Protein AF-A0AAW1BCQ9-F1 (afdb_monomer)

Radius of gyration: 49.19 Å; Cα contacts (8 Å, |Δi|>4): 1132; chains: 1; bounding box: 166×79×121 Å

InterPro domains:
  IPR000001 Kringle [PF00051] (1-77)
  IPR000001 Kringle [PF00051] (94-172)
  IPR000001 Kringle [PF00051] (367-402)
  IPR000001 Kringle [PS50070] (1-77)
  IPR000001 Kringle [PS50070] (93-172)
  IPR000001 Kringle [PS50070] (179-402)
  IPR000001 Kringle [SM00130] (1-79)
  IPR000001 Kringle [SM00130] (92-174)
  IPR000001 Kringle [SM00130] (342-404)
  IPR000001 Kringle [cd00108] (1-78)
  IPR000001 Kringle [cd00108] (91-172)
  IPR001254 Serine proteases, trypsin domain [PF00089] (429-650)
  IPR001254 Serine proteases, trypsin domain [PS50240] (428-655)
  IPR001254 Serine proteases, trypsin domain [SM00020] (427-650)
  IPR001254 Serine proteases, trypsin domain [cd00190] (428-653)
  IPR001314 Peptidase S1A, chymotrypsin family [PR00722] (453-468)
  IPR001314 Peptidase S1A, chymotrypsin family [PR00722] (508-522)
  IPR001314 Peptidase S1A, chymotrypsin family [PR00722] (600-612)
  IPR009003 Peptidase S1, PA clan [SSF50494] (419-654)
  IPR013806 Kringle-like fold [SSF57440] (2-82)

Solvent-accessible surface area (backbone atoms only — not comparable to full-atom values): 38025 Å² total; per-residue (Å²): 60,61,80,35,17,60,87,38,83,58,84,53,41,45,27,65,90,63,50,50,34,29,39,31,82,54,59,60,78,48,74,71,89,71,28,36,97,80,41,63,92,62,64,56,57,63,26,35,37,34,21,87,75,53,50,59,48,23,24,33,39,26,64,50,86,88,42,64,58,47,51,39,76,66,66,72,59,71,93,85,70,77,88,61,96,77,69,70,68,74,27,57,83,27,27,47,92,39,11,54,32,31,67,31,78,59,36,47,27,72,86,70,50,45,33,28,37,38,86,47,59,62,74,54,72,74,82,74,31,52,83,50,41,70,72,34,72,61,52,65,30,36,40,28,21,71,66,73,49,84,51,23,26,34,42,24,62,48,81,91,41,64,63,42,55,28,79,70,59,49,51,50,85,59,59,91,63,64,66,49,26,65,94,33,11,65,81,39,77,66,79,55,42,44,26,63,86,67,46,51,34,30,48,50,67,62,52,56,52,52,51,52,54,51,49,53,49,53,50,52,51,47,54,52,51,50,54,52,53,52,54,53,54,52,53,52,51,54,51,52,52,48,57,48,50,55,50,56,48,59,46,54,52,54,50,55,51,53,50,54,48,52,50,55,48,54,48,52,50,51,54,52,50,54,54,50,52,56,52,51,51,55,53,51,55,53,50,53,58,53,50,57,56,48,53,60,54,46,62,66,49,55,75,65,53,73,82,63,69,78,79,65,97,70,94,76,94,86,80,92,83,88,89,85,91,88,94,83,91,90,80,93,90,83,91,88,88,87,85,88,83,88,85,85,87,86,89,81,83,90,84,76,94,78,88,78,73,61,71,87,76,66,48,47,68,88,75,63,55,70,29,33,38,33,16,44,72,68,41,79,89,34,29,23,33,40,32,76,45,88,91,44,55,53,48,52,32,78,55,41,69,59,92,70,88,72,88,81,78,74,77,89,75,88,78,78,87,44,59,39,63,85,77,80,88,75,76,62,89,91,66,80,93,77,74,39,86,71,13,24,46,25,44,30,20,53,80,82,42,79,58,23,22,19,29,27,62,40,59,40,30,32,41,28,27,31,80,81,65,72,68,96,70,63,57,87,49,33,34,42,36,31,18,61,62,30,77,73,59,43,85,75,37,87,63,49,42,83,37,49,44,68,44,81,46,72,47,60,92,96,54,64,34,26,38,35,33,39,68,55,68,58,75,75,49,84,40,23,40,67,38,40,73,31,38,64,74,30,61,80,62,69,69,44,71,26,39,36,44,33,67,36,61,84,86,59,95,77,79,81,37,53,63,46,74,45,56,26,31,31,41,52,54,68,63,45,11,54,56,52,73,71,78,44,78,68,53,91,54,34,43,35,29,31,47,74,49,84,65,43,63,66,33,63,33,16,34,7,7,40,30,34,38,71,47,98,92,40,60,26,42,45,24,34,33,51,92,57,99,62,57,28,46,75,83,44,57,46,58,25,42,24,35,17,63,46,28,58,60,52,54,54,47,68,70,66,72,60,131

Foldseek 3Di:
DEFQALVPQDQAQAAPVGFGADQQCDCPPHHDPRHCVVCVPSNSPTRGWHDNFLWLHTKGQGNDNVGRIHGHPDDYDDPPDDPDPDPPQADAQAAEQQRLSDDHDAQAAPVRFGADQLPDCPPPHDPSHCNSQVSSNRGGRGFTDSGSPSHTKGQTNDSVGGIHGNVVRHHDPPPVQFQAAAQQFQVRQDFDQAAPVRFGFAFPVVVLVVVVVVVVVVVVVVVVVVVVVVVVVVVVVVVVVVVVVVVVVVVVVVVVVVVVVVVVVVVVVVVVVVVVVVVVVVVVVVVVVVVVVVVVVVVVVVVVPVPPPPPDDPPDDDDDDDDDDDDDDDDDDDDDDDDDDDDDDDDDDDDDDDPPDDLSVQFPPVSGDTRGWHDRSSQSQHTKHQGPDPQDRIHHHPHHHGDDDDDDPPDDDDDDQDFQDDCPDDDDPPDDDDDQDVQQWKFKDFQLHGFAIWGAADQFKTKFWQVSPPDPDDLQRIWIWTLDFFSVVLVVRPQIDIWGFPDWADAHPVGGMIMTGTPDTHDDDNRHDHAHATAAPHDDDFQAKWKWWFQADLVDPDSRRGIDIFIWTWDDQVVLCVLVVVPDGDDPQKTKTATPDQQDFDHGSHGTTFTWGADPNGIYRQWGADDDPDGRHGSHIGMTGGRSNCVVVVVVCVVSPDD

pLDDT: mean 74.72, std 19.43, range [25.75, 98.25]

Secondary structure (DSSP, 8-state):
--TTSTT--S---B-TT-PBBPPTT--SSS--S--TTT-GGG---TT--B-TT--SS-EEEBS-TT-SEEE---PPPPTTS---SS----BSSSB-TTSTTB-----B-TTSPBBPPTT--SSS--S--TTTTTTS---TT--B-SS--SS-EEEBSSTT-SEEE-TTSPBTT-----SEESTTSTT------B-TT-PBBPPHHHHHHHHHHHHHHHHHHHHHHHHHHHHHHHHHHHHHHHHHHHHHHHHHHHHHHHHHHHHHHHHHHHHHHHHHHHHHHHHHHHHHHHHHHHHHHHHHHHHHHGGGS-S---S-----------------------------PPP-------SS--GGGT--GGG--TT--B-TT--TT--EEEBS-TT-SEEE---EEP-------PPP-------SS-------TT----PPTTTTEEEEEETTEEEEEEEEEETTEEEEEGGGG-S---GGGEEEEES-SBSSSTTT-TT-EEEEEEEEEEPSTT--EEEEEESS----BTTB-PPBPPPTT--PPTT-EEEEEE----SSS----B-EEEEEEEE-HHHHHHHTTTS-PPPTTEEEEEESSTT----TT-TTPEEEEEETTEEEEEEEE---SSSS-TTPPEEEEEHHHHHHHHHHHHHHS--

Nearest PDB structures (foldseek):
  7moa-assembly1_D  TM=7.084E-01  e=1.272E-58  Homo sapiens
  7mo8-assembly1_A  TM=6.089E-01  e=5.500E-58  Homo sapiens
  4o3t-assembly1_A  TM=9.730E-01  e=8.426E-34  Homo sapiens
  7mo9-assembly1_D  TM=9.168E-01  e=4.769E-35  Homo sapiens
  8f7v-assembly1_A  TM=9.273E-01  e=3.870E-23  Homo sapiens

Sequence (659 aa):
MTCNGEGYRGPMDHTETGKECQRWDLQRPHRHPFRPEKYPDKGFDDNYCRNPDGKPRPWCYTLDPNTPWEFCSIKTCAQNVVRSSLAVMETTECIQGQGEGYRGTVNTIWSGIECQRWDSQVPHQHNFTRENFKCKDLRENYCRNPDGAEVPWCFTTNPNIRIGDCSQIPKCNTSTEKDCFRGNGTNYMGNLAQTRFGLTCSTWDKNIQDLRRKGRRRRKKKEEEEEEEEEEEEEEEEEEEEKGKEKKEKEKEKEKEKEKEKEKEKEKKKKKKKKKKKKKKKKKKRKRKKKKKKKKKKKKKKKKKKKKKKKKKKKKKKKKKKKQKYIRRMTSNFFFQGYKKHIQVPEWLPIADKLHLPIYKDLDIGKVKKNYCRNPDDDAHGPWCYTSNPQIPWDYCRISRCDSDPVSMMSSLDIPIIPCASTKHLRVVNGIPTQPDKGWMVSLKDRGRHFCGGSLVKEDWVLTAKQCFLSRHNLKDYQAWLGIHNVERAHEEKHKQVLNISQLVYGPEGSDIVLLKLSRPAVSNNAVAIIRLPISGCTIPDGTTCSVYGWGHTGTRNFDGQLQEANMIIMGNERCNQDFGGNVVPKESEMCARAESIGSGTCERDYGGPLVCEQNRIKIVVGVIIPGRGCAVPKRPGIFVKVAYYSKWIHKILMTYRS

Mean predicted aligned error: 21.63 Å

Organism: Crotalus adamanteus (NCBI:txid8729)

Structure (mmCIF, N/CA/C/O backbone):
data_AF-A0AAW1BCQ9-F1
#
_entry.id   AF-A0AAW1BCQ9-F1
#
loop_
_atom_site.group_PDB
_atom_site.id
_atom_site.type_symbol
_atom_site.label_atom_id
_atom_site.label_alt_id
_atom_site.label_comp_id
_atom_site.label_asym_id
_atom_site.label_entity_id
_atom_site.label_seq_id
_atom_site.pdbx_PDB_ins_code
_atom_site.Cartn_x
_atom_site.Cartn_y
_atom_site.Cartn_z
_atom_site.occupancy
_atom_site.B_iso_or_equiv
_atom_site.auth_seq_id
_atom_site.auth_comp_id
_atom_site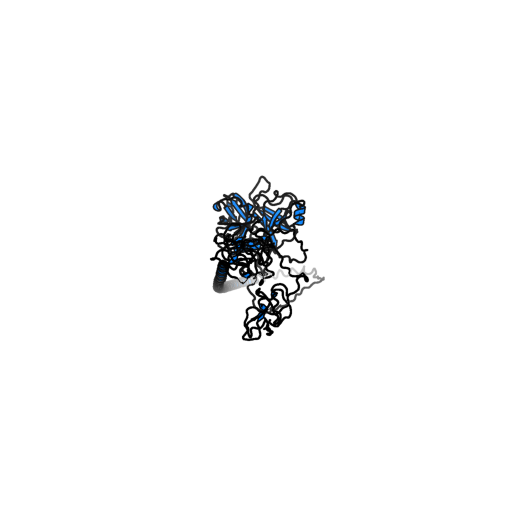.auth_asym_id
_atom_site.auth_atom_id
_atom_site.pdbx_PDB_model_num
ATOM 1 N N . MET A 1 1 ? -21.443 6.951 54.135 1.00 71.75 1 MET A N 1
ATOM 2 C CA . MET A 1 1 ? -21.607 6.652 52.694 1.00 71.75 1 MET A CA 1
ATOM 3 C C . MET A 1 1 ? -22.539 7.660 52.045 1.00 71.75 1 MET A C 1
ATOM 5 O O . MET A 1 1 ? -23.400 8.206 52.727 1.00 71.75 1 MET A O 1
ATOM 9 N N . THR A 1 2 ? -22.390 7.883 50.745 1.00 70.19 2 THR A N 1
ATOM 10 C CA . THR A 1 2 ? -23.398 8.522 49.887 1.00 70.19 2 THR A CA 1
ATOM 11 C C . THR A 1 2 ? -24.142 7.443 49.099 1.00 70.19 2 THR A C 1
ATOM 13 O O . THR A 1 2 ? -23.568 6.391 48.806 1.00 70.19 2 THR A O 1
ATOM 16 N N . CYS A 1 3 ? -25.408 7.695 48.752 1.00 75.88 3 CYS A N 1
ATOM 17 C CA . CYS A 1 3 ? -26.228 6.776 47.953 1.00 75.88 3 CYS A CA 1
ATOM 18 C C . CYS A 1 3 ? -26.258 5.349 48.548 1.00 75.88 3 CYS A C 1
ATOM 20 O O . CYS A 1 3 ? -26.332 5.198 49.766 1.00 75.88 3 CYS A O 1
ATOM 22 N N . ASN A 1 4 ? -26.175 4.316 47.706 1.00 74.75 4 ASN A N 1
ATOM 23 C CA . ASN A 1 4 ? -26.043 2.909 48.100 1.00 74.75 4 ASN A CA 1
ATOM 24 C C . ASN A 1 4 ? -24.598 2.490 48.459 1.00 74.75 4 ASN A C 1
ATOM 26 O O . ASN A 1 4 ? -24.336 1.319 48.731 1.00 74.75 4 ASN A O 1
ATOM 30 N N . GLY A 1 5 ? -23.635 3.418 48.443 1.00 80.62 5 GLY A N 1
ATOM 31 C CA . GLY A 1 5 ? -22.261 3.167 48.873 1.00 80.62 5 GLY A CA 1
ATOM 32 C C . GLY A 1 5 ? -21.367 2.368 47.913 1.00 80.62 5 GLY A C 1
ATOM 33 O O . GLY A 1 5 ? -20.352 1.851 48.365 1.00 80.62 5 GLY A O 1
ATOM 34 N N . GLU A 1 6 ? -21.649 2.301 46.607 1.00 83.00 6 GLU A N 1
ATOM 35 C CA . GLU A 1 6 ? -20.699 1.758 45.603 1.00 83.00 6 GLU A CA 1
ATOM 36 C C . GLU A 1 6 ? -19.315 2.442 45.660 1.00 83.00 6 GLU A C 1
ATOM 38 O O . GLU A 1 6 ? -18.269 1.789 45.596 1.00 83.00 6 GLU A O 1
ATOM 43 N N . GLY A 1 7 ? -19.303 3.762 45.875 1.00 78.31 7 GLY A N 1
ATOM 44 C CA . GLY A 1 7 ? -18.096 4.564 46.107 1.00 78.31 7 GLY A CA 1
ATOM 45 C C . GLY A 1 7 ? -17.558 4.530 47.546 1.00 78.31 7 GLY A C 1
ATOM 46 O O . GLY A 1 7 ? -16.674 5.315 47.878 1.00 78.31 7 GLY A O 1
ATOM 47 N N . TYR A 1 8 ? -18.085 3.681 48.435 1.00 84.94 8 TYR A N 1
ATOM 48 C CA . TYR A 1 8 ? -17.571 3.570 49.802 1.00 84.94 8 TYR A CA 1
ATOM 49 C C . TYR A 1 8 ? -16.203 2.872 49.812 1.00 84.94 8 TYR A C 1
ATOM 51 O O . TYR A 1 8 ? -16.041 1.790 49.247 1.00 84.94 8 TYR A O 1
ATOM 59 N N . ARG A 1 9 ? -15.221 3.504 50.461 1.00 88.06 9 ARG A N 1
ATOM 60 C CA . ARG A 1 9 ? -13.853 2.994 50.675 1.00 88.06 9 ARG A CA 1
ATOM 61 C C . ARG A 1 9 ? -13.398 3.172 52.133 1.00 88.06 9 ARG A C 1
ATOM 63 O O . ARG A 1 9 ? -12.217 3.330 52.408 1.00 88.06 9 ARG A O 1
ATOM 70 N N . GLY A 1 10 ? -14.347 3.222 53.072 1.00 83.31 10 GLY A N 1
ATOM 71 C CA . GLY A 1 10 ? -14.034 3.309 54.501 1.00 83.31 10 GLY A CA 1
ATOM 72 C C . GLY A 1 10 ? -13.732 1.936 55.124 1.00 83.31 10 GLY A C 1
ATOM 73 O O . GLY A 1 10 ? -13.987 0.912 54.482 1.00 83.31 10 GLY A O 1
ATOM 74 N N . PRO A 1 11 ? -13.222 1.908 56.368 1.00 90.44 11 PRO A N 1
ATOM 75 C CA . PRO A 1 11 ? -12.730 0.698 57.023 1.00 90.44 11 PRO A CA 1
ATOM 76 C C . PRO A 1 11 ? -13.798 -0.047 57.851 1.00 90.44 11 PRO A C 1
ATOM 78 O O . PRO A 1 11 ? -13.460 -0.692 58.832 1.00 90.44 11 PRO A O 1
ATOM 81 N N . MET A 1 12 ? -15.094 0.070 57.525 1.00 91.94 12 MET A N 1
ATOM 82 C CA . MET A 1 12 ? -16.127 -0.719 58.218 1.00 91.94 12 MET A CA 1
ATOM 83 C C . MET A 1 12 ? -15.950 -2.200 57.870 1.00 91.94 12 MET A C 1
ATOM 85 O O . MET A 1 12 ? -16.045 -2.554 56.702 1.00 91.94 12 MET A O 1
ATOM 89 N N . ASP A 1 13 ? -15.733 -3.032 58.877 1.00 92.81 13 ASP A N 1
ATOM 90 C CA . ASP A 1 13 ? -15.350 -4.452 58.837 1.00 92.81 13 ASP A CA 1
ATOM 91 C C . ASP A 1 13 ? -16.367 -5.374 59.548 1.00 92.81 13 ASP A C 1
ATOM 93 O O . ASP A 1 13 ? -16.144 -6.577 59.683 1.00 92.81 13 ASP A O 1
ATOM 97 N N . HIS A 1 14 ? -17.498 -4.809 59.986 1.00 93.19 14 HIS A N 1
ATOM 98 C CA . HIS A 1 14 ? -18.574 -5.507 60.690 1.00 93.19 14 HIS A CA 1
ATOM 99 C C . HIS A 1 14 ? -19.955 -5.223 60.070 1.00 93.19 14 HIS A C 1
ATOM 101 O O . HIS A 1 14 ? -20.235 -4.138 59.546 1.00 93.19 14 HIS A O 1
ATOM 107 N N . THR A 1 15 ? -20.834 -6.217 60.165 1.00 95.38 15 THR A N 1
ATOM 108 C CA . THR A 1 15 ? -22.213 -6.211 59.640 1.00 95.38 15 THR A CA 1
ATOM 109 C C . THR A 1 15 ? -23.206 -5.472 60.553 1.00 95.38 15 THR A C 1
ATOM 111 O O . THR A 1 15 ? -22.860 -5.007 61.638 1.00 95.38 15 THR A O 1
ATOM 114 N N . GLU A 1 16 ? -24.466 -5.349 60.128 1.00 92.44 16 GLU A N 1
ATOM 115 C CA . GLU A 1 16 ? -25.553 -4.738 60.910 1.00 92.44 16 GLU A CA 1
ATOM 116 C C . GLU A 1 16 ? -25.895 -5.497 62.198 1.00 92.44 16 GLU A C 1
ATOM 118 O O . GLU A 1 16 ? -26.248 -4.855 63.186 1.00 92.44 16 GLU A O 1
ATOM 123 N N . THR A 1 17 ? -25.723 -6.822 62.232 1.00 92.88 17 THR A N 1
ATOM 124 C CA . THR A 1 17 ? -25.818 -7.629 63.463 1.00 92.88 17 THR A CA 1
ATOM 125 C C . THR A 1 17 ? -24.491 -7.756 64.223 1.00 92.88 17 THR A C 1
ATOM 127 O O . THR A 1 17 ? -24.433 -8.446 65.238 1.00 92.88 17 THR A O 1
ATOM 130 N N . GLY A 1 18 ? -23.425 -7.083 63.773 1.00 92.00 18 GLY A N 1
ATOM 131 C CA . GLY A 1 18 ? -22.121 -7.072 64.443 1.00 92.00 18 GLY A CA 1
ATOM 132 C C . GLY A 1 18 ? -21.228 -8.285 64.161 1.00 92.00 18 GLY A C 1
ATOM 133 O O . GLY A 1 18 ? -20.227 -8.463 64.846 1.00 92.00 18 GLY A O 1
ATOM 134 N N . LYS A 1 19 ? -21.547 -9.115 63.159 1.00 94.19 19 LYS A N 1
ATOM 135 C CA . LYS A 1 19 ? -20.655 -10.194 62.685 1.00 94.19 19 LYS A CA 1
ATOM 136 C C . LYS A 1 19 ? -19.446 -9.602 61.964 1.00 94.19 19 LYS A C 1
ATOM 138 O O . LYS A 1 19 ? -19.622 -8.683 61.162 1.00 94.19 19 LYS A O 1
ATOM 143 N N . GLU A 1 20 ? -18.268 -10.167 62.207 1.00 94.50 20 GLU A N 1
ATOM 144 C CA . GLU A 1 20 ? -17.019 -9.834 61.515 1.00 94.50 20 GLU A CA 1
ATOM 145 C C . GLU A 1 20 ? -17.067 -10.267 60.037 1.00 94.50 20 GLU A C 1
ATOM 147 O O . GLU A 1 20 ? -17.567 -11.349 59.694 1.00 94.50 20 GLU A O 1
ATOM 152 N N . CYS A 1 21 ? -16.553 -9.414 59.152 1.00 96.62 21 CYS A N 1
ATOM 153 C CA . CYS A 1 21 ? -16.492 -9.678 57.722 1.00 96.62 21 CYS A CA 1
ATOM 154 C C . CYS A 1 21 ? -15.356 -10.649 57.344 1.00 96.62 21 CYS A C 1
ATOM 156 O O . CYS A 1 21 ? -14.220 -10.540 57.805 1.00 96.62 21 CYS A O 1
ATOM 158 N N . GLN A 1 22 ? -15.643 -11.555 56.411 1.00 95.25 22 GLN A N 1
ATOM 159 C CA . GLN A 1 22 ? -14.650 -12.339 55.682 1.00 95.25 22 GLN A CA 1
ATOM 160 C C . GLN A 1 22 ? -13.890 -11.437 54.696 1.00 95.25 22 GLN A C 1
ATOM 162 O O . GLN A 1 22 ? -14.496 -10.658 53.957 1.00 95.25 22 GLN A O 1
ATOM 167 N N . ARG A 1 23 ? -12.563 -11.595 54.629 1.00 94.69 23 ARG A N 1
ATOM 168 C CA . ARG A 1 23 ? -11.710 -10.908 53.647 1.00 94.69 23 ARG A CA 1
ATOM 169 C C . ARG A 1 23 ? -12.041 -11.278 52.204 1.00 94.69 23 ARG A C 1
ATOM 171 O O . ARG A 1 23 ? -12.265 -12.449 51.897 1.00 94.69 23 ARG A O 1
ATOM 178 N N . TRP A 1 24 ? -11.976 -10.299 51.302 1.00 92.62 24 TRP A N 1
ATOM 179 C CA . TRP A 1 24 ? -12.330 -10.485 49.889 1.00 92.62 24 TRP A CA 1
ATOM 180 C C . TRP A 1 24 ? -11.329 -11.349 49.096 1.00 92.62 24 TRP A C 1
ATOM 182 O O . TRP A 1 24 ? -11.674 -11.872 48.036 1.00 92.62 24 TRP A O 1
ATOM 192 N N . ASP A 1 25 ? -10.093 -11.511 49.578 1.00 90.06 25 ASP A N 1
ATOM 193 C CA . ASP A 1 25 ? -9.098 -12.430 49.003 1.00 90.06 25 ASP A CA 1
ATOM 194 C C . ASP A 1 25 ? -9.281 -13.889 49.465 1.00 90.06 25 ASP A C 1
ATOM 196 O O . ASP A 1 25 ? -8.845 -14.824 48.785 1.00 90.06 25 ASP A O 1
ATOM 200 N N . LEU A 1 26 ? -9.974 -14.104 50.587 1.00 91.75 26 LEU A N 1
ATOM 201 C CA . LEU A 1 26 ? -10.269 -15.427 51.124 1.00 91.75 26 LEU A CA 1
ATOM 202 C C . LEU A 1 26 ? -11.484 -16.071 50.442 1.00 91.75 26 LEU A C 1
ATOM 204 O O . LEU A 1 26 ? -12.282 -15.443 49.753 1.00 91.75 26 LEU A O 1
ATOM 208 N N . GLN A 1 27 ? -11.594 -17.389 50.607 1.00 92.81 27 GLN A N 1
ATOM 209 C CA . GLN A 1 27 ? -12.663 -18.234 50.051 1.00 92.81 27 GLN A CA 1
ATOM 210 C C . GLN A 1 27 ? -13.168 -19.237 51.107 1.00 92.81 27 GLN A C 1
ATOM 212 O O . GLN A 1 27 ? -13.482 -20.391 50.795 1.00 92.81 27 GLN A O 1
ATOM 217 N N . ARG A 1 28 ? -13.130 -18.811 52.376 1.00 86.75 28 ARG A N 1
ATOM 218 C CA . ARG A 1 28 ? -13.545 -19.540 53.581 1.00 86.75 28 ARG A CA 1
ATOM 219 C C . ARG A 1 28 ? -13.975 -18.521 54.657 1.00 86.75 28 ARG A C 1
ATOM 221 O O . ARG A 1 28 ? -13.244 -17.543 54.808 1.00 86.75 28 ARG A O 1
ATOM 228 N N . PRO A 1 29 ? -15.052 -18.768 55.428 1.00 91.38 29 PRO A N 1
ATOM 229 C CA . PRO A 1 29 ? -15.962 -19.914 55.318 1.00 91.38 29 PRO A CA 1
ATOM 230 C C . PRO A 1 29 ? -16.719 -19.973 53.981 1.00 91.38 29 PRO A C 1
ATOM 232 O O . PRO A 1 29 ? -16.913 -21.068 53.453 1.00 91.38 29 PRO A O 1
ATOM 235 N N . HIS A 1 30 ? -17.023 -18.829 53.364 1.00 93.38 30 HIS A N 1
ATOM 236 C CA . HIS A 1 30 ? -17.834 -18.751 52.148 1.00 93.38 30 HIS A CA 1
ATOM 237 C C . HIS A 1 30 ? -16.980 -18.586 50.886 1.00 93.38 30 HIS A C 1
ATOM 239 O O . HIS A 1 30 ? -16.016 -17.821 50.849 1.00 93.38 30 HIS A O 1
ATOM 245 N N . ARG A 1 31 ? -17.340 -19.294 49.809 1.00 91.25 31 ARG A N 1
ATOM 246 C CA . ARG A 1 31 ? -16.731 -19.113 48.478 1.00 91.25 31 ARG A CA 1
ATOM 247 C C . ARG A 1 31 ? -17.516 -18.072 47.690 1.00 91.25 31 ARG A C 1
ATOM 249 O O . ARG A 1 31 ? -18.743 -18.130 47.670 1.00 91.25 31 ARG A O 1
ATOM 256 N N . HIS A 1 32 ? -16.829 -17.164 47.000 1.00 90.31 32 HIS A N 1
ATOM 257 C CA . HIS A 1 32 ? -17.481 -16.057 46.298 1.00 90.31 32 HIS A CA 1
ATOM 258 C C . HIS A 1 32 ? -16.726 -15.566 45.056 1.00 90.31 32 HIS A C 1
ATOM 260 O O . HIS A 1 32 ? -15.496 -15.589 45.026 1.00 90.31 32 HIS A O 1
ATOM 266 N N . PRO A 1 33 ? -17.440 -15.053 44.032 1.00 89.12 33 PRO A N 1
ATOM 267 C CA . PRO A 1 33 ? -16.819 -14.576 42.795 1.00 89.12 33 PRO A CA 1
ATOM 268 C C . PRO A 1 33 ? -16.073 -13.243 42.957 1.00 89.12 33 PRO A C 1
ATOM 270 O O . PRO A 1 33 ? -15.219 -12.924 42.132 1.00 89.12 33 PRO A O 1
ATOM 273 N N . PHE A 1 34 ? -16.417 -12.457 43.981 1.00 88.88 34 PHE A N 1
ATOM 274 C CA . PHE A 1 34 ? -15.906 -11.109 44.233 1.00 88.88 34 PHE A CA 1
ATOM 275 C C . PHE A 1 34 ? -14.519 -11.152 44.877 1.00 88.88 34 PHE A C 1
ATOM 277 O O . PHE A 1 34 ? -14.419 -11.169 46.097 1.00 88.88 34 PHE A O 1
ATOM 284 N N . ARG A 1 35 ? -13.467 -11.222 44.058 1.00 84.88 35 ARG A N 1
ATOM 285 C CA . ARG A 1 35 ? -12.070 -11.240 44.514 1.00 84.88 35 ARG A CA 1
ATOM 286 C C . ARG A 1 35 ? -11.272 -10.032 44.004 1.00 84.88 35 ARG A C 1
ATOM 288 O O . ARG A 1 35 ? -11.546 -9.596 42.879 1.00 84.88 35 ARG A O 1
ATOM 295 N N . PRO A 1 36 ? -10.256 -9.545 44.748 1.00 85.31 36 PRO A N 1
ATOM 296 C CA . PRO A 1 36 ? -9.380 -8.452 44.322 1.00 85.31 36 PRO A CA 1
ATOM 297 C C . PRO A 1 36 ? -8.765 -8.658 42.936 1.00 85.31 36 PRO A C 1
ATOM 299 O O . PRO A 1 36 ? -8.799 -7.744 42.117 1.00 85.31 36 PRO A O 1
ATOM 302 N N . GLU A 1 37 ? -8.285 -9.867 42.615 1.00 83.38 37 GLU A N 1
ATOM 303 C CA . GLU A 1 37 ? -7.584 -10.119 41.343 1.00 83.38 37 GLU A CA 1
ATOM 304 C C . GLU A 1 37 ? -8.518 -10.111 40.123 1.00 83.38 37 GLU A C 1
ATOM 306 O O . GLU A 1 37 ? -8.053 -10.081 38.986 1.00 83.38 37 GLU A O 1
ATOM 311 N N . LYS A 1 38 ? -9.839 -10.150 40.349 1.00 80.44 38 LYS A N 1
ATOM 312 C CA . LYS A 1 38 ? -10.864 -10.122 39.297 1.00 80.44 38 LYS A CA 1
ATOM 313 C C . LYS A 1 38 ? -11.534 -8.750 39.145 1.00 80.44 38 LYS A C 1
ATOM 315 O O . LYS A 1 38 ? -12.075 -8.466 38.079 1.00 80.44 38 LYS A O 1
ATOM 320 N N . TYR A 1 39 ? -11.516 -7.913 40.183 1.00 81.25 39 TYR A N 1
ATOM 321 C CA . TYR A 1 39 ? -12.213 -6.621 40.208 1.00 81.25 39 TYR A CA 1
ATOM 322 C C . TYR A 1 39 ? -11.390 -5.539 40.943 1.00 81.25 39 TYR A C 1
ATOM 324 O O . TYR A 1 39 ? -11.832 -5.046 41.986 1.00 81.25 39 TYR A O 1
ATOM 332 N N . PRO A 1 40 ? -10.206 -5.150 40.431 1.00 82.69 40 PRO A N 1
ATOM 333 C CA . PRO A 1 40 ? -9.302 -4.226 41.124 1.00 82.69 40 PRO A CA 1
ATOM 334 C C . PRO A 1 40 ? -9.968 -2.884 41.479 1.00 82.69 40 PRO A C 1
ATOM 336 O O . PRO A 1 40 ? -9.856 -2.411 42.609 1.00 82.69 40 PRO A O 1
ATOM 339 N N . ASP A 1 41 ? -10.762 -2.311 40.569 1.00 74.19 41 ASP A N 1
ATOM 340 C CA . ASP A 1 41 ? -11.381 -0.983 40.737 1.00 74.19 41 ASP A CA 1
ATOM 341 C C . ASP A 1 41 ? -12.475 -0.930 41.825 1.00 74.19 41 ASP A C 1
ATOM 343 O O . ASP A 1 41 ? -12.878 0.144 42.292 1.00 74.19 41 ASP A O 1
ATOM 347 N N . LYS A 1 42 ? -12.970 -2.094 42.273 1.00 81.38 42 LYS A N 1
ATOM 348 C CA . LYS A 1 42 ? -13.975 -2.178 43.345 1.00 81.38 42 LYS A CA 1
ATOM 349 C C . LYS A 1 42 ? -13.381 -1.919 44.738 1.00 81.38 42 LYS A C 1
ATOM 351 O O . LYS A 1 42 ? -14.155 -1.718 45.672 1.00 81.38 42 LYS A O 1
ATOM 356 N N . GLY A 1 43 ? -12.050 -1.828 44.863 1.00 83.94 43 GLY A N 1
ATOM 357 C CA . GLY A 1 43 ? -11.358 -1.512 46.118 1.00 83.94 43 GLY A CA 1
ATOM 358 C C . GLY A 1 43 ? -11.608 -2.577 47.177 1.00 83.94 43 GLY A C 1
ATOM 359 O O . GLY A 1 43 ? -12.163 -2.288 48.232 1.00 83.94 43 GLY A O 1
ATOM 360 N N . PHE A 1 44 ? -11.296 -3.832 46.859 1.00 89.06 44 PHE A N 1
ATOM 361 C CA . PHE A 1 44 ? -11.438 -4.959 47.780 1.00 89.06 44 PHE A CA 1
ATOM 362 C C . PHE A 1 44 ? -10.259 -5.025 48.758 1.00 89.06 44 PHE A C 1
ATOM 364 O O . PHE A 1 44 ? -9.463 -5.962 48.750 1.00 89.06 44 PHE A O 1
ATOM 371 N N . ASP A 1 45 ? -10.147 -3.983 49.577 1.00 82.50 45 ASP A N 1
ATOM 372 C CA . ASP A 1 45 ? -9.126 -3.855 50.608 1.00 82.50 45 ASP A CA 1
ATOM 373 C C . ASP A 1 45 ? -9.575 -4.635 51.862 1.00 82.50 45 ASP A C 1
ATOM 375 O O . ASP A 1 45 ? -10.648 -4.379 52.410 1.00 82.50 45 ASP A O 1
ATOM 379 N N . ASP A 1 46 ? -8.754 -5.596 52.291 1.00 90.12 46 ASP A N 1
ATOM 380 C CA . ASP A 1 46 ? -8.957 -6.461 53.466 1.00 90.12 46 ASP A CA 1
ATOM 381 C C . ASP A 1 46 ? -10.347 -7.152 53.523 1.00 90.12 46 ASP A C 1
ATOM 383 O O . ASP A 1 46 ? -10.745 -7.828 52.567 1.00 90.12 46 ASP A O 1
ATOM 387 N N . ASN A 1 47 ? -11.093 -7.012 54.625 1.00 92.75 47 ASN A N 1
ATOM 388 C CA . ASN A 1 47 ? -12.480 -7.465 54.795 1.00 92.75 47 ASN A CA 1
ATOM 389 C C . ASN A 1 47 ? -13.516 -6.333 54.772 1.00 92.75 47 ASN A C 1
ATOM 391 O O . ASN A 1 47 ? -14.698 -6.584 55.008 1.00 92.75 47 ASN A O 1
ATOM 395 N N . TYR A 1 48 ? -13.108 -5.097 54.481 1.00 95.38 48 TYR A N 1
ATOM 396 C CA . TYR A 1 48 ? -13.993 -3.948 54.627 1.00 95.38 48 TYR A CA 1
ATOM 397 C C . TYR A 1 48 ? -15.226 -4.058 53.724 1.00 95.38 48 TYR A C 1
ATOM 399 O O . TYR A 1 48 ? -15.121 -4.381 52.542 1.00 95.38 48 TYR A O 1
ATOM 407 N N . CYS A 1 49 ? -16.399 -3.717 54.248 1.00 95.12 49 CYS A N 1
ATOM 408 C CA . CYS A 1 49 ? -17.661 -3.734 53.524 1.00 95.12 49 CYS A CA 1
ATOM 409 C C . CYS A 1 49 ? -17.582 -2.905 52.234 1.00 95.12 49 CYS A C 1
ATOM 411 O O . CYS A 1 49 ? -17.104 -1.763 52.223 1.00 95.12 49 CYS A O 1
ATOM 413 N N . ARG A 1 50 ? -18.093 -3.465 51.137 1.00 94.06 50 ARG A N 1
ATOM 414 C CA . ARG A 1 50 ? -18.138 -2.841 49.806 1.00 94.06 50 ARG A CA 1
ATOM 415 C C . ARG A 1 50 ? -19.495 -3.103 49.164 1.00 94.06 50 ARG A C 1
ATOM 417 O O . ARG A 1 50 ? -20.300 -3.876 49.668 1.00 94.06 50 ARG A O 1
ATOM 424 N N . ASN A 1 51 ? -19.767 -2.435 48.053 1.00 90.62 51 ASN A N 1
ATOM 425 C CA . ASN A 1 51 ? -20.955 -2.696 47.249 1.00 90.62 51 ASN A CA 1
ATOM 426 C C . ASN A 1 51 ? -20.533 -2.946 45.793 1.00 90.62 51 ASN A C 1
ATOM 428 O O . ASN A 1 51 ? -20.573 -2.028 44.971 1.00 90.62 51 ASN A O 1
ATOM 432 N N . PRO A 1 52 ? -20.004 -4.143 45.476 1.00 85.00 52 PRO A N 1
ATOM 433 C CA . PRO A 1 52 ? -19.432 -4.407 44.161 1.00 85.00 52 PRO A CA 1
ATOM 434 C C . PRO A 1 52 ? -20.480 -4.612 43.063 1.00 85.00 52 PRO A C 1
ATOM 436 O O . PRO A 1 52 ? -20.163 -4.415 41.890 1.00 85.00 52 PRO A O 1
ATOM 439 N N . ASP A 1 53 ? -21.699 -4.983 43.446 1.00 79.88 53 ASP A N 1
ATOM 440 C CA . ASP A 1 53 ? -22.793 -5.481 42.610 1.00 79.88 53 ASP A CA 1
ATOM 441 C C . ASP A 1 53 ? -24.082 -4.643 42.725 1.00 79.88 53 ASP A C 1
ATOM 443 O O . ASP A 1 53 ? -25.170 -5.137 42.445 1.00 79.88 53 ASP A O 1
ATOM 447 N N . GLY A 1 54 ? -23.971 -3.380 43.150 1.00 75.31 54 GLY A N 1
ATOM 448 C CA . GLY A 1 54 ? -25.063 -2.404 43.067 1.00 75.31 54 GLY A CA 1
ATOM 449 C C . GLY A 1 54 ? -26.253 -2.654 44.003 1.00 75.31 54 GLY A C 1
ATOM 450 O O . GLY A 1 54 ? -27.329 -2.106 43.768 1.00 75.31 54 GLY A O 1
ATOM 451 N N . LYS A 1 55 ? -26.093 -3.442 45.079 1.00 82.44 55 LYS A N 1
ATOM 452 C CA . LYS A 1 55 ? -27.140 -3.646 46.103 1.00 82.44 55 LYS A CA 1
ATOM 453 C C . LYS A 1 55 ? -27.595 -2.308 46.730 1.00 82.44 55 LYS A C 1
ATOM 455 O O . LYS A 1 55 ? -26.900 -1.304 46.593 1.00 82.44 55 LYS A O 1
ATOM 460 N N . PRO A 1 56 ? -28.703 -2.258 47.498 1.00 79.69 56 PRO A N 1
ATOM 461 C CA . PRO A 1 56 ? -29.152 -1.018 48.148 1.00 79.69 56 PRO A CA 1
ATOM 462 C C . PRO A 1 56 ? -28.170 -0.405 49.168 1.00 79.69 56 PRO A C 1
ATOM 464 O O . PRO A 1 56 ? -28.238 0.794 49.434 1.00 79.69 56 PRO A O 1
ATOM 467 N N . ARG A 1 57 ? -27.262 -1.200 49.755 1.00 85.75 57 ARG A N 1
ATOM 468 C CA . ARG A 1 57 ? -26.247 -0.773 50.742 1.00 85.75 57 ARG A CA 1
ATOM 469 C C . ARG A 1 57 ? -24.973 -1.631 50.618 1.00 85.75 57 ARG A C 1
ATOM 471 O O . ARG A 1 57 ? -25.063 -2.732 50.069 1.00 85.75 57 ARG A O 1
ATOM 478 N N . PRO A 1 58 ? -23.810 -1.193 51.142 1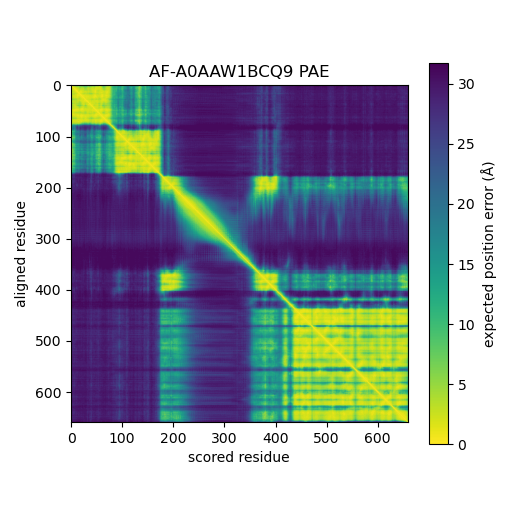.00 92.56 58 PRO A N 1
ATOM 479 C CA . PRO A 1 58 ? -22.616 -2.026 51.221 1.00 92.56 58 PRO A CA 1
ATOM 480 C C . PRO A 1 58 ? -22.792 -3.188 52.193 1.00 92.56 58 PRO A C 1
ATOM 482 O O . PRO A 1 58 ? -23.562 -3.123 53.153 1.00 92.56 58 PRO A O 1
ATOM 485 N N . TRP A 1 59 ? -22.058 -4.252 51.911 1.00 94.50 59 TRP A N 1
ATOM 486 C CA . TRP A 1 59 ? -22.187 -5.556 52.534 1.00 94.50 59 TRP A CA 1
ATOM 487 C C . TRP A 1 59 ? -20.830 -6.270 52.536 1.00 94.50 59 TRP A C 1
ATOM 489 O O . TRP A 1 59 ? -19.861 -5.797 51.932 1.00 94.50 59 TRP A O 1
ATOM 499 N N . CYS A 1 60 ? -20.759 -7.410 53.212 1.00 96.56 60 CYS A N 1
ATOM 500 C CA . CYS A 1 60 ? -19.615 -8.317 53.156 1.00 96.56 60 CYS A CA 1
ATOM 501 C C . CYS A 1 60 ? -20.074 -9.775 53.273 1.00 96.56 60 CYS A C 1
ATOM 503 O O . CYS A 1 60 ? -21.190 -10.049 53.724 1.00 96.56 60 CYS A O 1
ATOM 505 N N . TYR A 1 61 ? -19.216 -10.715 52.873 1.00 96.56 61 TYR A N 1
ATOM 506 C CA . TYR A 1 61 ? -19.323 -12.096 53.357 1.00 96.56 61 TYR A CA 1
ATOM 507 C C . TYR A 1 61 ? -18.960 -12.112 54.846 1.00 96.56 61 TYR A C 1
ATOM 509 O O . TYR A 1 61 ? -18.143 -11.294 55.259 1.00 96.56 61 TYR A O 1
ATOM 517 N N . THR A 1 62 ? -19.542 -12.992 55.664 1.00 95.75 62 THR A N 1
ATOM 518 C CA . THR A 1 62 ? -19.282 -13.002 57.123 1.00 95.75 62 THR A CA 1
ATOM 519 C C . THR A 1 62 ? -18.431 -14.200 57.546 1.00 95.75 62 THR A C 1
ATOM 521 O O . THR A 1 62 ? -18.338 -15.185 56.816 1.00 95.75 62 THR A O 1
ATOM 524 N N . LEU A 1 63 ? -17.819 -14.145 58.731 1.00 92.31 63 LEU A N 1
ATOM 525 C CA . LEU A 1 63 ? -17.134 -15.306 59.315 1.00 92.31 63 LEU A CA 1
ATOM 526 C C . LEU A 1 63 ? -18.086 -16.335 59.967 1.00 92.31 63 LEU A C 1
ATOM 528 O O . LEU A 1 63 ? -17.635 -17.419 60.335 1.00 92.31 63 LEU A O 1
ATOM 532 N N . ASP A 1 64 ? -19.391 -16.054 60.070 1.00 92.50 64 ASP A N 1
ATOM 533 C CA . ASP A 1 64 ? -20.400 -17.017 60.536 1.00 92.50 64 ASP A CA 1
ATOM 534 C C . ASP A 1 64 ? -20.765 -18.016 59.412 1.00 92.50 64 ASP A C 1
ATOM 536 O O . ASP A 1 64 ? -21.268 -17.598 58.362 1.00 92.50 64 ASP A O 1
ATOM 540 N N . PRO A 1 65 ? -20.587 -19.341 59.608 1.00 91.12 65 PRO A N 1
ATOM 541 C CA . PRO A 1 65 ? -20.984 -20.360 58.633 1.00 91.12 65 PRO A CA 1
ATOM 542 C C . PRO A 1 65 ? -22.476 -20.353 58.261 1.00 91.12 65 PRO A C 1
ATOM 544 O O . PRO A 1 65 ? -22.828 -20.846 57.192 1.00 91.12 65 PRO A O 1
ATOM 547 N N . ASN A 1 66 ? -23.347 -19.805 59.114 1.00 92.31 66 ASN A N 1
ATOM 548 C CA . ASN A 1 66 ? -24.797 -19.759 58.902 1.00 92.31 66 ASN A CA 1
ATOM 549 C C . ASN A 1 66 ? -25.260 -18.486 58.173 1.00 92.31 66 ASN A C 1
ATOM 551 O O . ASN A 1 66 ? -26.366 -18.462 57.634 1.00 92.31 66 ASN A O 1
ATOM 555 N N . THR A 1 67 ? -24.418 -17.447 58.116 1.00 92.12 67 THR A N 1
ATOM 556 C CA . THR A 1 67 ? -24.710 -16.169 57.450 1.00 92.12 67 THR A CA 1
ATOM 557 C C . THR A 1 67 ? -23.718 -15.944 56.303 1.00 92.12 67 THR A C 1
ATOM 559 O O . THR A 1 67 ? -22.660 -15.348 56.519 1.00 92.12 67 THR A O 1
ATOM 562 N N . PRO A 1 68 ? -24.032 -16.380 55.064 1.00 92.62 68 PRO A N 1
ATOM 563 C CA . PRO A 1 68 ? -23.137 -16.214 53.921 1.00 92.62 68 PRO A CA 1
ATOM 564 C C . PRO A 1 68 ? -22.684 -14.770 53.697 1.00 92.62 68 PRO A C 1
ATOM 566 O O . PRO A 1 68 ? -21.498 -14.521 53.507 1.00 92.62 68 PRO A O 1
ATOM 569 N N . TRP A 1 69 ? -23.615 -13.818 53.752 1.00 95.25 69 TRP A N 1
ATOM 570 C CA . TRP A 1 69 ? -23.346 -12.389 53.607 1.00 95.25 69 TRP A CA 1
ATOM 571 C C . TRP A 1 69 ? -24.411 -11.558 54.327 1.00 95.25 69 TRP A C 1
ATOM 573 O O . TRP A 1 69 ? -25.533 -12.025 54.523 1.00 95.25 69 TRP A O 1
ATOM 583 N N . GLU A 1 70 ? -24.073 -10.324 54.698 1.00 95.12 70 GLU A N 1
ATOM 584 C CA . GLU A 1 70 ? -24.987 -9.393 55.373 1.00 95.12 70 GLU A CA 1
ATOM 585 C C . GLU A 1 70 ? -24.620 -7.929 55.054 1.00 95.12 70 GLU A C 1
ATOM 587 O O . GLU A 1 70 ? -23.484 -7.630 54.677 1.00 95.12 70 GLU A O 1
ATOM 592 N N . PHE A 1 71 ? -25.582 -7.008 55.174 1.00 94.56 71 PHE A N 1
ATOM 593 C CA . PHE A 1 71 ? -25.347 -5.565 55.026 1.00 94.56 71 PHE A CA 1
ATOM 594 C C . PHE A 1 71 ? -24.589 -4.974 56.227 1.00 94.56 71 PHE A C 1
ATOM 596 O O . PHE A 1 71 ? -24.616 -5.538 57.320 1.00 94.56 71 PHE A O 1
ATOM 603 N N . CYS A 1 72 ? -23.927 -3.829 56.030 1.00 93.75 72 CYS A N 1
ATOM 604 C CA . CYS A 1 72 ? -23.130 -3.156 57.060 1.00 93.75 72 CYS A CA 1
ATOM 605 C C . CYS A 1 72 ? -23.681 -1.771 57.432 1.00 93.75 72 CYS A C 1
ATOM 607 O O . CYS A 1 72 ? -24.032 -0.971 56.559 1.00 93.75 72 CYS A O 1
ATOM 609 N N . SER A 1 73 ? -23.662 -1.446 58.733 1.00 89.38 73 SER A N 1
ATOM 610 C CA . SER A 1 73 ? -24.318 -0.262 59.321 1.00 89.38 73 SER A CA 1
ATOM 611 C C . SER A 1 73 ? -23.543 1.049 59.096 1.00 89.38 73 SER A C 1
ATOM 613 O O . SER A 1 73 ? -23.070 1.721 60.015 1.00 89.38 73 SER A O 1
ATOM 615 N N . ILE A 1 74 ? -23.366 1.421 57.829 1.00 87.94 74 ILE A N 1
ATOM 616 C CA . ILE A 1 74 ? -22.540 2.559 57.419 1.00 87.94 74 ILE A CA 1
ATOM 617 C C . ILE A 1 74 ? -23.387 3.835 57.386 1.00 87.94 74 ILE A C 1
ATOM 619 O O . ILE A 1 74 ? -24.190 4.051 56.478 1.00 87.94 74 ILE A O 1
ATOM 623 N N . LYS A 1 75 ? -23.146 4.733 58.349 1.00 82.69 75 LYS A N 1
ATOM 624 C CA . LYS A 1 75 ? -23.832 6.034 58.470 1.00 82.69 75 LYS A CA 1
ATOM 625 C C . LYS A 1 75 ? -23.859 6.802 57.139 1.00 82.69 75 LYS A C 1
ATOM 627 O O . LYS A 1 75 ? -22.828 6.967 56.474 1.00 82.69 75 LYS A O 1
ATOM 632 N N . THR A 1 76 ? -25.029 7.301 56.749 1.00 72.94 76 THR A N 1
ATOM 633 C CA . THR A 1 76 ? -25.202 8.151 55.561 1.00 72.94 76 THR A CA 1
ATOM 634 C C . THR A 1 76 ? -24.639 9.551 55.800 1.00 72.94 76 THR A C 1
ATOM 636 O O . THR A 1 76 ? -24.866 10.143 56.852 1.00 72.94 76 THR A O 1
ATOM 639 N N . CYS A 1 77 ? -23.917 10.094 54.823 1.00 72.69 77 CYS A N 1
ATOM 640 C CA . CYS A 1 77 ? -23.369 11.448 54.886 1.00 72.69 77 CYS A CA 1
ATOM 641 C C . CYS A 1 77 ? -24.478 12.487 54.634 1.00 72.69 77 CYS A C 1
ATOM 643 O O . CYS A 1 77 ? -25.304 12.297 53.740 1.00 72.69 77 CYS A O 1
ATOM 645 N N . ALA A 1 78 ? -24.490 13.590 55.390 1.00 57.50 78 ALA A N 1
ATOM 646 C CA . ALA A 1 78 ? -25.402 14.707 55.138 1.00 57.50 78 ALA A CA 1
ATOM 647 C C . ALA A 1 78 ? -25.087 15.363 53.778 1.00 57.50 78 ALA A C 1
ATOM 649 O O . ALA A 1 78 ? -23.923 15.541 53.427 1.00 57.50 78 ALA A O 1
ATOM 650 N N . GLN A 1 79 ? -26.119 15.720 53.009 1.00 54.72 79 GLN A N 1
ATOM 651 C CA . GLN A 1 79 ? -26.025 15.916 51.549 1.00 54.72 79 GLN A CA 1
ATOM 652 C C . GLN A 1 79 ? -25.296 17.194 51.065 1.00 54.72 79 GLN A C 1
ATOM 654 O O . GLN A 1 79 ? -25.301 17.457 49.868 1.00 54.72 79 GLN A O 1
ATOM 659 N N . ASN A 1 80 ? -24.659 17.973 51.949 1.00 49.28 80 ASN A N 1
ATOM 660 C CA . ASN A 1 80 ? -24.141 19.318 51.641 1.00 49.28 80 ASN A CA 1
ATOM 661 C C . ASN A 1 80 ? -22.604 19.468 51.635 1.00 49.28 80 ASN A C 1
ATOM 663 O O . ASN A 1 80 ? -22.116 20.589 51.510 1.00 49.28 80 ASN A O 1
ATOM 667 N N . VAL A 1 81 ? -21.817 18.389 51.758 1.00 47.62 81 VAL A N 1
ATOM 668 C CA . VAL A 1 81 ? -20.339 18.473 51.717 1.00 47.62 81 VAL A CA 1
ATOM 669 C C . VAL A 1 81 ? -19.739 17.372 50.834 1.00 47.62 81 VAL A C 1
ATOM 671 O O . VAL A 1 81 ? -20.251 16.258 50.783 1.00 47.62 81 VAL A O 1
ATOM 674 N N . VAL A 1 82 ? -18.612 17.702 50.190 1.00 40.66 82 VAL A N 1
ATOM 675 C CA . VAL A 1 82 ? -17.825 16.898 49.231 1.00 40.66 82 VAL A CA 1
ATOM 676 C C . VAL A 1 82 ? -18.438 16.796 47.825 1.00 40.66 82 VAL A C 1
ATOM 678 O O . VAL A 1 82 ? -19.172 15.868 47.493 1.00 40.66 82 VAL A O 1
ATOM 681 N N . ARG A 1 83 ? -17.990 17.696 46.934 1.00 49.69 83 ARG A N 1
ATOM 682 C CA . ARG A 1 83 ? -17.885 17.391 45.497 1.00 49.69 83 ARG A CA 1
ATOM 683 C C . ARG A 1 83 ? -16.917 16.212 45.346 1.00 49.69 83 ARG A C 1
ATOM 685 O O . ARG A 1 83 ? -15.712 16.396 45.498 1.00 49.69 83 ARG A O 1
ATOM 692 N N . SER A 1 84 ? -17.436 15.011 45.100 1.00 41.75 84 SER A N 1
ATOM 693 C CA . SER A 1 84 ? -16.600 13.827 44.866 1.00 41.75 84 SER A CA 1
ATOM 694 C C . SER A 1 84 ? -15.794 13.987 43.573 1.00 41.75 84 SER A C 1
ATOM 696 O O . SER A 1 84 ? -16.336 14.413 42.554 1.00 41.75 84 SER A O 1
ATOM 698 N N . SER A 1 85 ? -14.516 13.606 43.599 1.00 42.12 85 SER A N 1
ATOM 699 C CA . SER A 1 85 ? -13.594 13.675 42.454 1.00 42.12 85 SER A CA 1
ATOM 700 C C . SER A 1 85 ? -13.873 12.642 41.349 1.00 42.12 85 SER A C 1
ATOM 702 O O . SER A 1 85 ? -13.180 12.631 40.336 1.00 42.12 85 SER A O 1
ATOM 704 N N . LEU A 1 86 ? -14.911 11.813 41.509 1.00 48.53 86 LEU A N 1
ATOM 705 C CA . LEU A 1 86 ? -15.470 10.932 40.479 1.00 48.53 86 LEU A CA 1
ATOM 706 C C . LEU A 1 86 ? -16.978 11.187 40.332 1.00 48.53 86 LEU A C 1
ATOM 708 O O . LEU A 1 86 ? -17.810 10.321 40.600 1.00 48.53 86 LEU A O 1
ATOM 712 N N . ALA A 1 87 ? -17.341 12.407 39.936 1.00 48.78 87 ALA A N 1
ATOM 713 C CA . ALA A 1 87 ? -18.702 12.706 39.513 1.00 48.78 87 ALA A CA 1
ATOM 714 C C . ALA A 1 87 ? -18.993 11.988 38.184 1.00 48.78 87 ALA A C 1
ATOM 716 O O . ALA A 1 87 ? -18.425 12.336 37.148 1.00 48.78 87 ALA A O 1
ATOM 717 N N . VAL A 1 88 ? -19.885 10.992 38.209 1.00 55.69 88 VAL A N 1
ATOM 718 C CA . VAL A 1 88 ? -20.474 10.437 36.982 1.00 55.69 88 VAL A CA 1
ATOM 719 C C . VAL A 1 88 ? -21.205 11.581 36.283 1.00 55.69 88 VAL A C 1
ATOM 721 O O . VAL A 1 88 ? -22.085 12.198 36.879 1.00 55.69 88 VAL A O 1
ATOM 724 N N . MET A 1 89 ? -20.810 11.896 35.049 1.00 64.38 89 MET A N 1
ATOM 725 C CA . MET A 1 89 ? -21.372 13.025 34.310 1.00 64.38 89 MET A CA 1
ATOM 726 C C . MET A 1 89 ? -22.861 12.777 34.044 1.00 64.38 89 MET A C 1
ATOM 728 O O . MET A 1 89 ? -23.230 11.829 33.345 1.00 64.38 89 MET A O 1
ATOM 732 N N . GLU A 1 90 ? -23.720 13.606 34.638 1.00 80.62 90 GLU A N 1
ATOM 733 C CA . GLU A 1 90 ? -25.162 13.493 34.446 1.00 80.62 90 GLU A CA 1
ATOM 734 C C . GLU A 1 90 ? -25.564 14.034 33.075 1.00 80.62 90 GLU A C 1
ATOM 736 O O . GLU A 1 90 ? -25.096 15.085 32.640 1.00 80.62 90 GLU A O 1
ATOM 741 N N . THR A 1 91 ? -26.390 13.270 32.364 1.00 80.25 91 THR A N 1
ATOM 742 C CA . THR A 1 91 ? -26.589 13.423 30.919 1.00 80.25 91 THR A CA 1
ATOM 743 C C . THR A 1 91 ? -28.059 13.226 30.551 1.00 80.25 91 THR A C 1
ATOM 745 O O . THR A 1 91 ? -28.690 12.246 30.939 1.00 80.25 91 THR A O 1
ATOM 748 N N . THR A 1 92 ? -28.651 14.189 29.843 1.00 83.44 92 THR A N 1
ATOM 749 C CA . THR A 1 92 ? -30.100 14.233 29.549 1.00 83.44 92 THR A CA 1
ATOM 750 C C . THR A 1 92 ? -30.447 13.785 28.133 1.00 83.44 92 THR A C 1
ATOM 752 O O . THR A 1 92 ? -31.481 13.158 27.925 1.00 83.44 92 THR A O 1
ATOM 755 N N . GLU A 1 93 ? -29.589 14.070 27.159 1.00 80.00 93 GLU A N 1
ATOM 756 C CA . GLU A 1 93 ? -29.858 13.811 25.735 1.00 80.00 93 GLU A CA 1
ATOM 757 C C . GLU A 1 93 ? -29.261 12.481 25.249 1.00 80.00 93 GLU A C 1
ATOM 759 O O . GLU A 1 93 ? -29.687 11.931 24.237 1.00 80.00 93 GLU A O 1
ATOM 764 N N . CYS A 1 94 ? -28.283 11.946 25.979 1.00 83.31 94 CYS A N 1
ATOM 765 C CA . CYS A 1 94 ? -27.440 10.833 25.557 1.00 83.31 94 CYS A CA 1
ATOM 766 C C . CYS A 1 94 ? -26.915 10.033 26.768 1.00 83.31 94 CYS A C 1
ATOM 768 O O . CYS A 1 94 ? -27.033 10.488 27.901 1.00 83.31 94 CYS A O 1
ATOM 770 N N . ILE A 1 95 ? -26.312 8.858 26.554 1.00 81.69 95 ILE A N 1
ATOM 771 C CA . ILE A 1 95 ? -25.765 7.984 27.609 1.00 81.69 95 ILE A CA 1
ATOM 772 C C . ILE A 1 95 ? -24.229 7.991 27.593 1.00 81.69 95 ILE A C 1
ATOM 774 O O . ILE A 1 95 ? -23.615 7.758 26.553 1.00 81.69 95 ILE A O 1
ATOM 778 N N . GLN A 1 96 ? -23.578 8.221 28.735 1.00 80.12 96 GLN A N 1
ATOM 779 C CA . GLN A 1 96 ? -22.118 8.098 28.859 1.00 80.12 96 GLN A CA 1
ATOM 780 C C . GLN A 1 96 ? -21.730 6.798 29.577 1.00 80.12 96 GLN A C 1
ATOM 782 O O . GLN A 1 96 ? -22.354 6.409 30.565 1.00 80.12 96 GLN A O 1
ATOM 787 N N . GLY A 1 97 ? -20.705 6.102 29.071 1.00 78.12 97 GLY A N 1
ATOM 788 C CA . GLY A 1 97 ? -20.322 4.775 29.565 1.00 78.12 97 GLY A CA 1
ATOM 789 C C . GLY A 1 97 ? -21.460 3.762 29.392 1.00 78.12 97 GLY A C 1
ATOM 790 O O . GLY A 1 97 ? -21.917 3.526 28.272 1.00 78.12 97 GLY A O 1
ATOM 791 N N . GLN A 1 98 ? -21.922 3.197 30.510 1.00 77.56 98 GLN A N 1
ATOM 792 C CA . GLN A 1 98 ? -23.088 2.305 30.597 1.00 77.56 98 GLN A CA 1
ATOM 793 C C . GLN A 1 98 ? -24.425 3.057 30.786 1.00 77.56 98 GLN A C 1
ATOM 795 O O . GLN A 1 98 ? -25.493 2.451 30.762 1.00 77.56 98 GLN A O 1
ATOM 800 N N . GLY A 1 99 ? -24.399 4.383 30.958 1.00 84.19 99 GLY A N 1
ATOM 801 C CA . GLY A 1 99 ? -25.606 5.205 31.095 1.00 84.19 99 GLY A CA 1
ATOM 802 C C . GLY A 1 99 ? -26.174 5.329 32.512 1.00 84.19 99 GLY A C 1
ATOM 803 O O . GLY A 1 99 ? -27.286 5.819 32.665 1.00 84.19 99 GLY A O 1
ATOM 804 N N . GLU A 1 100 ? -25.432 4.962 33.560 1.00 84.06 100 GLU A N 1
ATOM 805 C CA . GLU A 1 100 ? -25.844 5.196 34.961 1.00 84.06 100 GLU A CA 1
ATOM 806 C C . GLU A 1 100 ? -26.042 6.686 35.299 1.00 84.06 100 GLU A C 1
ATOM 808 O O . GLU A 1 100 ? -26.861 7.041 36.149 1.00 84.06 100 GLU A O 1
ATOM 813 N N . GLY A 1 101 ? -25.325 7.572 34.600 1.00 82.31 101 GLY A N 1
ATOM 814 C CA . GLY A 1 101 ? -25.510 9.025 34.652 1.00 82.31 101 GLY A CA 1
ATOM 815 C C . GLY A 1 101 ? -26.693 9.550 33.830 1.00 82.31 101 GLY A C 1
ATOM 816 O O . GLY A 1 101 ? -26.905 10.758 33.801 1.00 82.31 101 GLY A O 1
ATOM 817 N N . TYR A 1 102 ? -27.462 8.695 33.146 1.00 89.12 102 TYR A N 1
ATOM 818 C CA . TYR A 1 102 ? -28.567 9.156 32.306 1.00 89.12 102 TYR A CA 1
ATOM 819 C C . TYR A 1 102 ? -29.747 9.664 33.149 1.00 89.12 102 TYR A C 1
ATOM 821 O O . TYR A 1 102 ? -30.213 8.994 34.075 1.00 89.12 102 TYR A O 1
ATOM 829 N N . ARG A 1 103 ? -30.229 10.864 32.817 1.00 90.81 103 ARG A N 1
ATOM 830 C CA . ARG A 1 103 ? -31.323 11.598 33.484 1.00 90.81 103 ARG A CA 1
ATOM 831 C C . ARG A 1 103 ? -32.413 12.062 32.517 1.00 90.81 103 ARG A C 1
ATOM 833 O O . ARG A 1 103 ? -33.326 12.777 32.928 1.00 90.81 103 ARG A O 1
ATOM 840 N N . GLY A 1 104 ? -32.321 11.674 31.245 1.00 89.88 104 GLY A N 1
ATOM 841 C CA . GLY A 1 104 ? -33.254 12.083 30.197 1.00 89.88 104 GLY A CA 1
ATOM 842 C C . GLY A 1 104 ? -34.652 11.484 30.312 1.00 89.88 104 GLY A C 1
ATOM 843 O O . GLY A 1 104 ? -34.964 10.751 31.254 1.00 89.88 104 GLY A O 1
ATOM 844 N N . THR A 1 105 ? -35.491 11.812 29.334 1.00 94.44 105 THR A N 1
ATOM 845 C CA . THR A 1 105 ? -36.942 11.567 29.346 1.00 94.44 105 THR A CA 1
ATOM 846 C C . THR A 1 105 ? -37.416 10.477 28.380 1.00 94.44 105 THR A C 1
ATOM 848 O O . THR A 1 105 ? -38.620 10.277 28.242 1.00 94.44 105 THR A O 1
ATOM 851 N N . VAL A 1 106 ? -36.509 9.741 27.722 1.00 92.31 106 VAL A N 1
ATOM 852 C CA . VAL A 1 106 ? -36.897 8.589 26.888 1.00 92.31 106 VAL A CA 1
ATOM 853 C C . VAL A 1 106 ? -37.584 7.538 27.765 1.00 92.31 106 VAL A C 1
ATOM 855 O O . VAL A 1 106 ? -37.023 7.108 28.771 1.00 92.31 106 VAL A O 1
ATOM 858 N N . ASN A 1 107 ? -38.800 7.152 27.381 1.00 94.00 107 ASN A N 1
ATOM 859 C CA . ASN A 1 107 ? -39.701 6.252 28.109 1.00 94.00 107 ASN A CA 1
ATOM 860 C C . ASN A 1 107 ? -40.290 5.142 27.215 1.00 94.00 107 ASN A C 1
ATOM 862 O O . ASN A 1 107 ? -41.348 4.584 27.506 1.00 94.00 107 ASN A O 1
ATOM 866 N N . THR A 1 108 ? -39.605 4.834 26.117 1.00 88.88 108 THR A N 1
ATOM 867 C CA . THR A 1 108 ? -39.898 3.711 25.221 1.00 88.88 108 THR A CA 1
ATOM 868 C C . THR A 1 108 ? -38.623 2.920 24.951 1.00 88.88 108 THR A C 1
ATOM 870 O O . THR A 1 108 ? -37.506 3.437 25.080 1.00 88.88 108 THR A O 1
ATOM 873 N N . ILE A 1 109 ? -38.789 1.663 24.548 1.00 86.38 109 ILE A N 1
ATOM 874 C CA . ILE A 1 109 ? -37.703 0.802 24.057 1.00 86.38 109 ILE A CA 1
ATOM 875 C C . ILE A 1 109 ? -37.613 0.874 22.524 1.00 86.38 109 ILE A C 1
ATOM 877 O O . ILE A 1 109 ? -38.511 1.407 21.875 1.00 86.38 109 ILE A O 1
ATOM 881 N N . TRP A 1 110 ? -36.561 0.306 21.922 1.00 69.94 110 TRP A N 1
ATOM 882 C CA . TRP A 1 110 ? -36.289 0.413 20.471 1.00 69.94 110 TRP A CA 1
ATOM 883 C C . TRP A 1 110 ? -37.439 -0.032 19.543 1.00 69.94 110 TRP A C 1
ATOM 885 O O . TRP A 1 110 ? -37.498 0.394 18.393 1.00 69.94 110 TRP A O 1
ATOM 895 N N . SER A 1 111 ? -38.345 -0.891 20.021 1.00 71.19 111 SER A N 1
ATOM 896 C CA . SER A 1 111 ? -39.519 -1.374 19.284 1.00 71.19 111 SER A CA 1
ATOM 897 C C . SER A 1 111 ? -40.787 -0.531 19.510 1.00 71.19 111 SER A C 1
ATOM 899 O O . SER A 1 111 ? -41.878 -0.974 19.161 1.00 71.19 111 SER A O 1
ATOM 901 N N . GLY A 1 112 ? -40.671 0.642 20.142 1.00 81.56 112 GLY A N 1
ATOM 902 C CA . GLY A 1 112 ? -41.772 1.580 20.396 1.00 81.56 112 GLY A CA 1
ATOM 903 C C . GLY A 1 112 ? -42.685 1.239 21.579 1.00 81.56 112 GLY A C 1
ATOM 904 O O . GLY A 1 112 ? -43.637 1.970 21.830 1.00 81.56 112 GLY A O 1
ATOM 905 N N . ILE A 1 113 ? -42.420 0.156 22.320 1.00 87.19 113 ILE A N 1
ATOM 906 C CA . ILE A 1 113 ? -43.217 -0.215 23.503 1.00 87.19 113 ILE A CA 1
ATOM 907 C C . ILE A 1 113 ? -42.877 0.733 24.659 1.00 87.19 113 ILE A C 1
ATOM 909 O O . ILE A 1 113 ? -41.701 0.988 24.930 1.00 87.19 113 ILE A O 1
ATOM 913 N N . GLU A 1 114 ? -43.904 1.242 25.340 1.00 93.44 114 GLU A N 1
ATOM 914 C CA . GLU A 1 114 ? -43.754 2.127 26.496 1.00 93.44 114 GLU A CA 1
ATOM 915 C C . GLU A 1 114 ? -43.193 1.411 27.729 1.00 93.44 114 GLU A C 1
ATOM 917 O O . GLU A 1 114 ? -43.455 0.235 28.000 1.00 93.44 114 GLU A O 1
ATOM 922 N N . CYS A 1 115 ? -42.447 2.168 28.521 1.00 97.00 115 CYS A N 1
ATOM 923 C CA . CYS A 1 115 ? -41.966 1.756 29.824 1.00 97.00 115 CYS A CA 1
ATOM 924 C C . CYS A 1 115 ? -43.082 1.810 30.885 1.00 97.00 115 CYS A C 1
ATOM 926 O O . CYS A 1 115 ? -43.884 2.745 30.939 1.00 97.00 115 CYS A O 1
ATOM 928 N N . GLN A 1 116 ? -43.086 0.837 31.790 1.00 96.69 116 GLN A N 1
ATOM 929 C CA . GLN A 1 116 ? -43.798 0.876 33.066 1.00 96.69 116 GLN A CA 1
ATOM 930 C C . GLN A 1 116 ? -43.136 1.909 34.001 1.00 96.69 116 GLN A C 1
ATOM 932 O O . GLN A 1 116 ? -41.919 2.094 33.978 1.00 96.69 116 GLN A O 1
ATOM 937 N N . ARG A 1 117 ? -43.930 2.581 34.847 1.00 96.06 117 ARG A N 1
ATOM 938 C CA . ARG A 1 117 ? -43.408 3.498 35.877 1.00 96.06 117 ARG A CA 1
ATOM 939 C C . ARG A 1 117 ? -42.624 2.749 36.958 1.00 96.06 117 ARG A C 1
ATOM 941 O O . ARG A 1 117 ? -43.092 1.714 37.423 1.00 96.06 117 ARG A O 1
ATOM 948 N N . TRP A 1 118 ? -41.527 3.326 37.451 1.00 94.44 118 TRP A N 1
ATOM 949 C CA . TRP A 1 118 ? -40.708 2.748 38.536 1.00 94.44 118 TRP A CA 1
ATOM 950 C C . TRP A 1 118 ? -41.400 2.709 39.913 1.00 94.44 118 TRP A C 1
ATOM 952 O O . TRP A 1 118 ? -40.888 2.100 40.849 1.00 94.44 118 TRP A O 1
ATOM 962 N N . ASP A 1 119 ? -42.552 3.366 40.058 1.00 92.12 119 ASP A N 1
ATOM 963 C CA . ASP A 1 119 ? -43.437 3.267 41.226 1.00 92.12 119 ASP A CA 1
ATOM 964 C C . ASP A 1 119 ? -44.668 2.366 40.985 1.00 92.12 119 ASP A C 1
ATOM 966 O O . ASP A 1 119 ? -45.418 2.097 41.922 1.00 92.12 119 ASP A O 1
ATOM 970 N N . SER A 1 120 ? -44.848 1.831 39.771 1.00 94.69 120 SER A N 1
ATOM 971 C CA . SER A 1 120 ? -45.842 0.791 39.491 1.00 94.69 120 SER A CA 1
ATOM 972 C C . SER A 1 120 ? -45.272 -0.597 39.781 1.00 94.69 120 SER A C 1
ATOM 974 O O . SER A 1 120 ? -44.106 -0.875 39.519 1.00 94.69 120 SER A O 1
ATOM 976 N N . GLN A 1 121 ? -46.127 -1.501 40.254 1.00 94.38 121 GLN A N 1
ATOM 977 C CA . GLN A 1 121 ? -45.841 -2.936 40.391 1.00 94.38 121 GLN A CA 1
ATOM 978 C C . GLN A 1 121 ? -46.626 -3.783 39.368 1.00 94.38 121 GLN A C 1
ATOM 980 O O . GLN A 1 121 ? -46.739 -5.000 39.512 1.00 94.38 121 GLN A O 1
ATOM 985 N N . VAL A 1 122 ? -47.195 -3.133 38.346 1.00 90.31 122 VAL A N 1
ATOM 986 C CA . VAL A 1 122 ? -48.062 -3.718 37.312 1.00 90.31 122 VAL A CA 1
ATOM 987 C C . VAL A 1 122 ? -47.649 -3.174 35.930 1.00 90.31 122 VAL A C 1
ATOM 989 O O . VAL A 1 122 ? -47.474 -1.956 35.806 1.00 90.31 122 VAL A O 1
ATOM 992 N N . PRO A 1 123 ? -47.529 -4.022 34.886 1.00 91.50 123 PRO A N 1
ATOM 993 C CA . PRO A 1 123 ? -47.681 -5.484 34.911 1.00 91.50 123 PRO A CA 1
ATOM 994 C C . PRO A 1 123 ? -46.550 -6.239 35.633 1.00 91.50 123 PRO A C 1
ATOM 996 O O . PRO A 1 123 ? -46.767 -7.370 36.060 1.00 91.50 123 PRO A O 1
ATOM 999 N N . HIS A 1 124 ? -45.369 -5.638 35.814 1.00 94.25 124 HIS A N 1
ATOM 1000 C CA . HIS A 1 124 ? -44.190 -6.324 36.355 1.00 94.25 124 HIS A CA 1
ATOM 1001 C C . HIS A 1 124 ? -43.859 -5.884 37.784 1.00 94.25 124 HIS A C 1
ATOM 1003 O O . HIS A 1 124 ? -43.379 -4.775 37.998 1.00 94.25 124 HIS A O 1
ATOM 1009 N N . GLN A 1 125 ? -44.014 -6.778 38.763 1.00 90.94 125 GLN A N 1
ATOM 1010 C CA . GLN A 1 125 ? -43.527 -6.537 40.131 1.00 90.94 125 GLN A CA 1
ATOM 1011 C C . GLN A 1 125 ? -41.989 -6.488 40.168 1.00 90.94 125 GLN A C 1
ATOM 1013 O O . GLN A 1 125 ? -41.330 -7.303 39.507 1.00 90.94 125 GLN A O 1
ATOM 1018 N N . HIS A 1 126 ? -41.405 -5.557 40.933 1.00 90.06 126 HIS A N 1
ATOM 1019 C CA . HIS A 1 126 ? -39.954 -5.359 41.041 1.00 90.06 126 HIS A CA 1
ATOM 1020 C C . HIS A 1 126 ? -39.507 -4.604 42.306 1.00 90.06 126 HIS A C 1
ATOM 1022 O O . HIS A 1 126 ? -40.204 -3.738 42.823 1.00 90.06 126 HIS A O 1
ATOM 1028 N N . ASN A 1 127 ? -38.270 -4.853 42.747 1.00 86.06 127 ASN A N 1
ATOM 1029 C CA . ASN A 1 127 ? -37.630 -4.197 43.899 1.00 86.06 127 ASN A CA 1
ATOM 1030 C C . ASN A 1 127 ? -36.868 -2.893 43.562 1.00 86.06 127 ASN A C 1
ATOM 1032 O O . ASN A 1 127 ? -36.358 -2.233 44.470 1.00 86.06 127 ASN A O 1
ATOM 1036 N N . PHE A 1 128 ? -36.786 -2.510 42.284 1.00 85.12 128 PHE A N 1
ATOM 1037 C CA . PHE A 1 128 ? -36.167 -1.261 41.820 1.00 85.12 128 PHE A CA 1
ATOM 1038 C C . PHE A 1 128 ? -37.042 -0.035 42.123 1.00 85.12 128 PHE A C 1
ATOM 1040 O O . PHE A 1 128 ? -37.681 0.514 41.231 1.00 85.12 128 PHE A O 1
ATOM 1047 N N . THR A 1 129 ? -37.099 0.368 43.392 1.00 82.38 129 THR A N 1
ATOM 1048 C CA . THR A 1 129 ? -37.878 1.526 43.861 1.00 82.38 129 THR A CA 1
ATOM 1049 C C . THR A 1 129 ? -36.976 2.707 44.237 1.00 82.38 129 THR A C 1
ATOM 1051 O O . THR A 1 129 ? -35.756 2.560 44.397 1.00 82.38 129 THR A O 1
ATOM 1054 N N . ARG A 1 130 ? -37.569 3.897 44.404 1.00 80.44 130 ARG A N 1
ATOM 1055 C CA . ARG A 1 130 ? -36.849 5.140 44.749 1.00 80.44 130 ARG A CA 1
ATOM 1056 C C . ARG A 1 130 ? -36.188 5.091 46.129 1.00 80.44 130 ARG A C 1
ATOM 1058 O O . ARG A 1 130 ? -35.184 5.762 46.352 1.00 80.44 130 ARG A O 1
ATOM 1065 N N . GLU A 1 131 ? -36.708 4.269 47.030 1.00 75.88 131 GLU A N 1
ATOM 1066 C CA . GLU A 1 131 ? -36.213 4.071 48.393 1.00 75.88 131 GLU A CA 1
ATOM 1067 C C . GLU A 1 131 ? -34.932 3.227 48.370 1.00 75.88 131 GLU A C 1
ATOM 1069 O O . GLU A 1 131 ? -33.941 3.582 49.009 1.00 75.88 131 GLU A O 1
ATOM 1074 N N . ASN A 1 132 ? -34.929 2.158 47.564 1.00 74.19 132 ASN A N 1
ATOM 1075 C CA . ASN A 1 132 ? -33.798 1.240 47.411 1.00 74.19 132 ASN A CA 1
ATOM 1076 C C . ASN A 1 132 ? -32.661 1.823 46.551 1.00 74.19 132 ASN A C 1
ATOM 1078 O O . ASN A 1 132 ? -31.492 1.538 46.806 1.00 74.19 132 ASN A O 1
ATOM 1082 N N . PHE A 1 133 ? -32.983 2.649 45.546 1.00 75.38 133 PHE A N 1
ATOM 1083 C CA . PHE A 1 133 ? -32.028 3.173 44.554 1.00 75.38 133 PHE A CA 1
ATOM 1084 C C . PHE A 1 133 ? -32.019 4.712 44.494 1.00 75.38 133 PHE A C 1
ATOM 1086 O O . PHE A 1 133 ? -31.999 5.316 43.420 1.00 75.38 133 PHE A O 1
ATOM 1093 N N . LYS A 1 134 ? -31.985 5.357 45.669 1.00 71.69 134 LYS A N 1
ATOM 1094 C CA . LYS A 1 134 ? -32.169 6.808 45.900 1.00 71.69 134 LYS A CA 1
ATOM 1095 C C . LYS A 1 134 ? -31.346 7.784 45.031 1.00 71.69 134 LYS A C 1
ATOM 1097 O O . LYS A 1 134 ? -31.700 8.956 44.962 1.00 71.69 134 LYS A O 1
ATOM 1102 N N . CYS A 1 135 ? -30.279 7.337 44.363 1.00 72.56 135 CYS A N 1
ATOM 1103 C CA . CYS A 1 135 ? -29.443 8.166 43.477 1.00 72.56 135 CYS A CA 1
ATOM 1104 C C . CYS A 1 135 ? -29.446 7.758 41.989 1.00 72.56 135 CYS A C 1
ATOM 1106 O O . CYS A 1 135 ? -28.704 8.352 41.213 1.00 72.56 135 CYS A O 1
ATOM 1108 N N . LYS A 1 136 ? -30.236 6.761 41.564 1.00 80.69 136 LYS A N 1
ATOM 1109 C CA . LYS A 1 136 ? -30.269 6.288 40.159 1.00 80.69 136 LYS A CA 1
ATOM 1110 C C . LYS A 1 136 ? -31.434 6.905 39.343 1.00 80.69 136 LYS A C 1
ATOM 1112 O O . LYS A 1 136 ? -31.774 6.411 38.276 1.00 80.69 136 LYS A O 1
ATOM 1117 N N . ASP A 1 137 ? -32.040 7.984 39.856 1.00 84.81 137 ASP A N 1
ATOM 1118 C CA . ASP A 1 137 ? -33.113 8.793 39.238 1.00 84.81 137 ASP A CA 1
ATOM 1119 C C . ASP A 1 137 ? -34.335 8.003 38.717 1.00 84.81 137 ASP A C 1
ATOM 1121 O O . ASP A 1 137 ? -34.820 8.237 37.608 1.00 84.81 137 ASP A O 1
ATOM 1125 N N . LEU A 1 138 ? -34.847 7.063 39.521 1.00 90.19 138 LEU A N 1
ATOM 1126 C CA . LEU A 1 138 ? -36.012 6.224 39.194 1.00 90.19 138 LEU A CA 1
ATOM 1127 C C . LEU A 1 138 ? -37.352 6.987 39.321 1.00 90.19 138 LEU A C 1
ATOM 1129 O O . LEU A 1 138 ? -38.195 6.659 40.156 1.00 90.19 138 LEU A O 1
ATOM 1133 N N . ARG A 1 139 ? -37.535 8.046 38.524 1.00 88.56 139 ARG A N 1
ATOM 1134 C CA . ARG A 1 139 ? -38.778 8.839 38.427 1.00 88.56 139 ARG A CA 1
ATOM 1135 C C . ARG A 1 139 ? -39.555 8.529 37.146 1.00 88.56 139 ARG A C 1
ATOM 1137 O O . ARG A 1 139 ? -38.965 8.172 36.127 1.00 88.56 139 ARG A O 1
ATOM 1144 N N . GLU A 1 140 ? -40.872 8.708 37.209 1.00 94.25 140 GLU A N 1
ATOM 1145 C CA . GLU A 1 140 ? -41.828 8.385 36.140 1.00 94.25 140 GLU A CA 1
ATOM 1146 C C . GLU A 1 140 ? -41.574 6.994 35.525 1.00 94.25 140 GLU A C 1
ATOM 1148 O O . GLU A 1 140 ? -41.360 6.028 36.259 1.00 94.25 140 GLU A O 1
ATOM 1153 N N . ASN A 1 141 ? -41.606 6.875 34.195 1.00 95.50 141 ASN A N 1
ATOM 1154 C CA . ASN A 1 141 ? -41.273 5.670 33.436 1.00 95.50 141 ASN A CA 1
ATOM 1155 C C . ASN A 1 141 ? -40.029 5.850 32.543 1.00 95.50 141 ASN A C 1
ATOM 1157 O O . ASN A 1 141 ? -39.887 5.177 31.527 1.00 95.50 141 ASN A O 1
ATOM 1161 N N . TYR A 1 142 ? -39.124 6.771 32.878 1.00 96.50 142 TYR A N 1
ATOM 1162 C CA . TYR A 1 142 ? -37.947 7.029 32.043 1.00 96.50 142 TYR A CA 1
ATOM 1163 C C . TYR A 1 142 ? -36.926 5.887 32.125 1.00 96.50 142 TYR A C 1
ATOM 1165 O O . TYR A 1 142 ? -36.684 5.345 33.200 1.00 96.50 142 TYR A O 1
ATOM 1173 N N . CYS A 1 143 ? -36.265 5.563 31.017 1.00 94.94 143 CYS A N 1
ATOM 1174 C CA . CYS A 1 143 ? -35.204 4.559 30.966 1.00 94.94 143 CYS A CA 1
ATOM 1175 C C . CYS A 1 143 ? -34.045 4.915 31.907 1.00 94.94 143 CYS A C 1
ATOM 1177 O O . CYS A 1 143 ? -33.545 6.043 31.880 1.00 94.94 143 CYS A O 1
ATOM 1179 N N . ARG A 1 144 ? -33.577 3.966 32.721 1.00 94.75 144 ARG A N 1
ATOM 1180 C CA . ARG A 1 144 ? -32.491 4.167 33.700 1.00 94.75 144 ARG A CA 1
ATOM 1181 C C . ARG A 1 144 ? -31.577 2.948 33.746 1.00 94.75 144 ARG A C 1
ATOM 1183 O O . ARG A 1 144 ? -31.892 1.906 33.188 1.00 94.75 144 ARG A O 1
ATOM 1190 N N . ASN A 1 145 ? -30.424 3.091 34.391 1.00 91.38 145 ASN A N 1
ATOM 1191 C CA . ASN A 1 145 ? -29.506 1.985 34.648 1.00 91.38 145 ASN A CA 1
ATOM 1192 C C . ASN A 1 145 ? -29.200 1.931 36.159 1.00 91.38 145 ASN A C 1
ATOM 1194 O O . ASN A 1 145 ? -28.214 2.524 36.602 1.00 91.38 145 ASN A O 1
ATOM 1198 N N . PRO A 1 146 ? -30.092 1.342 36.982 1.00 86.38 146 PRO A N 1
ATOM 1199 C CA . PRO A 1 146 ? -29.906 1.275 38.432 1.00 86.38 146 PRO A CA 1
ATOM 1200 C C . PRO A 1 146 ? -28.831 0.271 38.871 1.00 86.38 146 PRO A C 1
ATOM 1202 O O . PRO A 1 146 ? -28.202 0.473 39.910 1.00 86.38 146 PRO A O 1
ATOM 1205 N N . ASP A 1 147 ? -28.624 -0.785 38.087 1.00 79.94 147 ASP A N 1
ATOM 1206 C CA . ASP A 1 147 ? -27.880 -2.006 38.417 1.00 79.94 147 ASP A CA 1
ATOM 1207 C C . ASP A 1 147 ? -26.517 -2.144 37.716 1.00 79.94 147 ASP A C 1
ATOM 1209 O O . ASP A 1 147 ? -25.737 -3.026 38.072 1.00 79.94 147 ASP A O 1
ATOM 1213 N N . GLY A 1 148 ? -26.199 -1.274 36.754 1.00 74.94 148 GLY A N 1
ATOM 1214 C CA . GLY A 1 148 ? -24.947 -1.339 35.995 1.00 74.94 148 GLY A CA 1
ATOM 1215 C C . GLY A 1 148 ? -25.000 -2.319 34.817 1.00 74.94 148 GLY A C 1
ATOM 1216 O O . GLY A 1 148 ? -23.989 -2.941 34.488 1.00 74.94 148 GLY A O 1
ATOM 1217 N N . ALA A 1 149 ? -26.163 -2.458 34.170 1.00 77.81 149 ALA A N 1
ATOM 1218 C CA . ALA A 1 149 ? -26.347 -3.170 32.901 1.00 77.81 149 ALA A CA 1
ATOM 1219 C C . ALA A 1 149 ? -25.549 -2.525 31.739 1.00 77.81 149 ALA A C 1
ATOM 1221 O O . ALA A 1 149 ? -24.975 -1.446 31.890 1.00 77.81 149 ALA A O 1
ATOM 1222 N N . GLU A 1 150 ? -25.489 -3.148 30.553 1.00 75.50 150 GLU A N 1
ATOM 1223 C CA . GLU A 1 150 ? -24.702 -2.608 29.418 1.00 75.50 150 GLU A CA 1
ATOM 1224 C C . GLU A 1 150 ? -25.256 -1.284 28.839 1.00 75.50 150 GLU A C 1
ATOM 1226 O O . GLU A 1 150 ? -24.496 -0.492 28.271 1.00 75.50 150 GLU A O 1
ATOM 1231 N N . VAL A 1 151 ? -26.561 -1.033 28.994 1.00 83.25 151 VAL A N 1
ATOM 1232 C CA . VAL A 1 151 ? -27.290 0.180 28.572 1.00 83.25 151 VAL A CA 1
ATOM 1233 C C . VAL A 1 151 ? -28.447 0.479 29.542 1.00 83.25 151 VAL A C 1
ATOM 1235 O O . VAL A 1 151 ? -28.857 -0.420 30.278 1.00 83.25 151 VAL A O 1
ATOM 1238 N N . PRO A 1 152 ? -29.023 1.699 29.549 1.00 92.50 152 PRO A N 1
ATOM 1239 C CA . PRO A 1 152 ? -30.276 1.963 30.250 1.00 92.50 152 PRO A CA 1
ATOM 1240 C C . PRO A 1 152 ? -31.447 1.153 29.695 1.00 92.50 152 PRO A C 1
ATOM 1242 O O . PRO A 1 152 ? -31.572 0.949 28.486 1.00 92.50 152 PRO A O 1
ATOM 1245 N N . TRP A 1 153 ? -32.330 0.749 30.597 1.00 94.50 153 TRP A N 1
ATOM 1246 C CA . TRP A 1 153 ? -33.461 -0.135 30.355 1.00 94.50 153 TRP A CA 1
ATOM 1247 C C . TRP A 1 153 ? -34.692 0.343 31.138 1.00 94.50 153 TRP A C 1
ATOM 1249 O O . TRP A 1 153 ? -34.634 1.310 31.907 1.00 94.50 153 TRP A O 1
ATOM 1259 N N . CYS A 1 154 ? -35.823 -0.325 30.932 1.00 96.44 154 CYS A N 1
ATOM 1260 C CA . CYS A 1 154 ? -37.013 -0.178 31.767 1.00 96.44 154 CYS A CA 1
ATOM 1261 C C . CYS A 1 154 ? -37.817 -1.485 31.824 1.00 96.44 154 CYS A C 1
ATOM 1263 O O . CYS A 1 154 ? -37.679 -2.354 30.957 1.00 96.44 154 CYS A O 1
ATOM 1265 N N . PHE A 1 155 ? -38.683 -1.625 32.831 1.00 96.69 155 PHE A N 1
ATOM 1266 C CA . PHE A 1 155 ? -39.803 -2.567 32.747 1.00 96.69 155 PHE A CA 1
ATOM 1267 C C . PHE A 1 155 ? -40.778 -2.076 31.668 1.00 96.69 155 PHE A C 1
ATOM 1269 O O . PHE A 1 155 ? -40.925 -0.866 31.518 1.00 96.69 155 PHE A O 1
ATOM 1276 N N . THR A 1 156 ? -41.442 -2.956 30.911 1.00 95.31 156 THR A N 1
ATOM 1277 C CA . THR A 1 156 ? -42.341 -2.525 29.811 1.00 95.31 156 THR A CA 1
ATOM 1278 C C . THR A 1 156 ? -43.820 -2.662 30.171 1.00 95.31 156 THR A C 1
ATOM 1280 O O . THR A 1 156 ? -44.195 -3.493 30.995 1.00 95.31 156 THR A O 1
ATOM 1283 N N . THR A 1 157 ? -44.688 -1.885 29.523 1.00 94.75 157 THR A N 1
ATOM 1284 C CA . THR A 1 157 ? -46.150 -2.008 29.669 1.00 94.75 157 THR A CA 1
ATOM 1285 C C . THR A 1 157 ? -46.721 -3.298 29.065 1.00 94.75 157 THR A C 1
ATOM 1287 O O . THR A 1 157 ? -47.873 -3.634 29.333 1.00 94.75 157 THR A O 1
ATOM 1290 N N . ASN A 1 158 ? -45.939 -4.060 28.289 1.00 89.81 158 ASN A N 1
ATOM 1291 C CA . ASN A 1 158 ? -46.355 -5.341 27.722 1.00 89.81 158 ASN A CA 1
ATOM 1292 C C . ASN A 1 158 ? -46.124 -6.486 28.737 1.00 89.81 158 ASN A C 1
ATOM 1294 O O . ASN A 1 158 ? -44.972 -6.754 29.096 1.00 89.81 158 ASN A O 1
ATOM 1298 N N . PRO A 1 159 ? -47.165 -7.233 29.161 1.00 91.75 159 PRO A N 1
ATOM 1299 C CA . PRO A 1 159 ? -47.011 -8.357 30.092 1.00 91.75 159 PRO A CA 1
ATOM 1300 C C . PRO A 1 159 ? -46.079 -9.475 29.597 1.00 91.75 159 PRO A C 1
ATOM 1302 O O . PRO A 1 159 ? -45.518 -10.205 30.406 1.00 91.75 159 PRO A O 1
ATOM 1305 N N . ASN A 1 160 ? -45.875 -9.598 28.282 1.00 89.88 160 ASN A N 1
ATOM 1306 C CA . ASN A 1 160 ? -45.019 -10.625 27.681 1.00 89.88 160 ASN A CA 1
ATOM 1307 C C . ASN A 1 160 ? -43.533 -10.222 27.616 1.00 89.88 160 ASN A C 1
ATOM 1309 O O . ASN A 1 160 ? -42.684 -11.062 27.330 1.00 89.88 160 ASN A O 1
ATOM 1313 N N . ILE A 1 161 ? -43.204 -8.944 27.850 1.00 83.81 161 ILE A N 1
ATOM 1314 C CA . ILE A 1 161 ? -41.841 -8.405 27.740 1.00 83.81 161 ILE A CA 1
ATOM 1315 C C . ILE A 1 161 ? -41.506 -7.701 29.055 1.00 83.81 161 ILE A C 1
ATOM 1317 O O . ILE A 1 161 ? -41.844 -6.538 29.267 1.00 83.81 161 ILE A O 1
ATOM 1321 N N . ARG A 1 162 ? -40.865 -8.435 29.971 1.00 87.00 162 ARG A N 1
ATOM 1322 C CA . ARG A 1 162 ? -40.617 -7.960 31.341 1.00 87.00 162 ARG A CA 1
ATOM 1323 C C . ARG A 1 162 ? -39.708 -6.738 31.401 1.00 87.00 162 ARG A C 1
ATOM 1325 O O . ARG A 1 162 ? -40.044 -5.775 32.076 1.00 87.00 162 ARG A O 1
ATOM 1332 N N . ILE A 1 163 ? -38.584 -6.784 30.697 1.00 89.88 163 ILE A N 1
ATOM 1333 C CA . ILE A 1 163 ? -37.604 -5.698 30.578 1.00 89.88 163 ILE A CA 1
ATOM 1334 C C . ILE A 1 163 ? -37.350 -5.473 29.088 1.00 89.88 163 ILE A C 1
ATOM 1336 O O . ILE A 1 163 ? -37.385 -6.431 28.312 1.00 89.88 163 ILE A O 1
ATOM 1340 N N . GLY A 1 164 ? -37.084 -4.230 28.695 1.00 88.38 164 GLY A N 1
ATOM 1341 C CA . GLY A 1 164 ? -36.555 -3.921 27.373 1.00 88.38 164 GLY A CA 1
ATOM 1342 C C . GLY A 1 164 ? -35.479 -2.839 27.419 1.00 88.38 164 GLY A C 1
ATOM 1343 O O . GLY A 1 164 ? -35.532 -1.910 28.229 1.00 88.38 164 GLY A O 1
ATOM 1344 N N . ASP A 1 165 ? -34.500 -2.982 26.530 1.00 89.38 165 ASP A N 1
ATOM 1345 C CA . ASP A 1 165 ? -33.342 -2.099 26.446 1.00 89.38 165 ASP A CA 1
ATOM 1346 C C . ASP A 1 165 ? -33.685 -0.813 25.688 1.00 89.38 165 ASP A C 1
ATOM 1348 O O . ASP A 1 165 ? -34.201 -0.836 24.563 1.00 89.38 165 ASP A O 1
ATOM 1352 N N . CYS A 1 166 ? -33.310 0.330 26.257 1.00 87.19 166 CYS A N 1
ATOM 1353 C CA . CYS A 1 166 ? -33.480 1.634 25.627 1.00 87.19 166 CYS A CA 1
ATOM 1354 C C . CYS A 1 166 ? -32.264 1.990 24.758 1.00 87.19 166 CYS A C 1
ATOM 1356 O O . CYS A 1 166 ? -31.748 3.107 24.790 1.00 87.19 166 CYS A O 1
ATOM 1358 N N . SER A 1 167 ? -31.814 1.036 23.937 1.00 79.56 167 SER A N 1
ATOM 1359 C CA . SER A 1 167 ? -30.648 1.158 23.045 1.00 79.56 167 SER A CA 1
ATOM 1360 C C . SER A 1 167 ? -30.784 2.232 21.956 1.00 79.56 167 SER A C 1
ATOM 1362 O O . SER A 1 167 ? -29.841 2.462 21.203 1.00 79.56 167 SER A O 1
ATOM 1364 N N . GLN A 1 168 ? -31.954 2.867 21.856 1.00 77.50 168 GLN A N 1
ATOM 1365 C CA . GLN A 1 168 ? -32.237 4.009 20.988 1.00 77.50 168 GLN A CA 1
ATOM 1366 C C . GLN A 1 168 ? -31.699 5.349 21.523 1.00 77.50 168 GLN A C 1
ATOM 1368 O O . GLN A 1 168 ? -31.621 6.312 20.764 1.00 77.50 168 GLN A O 1
ATOM 1373 N N . ILE A 1 169 ? -31.318 5.433 22.804 1.00 80.94 169 ILE A N 1
ATOM 1374 C CA . ILE A 1 169 ? -30.719 6.652 23.363 1.00 80.94 169 ILE A CA 1
ATOM 1375 C C . ILE A 1 169 ? -29.274 6.779 22.823 1.00 80.94 169 ILE A C 1
ATOM 1377 O O . ILE A 1 169 ? -28.488 5.840 22.994 1.00 80.94 169 ILE A O 1
ATOM 1381 N N . PRO A 1 170 ? -28.886 7.903 22.185 1.00 77.94 170 PRO A N 1
ATOM 1382 C CA . PRO A 1 170 ? -27.544 8.076 21.622 1.00 77.94 170 PRO A CA 1
ATOM 1383 C C . PRO A 1 170 ? -26.471 8.113 22.720 1.00 77.94 170 PRO A C 1
ATOM 1385 O O . PRO A 1 170 ? -26.777 8.338 23.888 1.00 77.94 170 PRO A O 1
ATOM 1388 N N . LYS A 1 171 ? -25.192 7.915 22.377 1.00 78.31 171 LYS A N 1
ATOM 1389 C CA . LYS A 1 171 ? -24.080 7.924 23.347 1.00 78.31 171 LYS A CA 1
ATOM 1390 C C . LYS A 1 171 ? -23.383 9.291 23.417 1.00 78.31 171 LYS A C 1
ATOM 1392 O O . LYS A 1 171 ? -23.081 9.892 22.393 1.00 78.31 171 LYS A O 1
ATOM 1397 N N . CYS A 1 172 ? -23.129 9.797 24.627 1.00 68.75 172 CYS A N 1
ATOM 1398 C CA . CYS A 1 172 ? -22.524 11.118 24.833 1.00 68.75 172 CYS A CA 1
ATOM 1399 C C . CYS A 1 172 ? -21.042 11.105 24.479 1.00 68.75 172 CYS A C 1
ATOM 1401 O O . CYS A 1 172 ? -20.283 10.312 25.038 1.00 68.75 172 CYS A O 1
ATOM 1403 N N . ASN A 1 173 ? -20.627 11.993 23.575 1.00 58.28 173 ASN A N 1
ATOM 1404 C CA . ASN A 1 173 ? -19.252 12.106 23.079 1.00 58.28 173 ASN A CA 1
ATOM 1405 C C . ASN A 1 173 ? -18.602 10.786 22.608 1.00 58.28 173 ASN A C 1
ATOM 1407 O O . ASN A 1 173 ? -17.406 10.760 22.326 1.00 58.28 173 ASN A O 1
ATOM 1411 N N . THR A 1 174 ? -19.398 9.748 22.319 1.00 46.66 174 THR A N 1
ATOM 1412 C CA . THR A 1 174 ? -19.297 9.207 20.963 1.00 46.66 174 THR A CA 1
ATOM 1413 C C . THR A 1 174 ? -19.911 10.267 20.066 1.00 46.66 174 THR A C 1
ATOM 1415 O O . THR A 1 174 ? -21.131 10.377 19.952 1.00 46.66 174 THR A O 1
ATOM 1418 N N . SER A 1 175 ? -19.056 11.104 19.489 1.00 35.69 175 SER A N 1
ATOM 1419 C CA . SER A 1 175 ? -19.473 11.957 18.386 1.00 35.69 175 SER A CA 1
ATOM 1420 C C . SER A 1 175 ? -20.168 11.092 17.330 1.00 35.69 175 SER A C 1
ATOM 1422 O O . SER A 1 175 ? -19.821 9.918 17.167 1.00 35.69 175 SER A O 1
ATOM 1424 N N . THR A 1 176 ? -21.031 11.681 16.504 1.00 39.09 176 THR A N 1
ATOM 1425 C CA . THR A 1 176 ? -21.193 11.192 15.127 1.00 39.09 176 THR A CA 1
ATOM 1426 C C . THR A 1 176 ? -19.936 11.526 14.309 1.00 39.09 176 THR A C 1
ATOM 1428 O O . THR A 1 176 ? -20.004 12.093 13.219 1.00 39.09 176 THR A O 1
ATOM 1431 N N . GLU A 1 177 ? -18.769 11.151 14.851 1.00 40.56 177 GLU A N 1
ATOM 1432 C CA . GLU A 1 177 ? -17.598 10.772 14.083 1.00 40.56 177 GLU A CA 1
ATOM 1433 C C . GLU A 1 177 ? -18.138 9.760 13.065 1.00 40.56 177 GLU A C 1
ATOM 1435 O O . GLU A 1 177 ? -18.728 8.738 13.431 1.00 40.56 177 GLU A O 1
ATOM 1440 N N . LYS A 1 178 ? -17.978 10.074 11.772 1.00 48.50 178 LYS A N 1
ATOM 1441 C CA . LYS A 1 178 ? -18.062 9.086 10.683 1.00 48.50 178 LYS A CA 1
ATOM 1442 C C . LYS A 1 178 ? -17.339 7.835 11.186 1.00 48.50 178 LYS A C 1
ATOM 1444 O O . LYS A 1 178 ? -16.285 8.022 11.777 1.00 48.50 178 LYS A O 1
ATOM 1449 N N . ASP A 1 179 ? -17.832 6.615 10.966 1.00 64.38 179 ASP A N 1
ATOM 1450 C CA . ASP A 1 179 ? -17.138 5.401 11.441 1.00 64.38 179 ASP A CA 1
ATOM 1451 C C . ASP A 1 179 ? -15.646 5.472 11.053 1.00 64.38 179 ASP A C 1
ATOM 1453 O O . ASP A 1 179 ? -15.312 5.471 9.862 1.00 64.38 179 ASP A O 1
ATOM 1457 N N . CYS A 1 180 ? -14.775 5.700 12.048 1.00 69.06 180 CYS A N 1
ATOM 1458 C CA . CYS A 1 180 ? -13.426 6.221 11.831 1.00 69.06 180 CYS A CA 1
ATOM 1459 C C . CYS A 1 180 ? -12.360 5.555 12.693 1.00 69.06 180 CYS A C 1
ATOM 1461 O O . CYS A 1 180 ? -12.620 4.996 13.759 1.00 69.06 180 CYS A O 1
ATOM 1463 N N . PHE A 1 181 ? -11.115 5.666 12.232 1.00 72.62 181 PHE A N 1
ATOM 1464 C CA . PHE A 1 181 ? -9.933 5.253 12.968 1.00 72.62 181 PHE A CA 1
ATOM 1465 C C . PHE A 1 181 ? -8.959 6.412 13.210 1.00 72.62 181 PHE A C 1
ATOM 1467 O O . PHE A 1 181 ? -8.839 7.345 12.414 1.00 72.62 181 PHE A O 1
ATOM 1474 N N . ARG A 1 182 ? -8.221 6.321 14.322 1.00 73.81 182 ARG A N 1
ATOM 1475 C CA . ARG A 1 182 ? -7.096 7.207 14.661 1.00 73.81 182 ARG A CA 1
ATOM 1476 C C . ARG A 1 182 ? -5.775 6.505 14.330 1.00 73.81 182 ARG A C 1
ATOM 1478 O O . ARG A 1 182 ? -5.686 5.277 14.419 1.00 73.81 182 ARG A O 1
ATOM 1485 N N . GLY A 1 183 ? -4.760 7.268 13.922 1.00 71.62 183 GLY A N 1
ATOM 1486 C CA . GLY A 1 183 ? -3.489 6.719 13.434 1.00 71.62 183 GLY A CA 1
ATOM 1487 C C . GLY A 1 183 ? -3.693 5.798 12.223 1.00 71.62 183 GLY A C 1
ATOM 1488 O O . GLY A 1 183 ? -4.301 6.201 11.233 1.00 71.62 183 GLY A O 1
ATOM 1489 N N . ASN A 1 184 ? -3.231 4.548 12.320 1.00 66.88 184 ASN A N 1
ATOM 1490 C CA . ASN A 1 184 ? -3.480 3.485 11.338 1.00 66.88 184 ASN A CA 1
ATOM 1491 C C . ASN A 1 184 ? -4.632 2.529 11.725 1.00 66.88 184 ASN A C 1
ATOM 1493 O O . ASN A 1 184 ? -4.872 1.543 11.034 1.00 66.88 184 ASN A O 1
ATOM 1497 N N . GLY A 1 185 ? -5.349 2.767 12.827 1.00 74.56 185 GLY A N 1
ATOM 1498 C CA . GLY A 1 185 ? -6.497 1.938 13.209 1.00 74.56 185 GLY A CA 1
ATOM 1499 C C . GLY A 1 185 ? -6.171 0.555 13.782 1.00 74.56 185 GLY A C 1
ATOM 1500 O O . GLY A 1 185 ? -7.062 -0.287 13.859 1.00 74.56 185 GLY A O 1
ATOM 1501 N N . THR A 1 186 ? -4.948 0.321 14.263 1.00 74.81 186 THR A N 1
ATOM 1502 C CA . THR A 1 186 ? -4.579 -0.855 15.092 1.00 74.81 186 THR A CA 1
ATOM 1503 C C . THR A 1 186 ? -5.435 -1.036 16.352 1.00 74.81 186 THR A C 1
ATOM 1505 O O . THR A 1 186 ? -5.516 -2.139 16.895 1.00 74.81 186 THR A O 1
ATOM 1508 N N . ASN A 1 187 ? -6.097 0.031 16.810 1.00 74.44 187 ASN A N 1
ATOM 1509 C CA . ASN A 1 187 ? -7.052 0.027 17.923 1.00 74.44 187 ASN A CA 1
ATOM 1510 C C . ASN A 1 187 ? -8.502 0.316 17.472 1.00 74.44 187 ASN A C 1
ATOM 1512 O O . ASN A 1 187 ? -9.361 0.594 18.305 1.00 74.44 187 ASN A O 1
ATOM 1516 N N . TYR A 1 188 ? -8.798 0.257 16.166 1.00 76.88 188 TYR A N 1
ATOM 1517 C CA . TYR A 1 188 ? -10.169 0.379 15.661 1.00 76.88 188 TYR A CA 1
ATOM 1518 C C . TYR A 1 188 ? -10.992 -0.850 16.066 1.00 76.88 188 TYR A C 1
ATOM 1520 O O . TYR A 1 188 ? -10.670 -1.976 15.682 1.00 76.88 188 TYR A O 1
ATOM 1528 N N . MET A 1 189 ? -12.069 -0.625 16.822 1.00 78.44 189 MET A N 1
ATOM 1529 C CA . MET A 1 189 ? -12.917 -1.687 17.376 1.00 78.44 189 MET A CA 1
ATOM 1530 C C . MET A 1 189 ? -14.386 -1.623 16.924 1.00 78.44 189 MET A C 1
ATOM 1532 O O . MET A 1 189 ? -15.209 -2.372 17.453 1.00 78.44 189 MET A O 1
ATOM 1536 N N . GLY A 1 190 ? -14.707 -0.805 15.914 1.00 77.50 190 GLY A N 1
ATOM 1537 C CA . GLY A 1 190 ? -16.060 -0.663 15.358 1.00 77.50 190 GLY A CA 1
ATOM 1538 C C . GLY A 1 190 ? -16.629 -1.940 14.720 1.00 77.50 190 GLY A C 1
ATOM 1539 O O . GLY A 1 190 ? -16.006 -3.008 14.730 1.00 77.50 190 GLY A O 1
ATOM 1540 N N . ASN A 1 191 ? -17.852 -1.848 14.199 1.00 85.56 191 ASN A N 1
ATOM 1541 C CA . ASN A 1 191 ? -18.667 -2.994 13.775 1.00 85.56 191 ASN A CA 1
ATOM 1542 C C . ASN A 1 191 ? -18.865 -3.110 12.251 1.00 85.56 191 ASN A C 1
ATOM 1544 O O . ASN A 1 191 ? -19.643 -3.963 11.814 1.00 85.56 191 ASN A O 1
ATOM 1548 N N . LEU A 1 192 ? -18.169 -2.308 11.438 1.00 83.25 192 LEU A N 1
ATOM 1549 C CA . LEU A 1 192 ? -18.240 -2.423 9.983 1.00 83.25 192 LEU A CA 1
ATOM 1550 C C . LEU A 1 192 ? -17.770 -3.810 9.520 1.00 83.25 192 LEU A C 1
ATOM 1552 O O . LEU A 1 192 ? -16.733 -4.312 9.954 1.00 83.25 192 LEU A O 1
ATOM 1556 N N . ALA A 1 193 ? -18.546 -4.420 8.624 1.00 87.75 193 ALA A N 1
ATOM 1557 C CA . ALA A 1 193 ? -18.298 -5.740 8.042 1.00 87.75 193 ALA A CA 1
ATOM 1558 C C . ALA A 1 193 ? -18.406 -5.718 6.502 1.00 87.75 193 ALA A C 1
ATOM 1560 O O . ALA A 1 193 ? -18.848 -6.690 5.882 1.00 87.75 193 ALA A O 1
ATOM 1561 N N . GLN A 1 194 ? -18.025 -4.593 5.888 1.00 80.94 194 GLN A N 1
ATOM 1562 C CA . GLN A 1 194 ? -17.972 -4.412 4.438 1.00 80.94 194 GLN A CA 1
ATOM 1563 C C . GLN A 1 194 ? -16.652 -3.759 4.017 1.00 80.94 194 GLN A C 1
ATOM 1565 O O . GLN A 1 194 ? -16.175 -2.826 4.666 1.00 80.94 194 GLN A O 1
ATOM 1570 N N . THR A 1 195 ? -16.087 -4.219 2.901 1.00 72.88 195 THR A N 1
ATOM 1571 C CA . THR A 1 195 ? -14.943 -3.554 2.265 1.00 72.88 195 THR A CA 1
ATOM 1572 C C . THR A 1 195 ? -15.394 -2.286 1.535 1.00 72.88 195 THR A C 1
ATOM 1574 O O . THR A 1 195 ? -16.583 -2.062 1.300 1.00 72.88 195 THR A O 1
ATOM 1577 N N . ARG A 1 196 ? -14.445 -1.451 1.113 1.00 71.19 196 ARG A N 1
ATOM 1578 C CA . ARG A 1 196 ? -14.698 -0.232 0.325 1.00 71.19 196 ARG A CA 1
ATOM 1579 C C . ARG A 1 196 ? -15.355 -0.461 -1.039 1.00 71.19 196 ARG A C 1
ATOM 1581 O O . ARG A 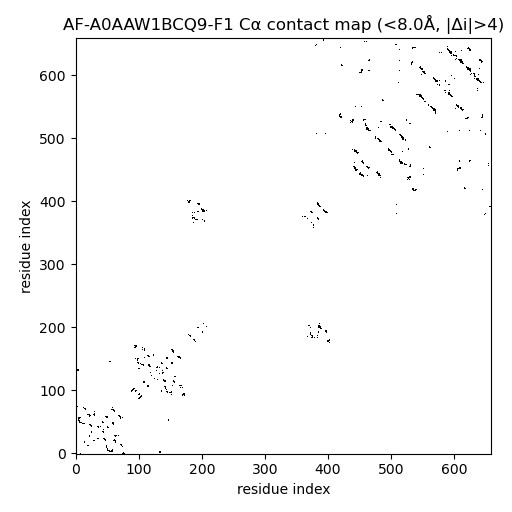1 196 ? -15.938 0.472 -1.582 1.00 71.19 196 ARG A O 1
ATOM 1588 N N . PHE A 1 197 ? -15.309 -1.686 -1.564 1.00 55.28 197 PHE A N 1
ATOM 1589 C CA . PHE A 1 197 ? -16.055 -2.099 -2.757 1.00 55.28 197 PHE A CA 1
ATOM 1590 C C . PHE A 1 197 ? -17.413 -2.755 -2.427 1.00 55.28 197 PHE A C 1
ATOM 1592 O O . PHE A 1 197 ? -18.029 -3.361 -3.299 1.00 55.28 197 PHE A O 1
ATOM 1599 N N . GLY A 1 198 ? -17.888 -2.653 -1.179 1.00 69.38 198 GLY A N 1
ATOM 1600 C CA . GLY A 1 198 ? -19.176 -3.195 -0.725 1.00 69.38 198 GLY A CA 1
ATOM 1601 C C . GLY A 1 198 ? -19.190 -4.710 -0.491 1.00 69.38 198 GLY A C 1
ATOM 1602 O O . GLY A 1 198 ? -20.243 -5.277 -0.208 1.00 69.38 198 GLY A O 1
ATOM 1603 N N . LEU A 1 199 ? -18.041 -5.386 -0.596 1.00 72.75 199 LEU A N 1
ATOM 1604 C CA . LEU A 1 199 ? -17.946 -6.831 -0.381 1.00 72.75 199 LEU A CA 1
ATOM 1605 C C . LEU A 1 199 ? -18.151 -7.162 1.099 1.00 72.75 199 LEU A C 1
ATOM 1607 O O . LEU A 1 199 ? -17.534 -6.545 1.965 1.00 72.75 199 LEU A O 1
ATOM 1611 N N . THR A 1 200 ? -18.974 -8.164 1.402 1.00 86.44 200 THR A N 1
ATOM 1612 C CA . THR A 1 200 ? -19.177 -8.618 2.782 1.00 86.44 200 THR A CA 1
ATOM 1613 C C . THR A 1 200 ? -17.919 -9.293 3.325 1.00 86.44 200 THR A C 1
ATOM 1615 O O . THR A 1 200 ? -17.362 -10.203 2.702 1.00 86.44 200 THR A O 1
ATOM 1618 N N . CYS A 1 201 ? -17.496 -8.883 4.518 1.00 86.44 201 CYS A N 1
ATOM 1619 C CA . CYS A 1 201 ? -16.373 -9.497 5.209 1.00 86.44 201 CYS A CA 1
ATOM 1620 C C . CYS A 1 201 ? -16.694 -10.942 5.632 1.00 86.44 201 CYS A C 1
ATOM 1622 O O . CYS A 1 201 ? -17.770 -11.222 6.172 1.00 86.44 201 CYS A O 1
ATOM 1624 N N . SER A 1 202 ? -15.747 -11.861 5.446 1.00 85.94 202 SER A N 1
ATOM 1625 C CA . SER A 1 202 ? -15.801 -13.226 5.974 1.00 85.94 202 SER A CA 1
ATOM 1626 C C . SER A 1 202 ? -15.189 -13.302 7.381 1.00 85.94 202 SER A C 1
ATOM 1628 O O . SER A 1 202 ? -14.461 -12.414 7.822 1.00 85.94 202 SER A O 1
ATOM 1630 N N . THR A 1 203 ? -15.527 -14.346 8.144 1.00 86.81 203 THR A N 1
ATOM 1631 C CA . THR A 1 203 ? -15.100 -14.468 9.550 1.00 86.81 203 THR A CA 1
ATOM 1632 C C . THR A 1 203 ? -13.599 -14.707 9.677 1.00 86.81 203 THR A C 1
ATOM 1634 O O . THR A 1 203 ? -13.046 -15.556 8.967 1.00 86.81 203 THR A O 1
ATOM 1637 N N . TRP A 1 204 ? -12.954 -14.024 10.624 1.00 80.56 204 TRP A N 1
ATOM 1638 C CA . TRP A 1 204 ? -11.506 -14.110 10.838 1.00 80.56 204 TRP A CA 1
ATOM 1639 C C . TRP A 1 204 ? -11.041 -15.534 11.156 1.00 80.56 204 TRP A C 1
ATOM 1641 O O . TRP A 1 204 ? -10.056 -15.988 10.577 1.00 80.56 204 TRP A O 1
ATOM 1651 N N . ASP A 1 205 ? -11.784 -16.271 11.984 1.00 77.69 205 ASP A N 1
ATOM 1652 C CA . ASP A 1 205 ? -11.415 -17.617 12.447 1.00 77.69 205 ASP A CA 1
ATOM 1653 C C . ASP A 1 205 ? -11.185 -18.599 11.293 1.00 77.69 205 ASP A C 1
ATOM 1655 O O . ASP A 1 205 ? -10.163 -19.287 11.248 1.00 77.69 205 ASP A O 1
ATOM 1659 N N . LYS A 1 206 ? -12.106 -18.616 10.318 1.00 73.25 206 LYS A N 1
ATOM 1660 C CA . LYS A 1 206 ? -12.017 -19.479 9.130 1.00 73.25 206 LYS A CA 1
ATOM 1661 C C . LYS A 1 206 ? -10.752 -19.174 8.332 1.00 73.25 206 LYS A C 1
ATOM 1663 O O . LYS A 1 206 ? -9.979 -20.081 8.042 1.00 73.25 206 LYS A O 1
ATOM 1668 N N . ASN A 1 207 ? -10.511 -17.899 8.032 1.00 69.75 207 ASN A N 1
ATOM 1669 C CA . ASN A 1 207 ? -9.352 -17.472 7.252 1.00 69.75 207 ASN A CA 1
ATOM 1670 C C . ASN A 1 207 ? -8.033 -17.757 7.988 1.00 69.75 207 ASN A C 1
ATOM 1672 O O . ASN A 1 207 ? -7.116 -18.326 7.402 1.00 69.75 207 ASN A O 1
ATOM 1676 N N . ILE A 1 208 ? -7.942 -17.453 9.286 1.00 70.56 208 ILE A N 1
ATOM 1677 C CA . ILE A 1 208 ? -6.740 -17.708 10.097 1.00 70.56 208 ILE A CA 1
ATOM 1678 C C . ILE A 1 208 ? -6.420 -19.212 10.159 1.00 70.56 208 ILE A C 1
ATOM 1680 O O . ILE A 1 208 ? -5.255 -19.598 10.029 1.00 70.56 208 ILE A O 1
ATOM 1684 N N . GLN A 1 209 ? -7.427 -20.080 10.306 1.00 68.19 209 GLN A N 1
ATOM 1685 C CA . GLN A 1 209 ? -7.233 -21.536 10.268 1.00 68.19 209 GLN A CA 1
ATOM 1686 C C . GLN A 1 209 ? -6.766 -22.020 8.888 1.00 68.19 209 GLN A C 1
ATOM 1688 O O . GLN A 1 209 ? -5.809 -22.793 8.791 1.00 68.19 209 GLN A O 1
ATOM 1693 N N . ASP A 1 210 ? -7.389 -21.529 7.819 1.00 64.88 210 ASP A N 1
ATOM 1694 C CA . ASP A 1 210 ? -7.078 -21.927 6.447 1.00 64.88 210 ASP A CA 1
ATOM 1695 C C . ASP A 1 210 ? -5.664 -21.477 6.023 1.00 64.88 210 ASP A C 1
ATOM 1697 O O . ASP A 1 210 ? -4.928 -22.214 5.363 1.00 64.88 210 ASP A O 1
ATOM 1701 N N . LEU A 1 211 ? -5.221 -20.309 6.498 1.00 60.06 211 LEU A N 1
ATOM 1702 C CA . LEU A 1 211 ? -3.870 -19.783 6.290 1.00 60.06 211 LEU A CA 1
ATOM 1703 C C . LEU A 1 211 ? -2.816 -20.537 7.118 1.00 60.06 211 LEU A C 1
ATOM 1705 O O . LEU A 1 211 ? -1.742 -20.839 6.596 1.00 60.06 211 LEU A O 1
ATOM 1709 N N . ARG A 1 212 ? -3.133 -20.957 8.354 1.00 65.50 212 ARG A N 1
ATOM 1710 C CA . ARG A 1 212 ? -2.291 -21.889 9.137 1.00 65.50 212 ARG A CA 1
ATOM 1711 C C . ARG A 1 212 ? -2.149 -23.251 8.439 1.00 65.50 212 ARG A C 1
ATOM 1713 O O . ARG A 1 212 ? -1.046 -23.796 8.375 1.00 65.50 212 ARG A O 1
ATOM 1720 N N . ARG A 1 213 ? -3.234 -23.780 7.859 1.00 61.81 213 ARG A N 1
ATOM 1721 C CA . ARG A 1 213 ? -3.259 -25.033 7.075 1.00 61.81 213 ARG A CA 1
ATOM 1722 C C . ARG A 1 213 ? -2.454 -24.919 5.773 1.00 61.81 213 ARG A C 1
ATOM 1724 O O . ARG A 1 213 ? -1.665 -25.815 5.474 1.00 61.81 213 ARG A O 1
ATOM 1731 N N . LYS A 1 214 ? -2.574 -23.803 5.045 1.00 55.81 214 LYS A N 1
ATOM 1732 C CA . LYS A 1 214 ? -1.731 -23.470 3.878 1.00 55.81 214 LYS A CA 1
ATOM 1733 C C . LYS A 1 214 ? -0.256 -23.301 4.270 1.00 55.81 214 LYS A C 1
ATOM 1735 O O . LYS A 1 214 ? 0.612 -23.777 3.548 1.00 55.81 214 LYS A O 1
ATOM 1740 N N . GLY A 1 215 ? 0.033 -22.706 5.429 1.00 54.66 215 GLY A N 1
ATOM 1741 C CA . GLY A 1 215 ? 1.386 -22.575 5.980 1.00 54.66 215 GLY A CA 1
ATOM 1742 C C . GLY A 1 215 ? 2.062 -23.922 6.250 1.00 54.66 215 GLY A C 1
ATOM 1743 O O . GLY A 1 215 ? 3.175 -24.139 5.782 1.00 54.66 215 GLY A O 1
ATOM 1744 N N . ARG A 1 216 ? 1.371 -24.859 6.920 1.00 59.81 216 ARG A N 1
ATOM 1745 C CA . ARG A 1 216 ? 1.879 -26.232 7.131 1.00 59.81 216 ARG A CA 1
ATOM 1746 C C . ARG A 1 216 ? 2.164 -26.958 5.811 1.00 59.81 216 ARG A C 1
ATOM 1748 O O . ARG A 1 216 ? 3.207 -27.583 5.688 1.00 59.81 216 ARG A O 1
ATOM 1755 N N . ARG A 1 217 ? 1.277 -26.826 4.815 1.00 57.72 217 ARG A N 1
ATOM 1756 C CA . ARG A 1 217 ? 1.481 -27.404 3.472 1.00 57.72 217 ARG A CA 1
ATOM 1757 C C . ARG A 1 217 ? 2.676 -26.802 2.731 1.00 57.72 217 ARG A C 1
ATOM 1759 O O . ARG A 1 217 ? 3.410 -27.550 2.110 1.00 57.72 217 ARG A O 1
ATOM 1766 N N . ARG A 1 218 ? 2.896 -25.482 2.813 1.00 54.56 218 ARG A N 1
ATOM 1767 C CA . ARG A 1 218 ? 4.091 -24.837 2.230 1.00 54.56 218 ARG A CA 1
ATOM 1768 C C . ARG A 1 218 ? 5.384 -25.302 2.893 1.00 54.56 218 ARG A C 1
ATOM 1770 O O . ARG A 1 218 ? 6.386 -25.388 2.205 1.00 54.56 218 ARG A O 1
ATOM 1777 N N . ARG A 1 219 ? 5.362 -25.571 4.205 1.00 57.22 219 ARG A N 1
ATOM 1778 C CA . ARG A 1 219 ? 6.525 -26.124 4.903 1.00 57.22 219 ARG A CA 1
ATOM 1779 C C . ARG A 1 219 ? 6.847 -27.519 4.361 1.00 57.22 219 ARG A C 1
ATOM 1781 O O . ARG A 1 219 ? 7.938 -27.677 3.839 1.00 57.22 219 ARG A O 1
ATOM 1788 N N . LYS A 1 220 ? 5.859 -28.430 4.323 1.00 59.38 220 LYS A N 1
ATOM 1789 C CA . LYS A 1 220 ? 6.068 -29.766 3.743 1.00 59.38 220 LYS A CA 1
ATOM 1790 C C . LYS A 1 220 ? 6.512 -29.706 2.279 1.00 59.38 220 LYS A C 1
ATOM 1792 O O . LYS A 1 220 ? 7.446 -30.405 1.947 1.00 59.38 220 LYS A O 1
ATOM 1797 N N . LYS A 1 221 ? 5.919 -28.849 1.432 1.00 55.81 221 LYS A N 1
ATOM 1798 C CA . LYS A 1 221 ? 6.354 -28.769 0.025 1.00 55.81 221 LYS A CA 1
ATOM 1799 C C . LYS A 1 221 ? 7.764 -28.208 -0.151 1.00 55.81 221 LYS A C 1
ATOM 1801 O O . LYS A 1 221 ? 8.415 -28.567 -1.112 1.00 55.81 221 LYS A O 1
ATOM 1806 N N . LYS A 1 222 ? 8.232 -27.348 0.758 1.00 47.84 222 LYS A N 1
ATOM 1807 C CA . LYS A 1 222 ? 9.624 -26.888 0.741 1.00 47.84 222 LYS A CA 1
ATOM 1808 C C . LYS A 1 222 ? 10.578 -27.967 1.264 1.00 47.84 222 LYS A C 1
ATOM 1810 O O . LYS A 1 222 ? 11.662 -28.093 0.734 1.00 47.84 222 LYS A O 1
ATOM 1815 N N . GLU A 1 223 ? 10.156 -28.737 2.265 1.00 65.25 223 GLU A N 1
ATOM 1816 C CA . GLU A 1 223 ? 10.892 -29.916 2.740 1.00 65.25 223 GLU A CA 1
ATOM 1817 C C . GLU A 1 223 ? 10.970 -30.982 1.615 1.00 65.25 223 GLU A C 1
ATOM 1819 O O . GLU A 1 223 ? 12.046 -31.490 1.360 1.00 65.25 223 GLU A O 1
ATOM 1824 N N . GLU A 1 224 ? 9.889 -31.201 0.851 1.00 67.06 224 GLU A N 1
ATOM 1825 C CA . GLU A 1 224 ? 9.862 -32.040 -0.369 1.00 67.06 224 GLU A CA 1
ATOM 1826 C C . GLU A 1 224 ? 10.729 -31.464 -1.518 1.00 67.06 224 GLU A C 1
ATOM 1828 O O . GLU A 1 224 ? 11.401 -32.220 -2.201 1.00 67.06 224 GLU A O 1
ATOM 1833 N N . GLU A 1 225 ? 10.730 -30.141 -1.742 1.00 60.59 225 GLU A N 1
ATOM 1834 C CA . GLU A 1 225 ? 11.567 -29.475 -2.767 1.00 60.59 225 GLU A CA 1
ATOM 1835 C C . GLU A 1 225 ? 13.066 -29.487 -2.408 1.00 60.59 225 GLU A C 1
ATOM 1837 O O . GLU A 1 225 ? 13.896 -29.530 -3.305 1.00 60.59 225 GLU A O 1
ATOM 1842 N N . GLU A 1 226 ? 13.421 -29.444 -1.119 1.00 62.88 226 GLU A N 1
ATOM 1843 C CA . GLU A 1 226 ? 14.816 -29.551 -0.660 1.00 62.88 226 GLU A CA 1
ATOM 1844 C C . GLU A 1 226 ? 15.310 -31.009 -0.661 1.00 62.88 226 GLU A C 1
ATOM 1846 O O . GLU A 1 226 ? 16.478 -31.234 -0.949 1.00 62.88 226 GLU A O 1
ATOM 1851 N N . GLU A 1 227 ? 14.432 -31.994 -0.422 1.00 67.62 227 GLU A N 1
ATOM 1852 C CA . GLU A 1 227 ? 14.734 -33.419 -0.646 1.00 67.62 227 GLU A CA 1
ATOM 1853 C C . GLU A 1 227 ? 14.973 -33.710 -2.151 1.00 67.62 227 GLU A C 1
ATOM 1855 O O . GLU A 1 227 ? 15.929 -34.403 -2.484 1.00 67.62 227 GLU A O 1
ATOM 1860 N N . GLU A 1 228 ? 14.178 -33.128 -3.066 1.00 67.00 228 GLU A N 1
ATOM 1861 C CA . GLU A 1 228 ? 14.394 -33.237 -4.526 1.00 67.00 228 GLU A CA 1
ATOM 1862 C C . GLU A 1 228 ? 15.701 -32.542 -4.996 1.00 67.00 228 GLU A C 1
ATOM 1864 O O . GLU A 1 228 ? 16.401 -33.088 -5.846 1.00 67.00 228 GLU A O 1
ATOM 1869 N N . GLU A 1 229 ? 16.069 -31.371 -4.445 1.00 60.22 229 GLU A N 1
ATOM 1870 C CA . GLU A 1 229 ? 17.346 -30.695 -4.772 1.00 60.22 229 GLU A CA 1
ATOM 1871 C C . GLU A 1 229 ? 18.581 -31.447 -4.214 1.00 60.22 229 GLU A C 1
ATOM 1873 O O . GLU A 1 229 ? 19.619 -31.465 -4.877 1.00 60.22 229 GLU A O 1
ATOM 1878 N N . GLU A 1 230 ? 18.492 -32.103 -3.045 1.00 66.50 230 GLU A N 1
ATOM 1879 C CA . GLU A 1 230 ? 19.586 -32.939 -2.510 1.00 66.50 230 GLU A CA 1
ATOM 1880 C C . GLU A 1 230 ? 19.783 -34.241 -3.326 1.00 66.50 230 GLU A C 1
ATOM 1882 O O . GLU A 1 230 ? 20.929 -34.631 -3.561 1.00 66.50 230 GLU A O 1
ATOM 1887 N N . GLU A 1 231 ? 18.714 -34.876 -3.834 1.00 68.88 231 GLU A N 1
ATOM 1888 C CA . GLU A 1 231 ? 18.831 -36.042 -4.736 1.00 68.88 231 GLU A CA 1
ATOM 1889 C C . GLU A 1 231 ? 19.458 -35.672 -6.105 1.00 68.88 231 GLU A C 1
ATOM 1891 O O . GLU A 1 231 ? 20.294 -36.427 -6.611 1.00 68.88 231 GLU A O 1
ATOM 1896 N N . GLU A 1 232 ? 19.136 -34.506 -6.693 1.00 66.50 232 GLU A N 1
ATOM 1897 C CA . GLU A 1 232 ? 19.778 -34.047 -7.945 1.00 66.50 232 GLU A CA 1
ATOM 1898 C C . GLU A 1 232 ? 21.278 -33.702 -7.761 1.00 66.50 232 GLU A C 1
ATOM 1900 O O . GLU A 1 232 ? 22.078 -33.988 -8.658 1.00 66.50 232 GLU A O 1
ATOM 1905 N N . GLU A 1 233 ? 21.701 -33.139 -6.615 1.00 65.62 233 GLU A N 1
ATOM 1906 C CA . GLU A 1 233 ? 23.133 -32.894 -6.343 1.00 65.62 233 GLU A CA 1
ATOM 1907 C C . GLU A 1 233 ? 23.931 -34.205 -6.140 1.00 65.62 233 GLU A C 1
ATOM 1909 O O . GLU A 1 233 ? 25.072 -34.291 -6.610 1.00 65.62 233 GLU A O 1
ATOM 1914 N N . GLU A 1 234 ? 23.354 -35.252 -5.526 1.00 69.75 234 GLU A N 1
ATOM 1915 C CA . GLU A 1 234 ? 24.018 -36.568 -5.425 1.00 69.75 234 GLU A CA 1
ATOM 1916 C C . GLU A 1 234 ? 24.172 -37.258 -6.802 1.00 69.75 234 GLU A C 1
ATOM 1918 O O . GLU A 1 234 ? 25.246 -37.807 -7.086 1.00 69.75 234 GLU A O 1
ATOM 1923 N N . GLU A 1 235 ? 23.176 -37.182 -7.701 1.00 70.38 235 GLU A N 1
ATOM 1924 C CA . GLU A 1 235 ? 23.311 -37.715 -9.072 1.00 70.38 235 GLU A CA 1
ATOM 1925 C C . GLU A 1 235 ? 24.384 -36.965 -9.899 1.00 70.38 235 GLU A C 1
ATOM 1927 O O . GLU A 1 235 ? 25.156 -37.606 -10.628 1.00 70.38 235 GLU A O 1
ATOM 1932 N N . GLU A 1 236 ? 24.507 -35.632 -9.776 1.00 67.06 236 GLU A N 1
ATOM 1933 C CA . GLU A 1 236 ? 25.582 -34.887 -10.457 1.00 67.06 236 GLU A CA 1
ATOM 1934 C C . GLU A 1 236 ? 26.986 -35.242 -9.917 1.00 67.06 236 GLU A C 1
ATOM 1936 O O . GLU A 1 236 ? 27.924 -35.364 -10.722 1.00 67.06 236 GLU A O 1
ATOM 1941 N N . GLU A 1 237 ? 27.160 -35.464 -8.603 1.00 69.69 237 GLU A N 1
ATOM 1942 C CA . GLU A 1 237 ? 28.446 -35.919 -8.043 1.00 69.69 237 GLU A CA 1
ATOM 1943 C C . GLU A 1 237 ? 28.820 -37.340 -8.514 1.00 69.69 237 GLU A C 1
ATOM 1945 O O . GLU A 1 237 ? 29.982 -37.567 -8.886 1.00 69.69 237 GLU A O 1
ATOM 1950 N N . GLU A 1 238 ? 27.875 -38.290 -8.580 1.00 72.88 238 GLU A N 1
ATOM 1951 C CA . GLU A 1 238 ? 28.145 -39.634 -9.122 1.00 72.88 238 GLU A CA 1
ATOM 1952 C C . GLU A 1 238 ? 28.558 -39.579 -10.606 1.00 72.88 238 GLU A C 1
ATOM 1954 O O . GLU A 1 238 ? 29.559 -40.203 -11.001 1.00 72.88 238 GLU A O 1
ATOM 1959 N N . GLU A 1 239 ? 27.858 -38.784 -11.428 1.00 69.88 239 GLU A N 1
ATOM 1960 C CA . GLU A 1 239 ? 28.221 -38.571 -12.831 1.00 69.88 239 GLU A CA 1
ATOM 1961 C C . GLU A 1 239 ? 29.615 -37.910 -12.977 1.00 69.88 239 GLU A C 1
ATOM 1963 O O . GLU A 1 239 ? 30.404 -38.319 -13.839 1.00 69.88 239 GLU A O 1
ATOM 1968 N N . GLU A 1 240 ? 29.964 -36.900 -12.167 1.00 70.50 240 GLU A N 1
ATOM 1969 C CA . GLU A 1 240 ? 31.313 -36.295 -12.131 1.00 70.50 240 GLU A CA 1
ATOM 1970 C C . GLU A 1 240 ? 32.392 -37.331 -11.753 1.00 70.50 240 GLU A C 1
ATOM 1972 O O . GLU A 1 240 ? 33.460 -37.381 -12.387 1.00 70.50 240 GLU A O 1
ATOM 1977 N N . GLU A 1 241 ? 32.131 -38.211 -10.778 1.00 72.12 241 GLU A N 1
ATOM 1978 C CA . GLU A 1 241 ? 33.072 -39.263 -10.376 1.00 72.12 241 GLU A CA 1
ATOM 1979 C C . GLU A 1 241 ? 33.242 -40.318 -11.483 1.00 72.12 241 GLU A C 1
ATOM 1981 O O . GLU A 1 241 ? 34.375 -40.748 -11.738 1.00 72.12 241 GLU A O 1
ATOM 1986 N N . GLU A 1 242 ? 32.182 -40.698 -12.214 1.00 73.62 242 GLU A N 1
ATOM 1987 C CA . GLU A 1 242 ? 32.293 -41.609 -13.365 1.00 73.62 242 GLU A CA 1
ATOM 1988 C C . GLU A 1 242 ? 33.031 -40.982 -14.557 1.00 73.62 242 GLU A C 1
ATOM 1990 O O . GLU A 1 242 ? 34.014 -41.560 -15.047 1.00 73.62 242 GLU A O 1
ATOM 1995 N N . LYS A 1 243 ? 32.684 -39.748 -14.947 1.00 72.06 243 LYS A N 1
ATOM 1996 C CA . LYS A 1 243 ? 33.457 -38.953 -15.925 1.00 72.06 243 LYS A CA 1
ATOM 1997 C C . LYS A 1 243 ? 34.931 -38.858 -15.494 1.00 72.06 243 LYS A C 1
ATOM 1999 O O . LYS A 1 243 ? 35.849 -38.950 -16.320 1.00 72.06 243 LYS A O 1
ATOM 2004 N N . GLY A 1 244 ? 35.189 -38.745 -14.189 1.00 72.56 244 GLY A N 1
ATOM 2005 C CA . GLY A 1 244 ? 36.513 -38.786 -13.571 1.00 72.56 244 GLY A CA 1
ATOM 2006 C C . GLY A 1 244 ? 37.233 -40.137 -13.706 1.00 72.56 244 GLY A C 1
A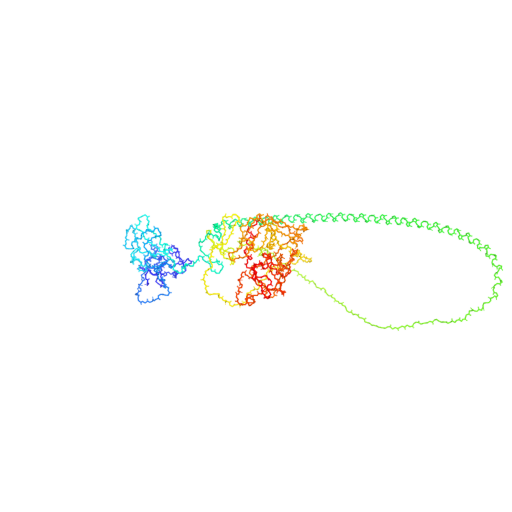TOM 2007 O O . GLY A 1 244 ? 38.429 -40.160 -14.029 1.00 72.56 244 GLY A O 1
ATOM 2008 N N . LYS A 1 245 ? 36.542 -41.263 -13.485 1.00 76.44 245 LYS A N 1
ATOM 2009 C CA . LYS A 1 245 ? 37.053 -42.640 -13.669 1.00 76.44 245 LYS A CA 1
ATOM 2010 C C . LYS A 1 245 ? 37.431 -42.887 -15.135 1.00 76.44 245 LYS A C 1
ATOM 2012 O O . LYS A 1 245 ? 38.569 -43.278 -15.420 1.00 76.44 245 LYS A O 1
ATOM 2017 N N . GLU A 1 246 ? 36.539 -42.558 -16.066 1.00 73.50 246 GLU A N 1
ATOM 2018 C CA . GLU A 1 246 ? 36.722 -42.764 -17.508 1.00 73.50 246 GLU A CA 1
ATOM 2019 C C . GLU A 1 246 ? 37.882 -41.913 -18.074 1.00 73.50 246 GLU A C 1
ATOM 2021 O O . GLU A 1 246 ? 38.736 -42.389 -18.835 1.00 73.50 246 GLU A O 1
ATOM 2026 N N . LYS A 1 247 ? 38.017 -40.665 -17.606 1.00 71.31 247 LYS A N 1
ATOM 2027 C CA . LYS A 1 247 ? 39.145 -39.773 -17.921 1.00 71.31 247 LYS A CA 1
ATOM 2028 C C . LYS A 1 247 ? 40.489 -40.338 -17.441 1.00 71.31 247 LYS A C 1
ATOM 2030 O O . LYS A 1 247 ? 41.455 -40.326 -18.211 1.00 71.31 247 LYS A O 1
ATOM 2035 N N . LYS A 1 248 ? 40.555 -40.897 -16.221 1.00 72.50 248 LYS A N 1
ATOM 2036 C CA . LYS A 1 248 ? 41.754 -41.580 -15.684 1.00 72.50 248 LYS A CA 1
ATOM 2037 C C . LYS A 1 248 ? 42.134 -42.806 -16.533 1.00 72.50 248 LYS A C 1
ATOM 2039 O O . LYS A 1 248 ? 43.323 -43.085 -16.706 1.00 72.50 248 LYS A O 1
ATOM 2044 N N . GLU A 1 249 ? 41.170 -43.535 -17.097 1.00 78.69 249 GLU A N 1
ATOM 2045 C CA . GLU A 1 249 ? 41.441 -44.648 -18.019 1.00 78.69 249 GLU A CA 1
ATOM 2046 C C . GLU A 1 249 ? 41.971 -44.169 -19.380 1.00 78.69 249 GLU A C 1
ATOM 2048 O O . GLU A 1 249 ? 43.030 -44.627 -19.831 1.00 78.69 249 GLU A O 1
ATOM 2053 N N . LYS A 1 250 ? 41.330 -43.160 -19.981 1.00 72.75 250 LYS A N 1
ATOM 2054 C CA . LYS A 1 250 ? 41.787 -42.522 -21.229 1.00 72.75 250 LYS A CA 1
ATOM 2055 C C . LYS A 1 250 ? 43.203 -41.932 -21.119 1.00 72.75 250 LYS A C 1
ATOM 2057 O O . LYS A 1 250 ? 43.898 -41.822 -22.133 1.00 72.75 250 LYS A O 1
ATOM 2062 N N . GLU A 1 251 ? 43.677 -41.572 -19.925 1.00 76.56 251 GLU A N 1
ATOM 2063 C CA . GLU A 1 251 ? 45.083 -41.204 -19.697 1.00 76.56 251 GLU A CA 1
ATOM 2064 C C . GLU A 1 251 ? 46.029 -42.413 -19.598 1.00 76.56 251 GLU A C 1
ATOM 2066 O O . GLU A 1 251 ? 47.081 -42.403 -20.249 1.00 76.56 251 GLU A O 1
ATOM 2071 N N . LYS A 1 252 ? 45.646 -43.487 -18.888 1.00 76.56 252 LYS A N 1
ATOM 2072 C CA . LYS A 1 252 ? 46.406 -44.758 -18.842 1.00 76.56 252 LYS A CA 1
ATOM 2073 C C . LYS A 1 252 ? 46.612 -45.349 -20.246 1.00 76.56 252 LYS A C 1
ATOM 2075 O O . LYS A 1 252 ? 47.689 -45.857 -20.557 1.00 76.56 252 LYS A O 1
ATOM 2080 N N . GLU A 1 253 ? 45.610 -45.255 -21.116 1.00 77.31 253 GLU A N 1
ATOM 2081 C CA . GLU A 1 253 ? 45.690 -45.605 -22.543 1.00 77.31 253 GLU A CA 1
ATOM 2082 C C . GLU A 1 253 ? 46.756 -44.778 -23.288 1.00 77.31 253 GLU A C 1
ATOM 2084 O O . GLU A 1 253 ? 47.670 -45.328 -23.915 1.00 77.31 253 GLU A O 1
ATOM 2089 N N . LYS A 1 254 ? 46.706 -43.445 -23.154 1.00 72.88 254 LYS A N 1
ATOM 2090 C CA . LYS A 1 254 ? 47.666 -42.514 -23.778 1.00 72.88 254 LYS A CA 1
ATOM 2091 C C . LYS A 1 254 ? 49.099 -42.716 -23.267 1.00 72.88 254 LYS A C 1
ATOM 2093 O O . LYS A 1 254 ? 50.050 -42.499 -24.017 1.00 72.88 254 LYS A O 1
ATOM 2098 N N . GLU A 1 255 ? 49.286 -43.146 -22.022 1.00 77.75 255 GLU A N 1
ATOM 2099 C CA . GLU A 1 255 ? 50.586 -43.573 -21.482 1.00 77.75 255 GLU A CA 1
ATOM 2100 C C . GLU A 1 255 ? 51.093 -44.861 -22.159 1.00 77.75 255 GLU A C 1
ATOM 2102 O O . GLU A 1 255 ? 52.211 -44.876 -22.688 1.00 77.75 255 GLU A O 1
ATOM 2107 N N . LYS A 1 256 ? 50.255 -45.910 -22.245 1.00 76.38 256 LYS A N 1
ATOM 2108 C CA . LYS A 1 256 ? 50.571 -47.174 -22.948 1.00 76.38 256 LYS A CA 1
ATOM 2109 C C . LYS A 1 256 ? 50.938 -46.932 -24.425 1.00 76.38 256 LYS A C 1
ATOM 2111 O O . LYS A 1 256 ? 51.842 -47.579 -24.958 1.00 76.38 256 LYS A O 1
ATOM 2116 N N . GLU A 1 257 ? 50.278 -45.991 -25.096 1.00 76.56 257 GLU A N 1
ATOM 2117 C CA . GLU A 1 257 ? 50.616 -45.528 -26.453 1.00 76.56 257 GLU A CA 1
ATOM 2118 C C . GLU A 1 257 ? 51.998 -44.851 -26.521 1.00 76.56 257 GLU A C 1
ATOM 2120 O O . GLU A 1 257 ? 52.853 -45.257 -27.319 1.00 76.56 257 GLU A O 1
ATOM 2125 N N . LYS A 1 258 ? 52.269 -43.872 -25.642 1.00 73.25 258 LYS A N 1
ATOM 2126 C CA . LYS A 1 258 ? 53.575 -43.186 -25.547 1.00 73.25 258 LYS A CA 1
ATOM 2127 C C . LYS A 1 258 ? 54.718 -44.174 -25.274 1.00 73.25 258 LYS A C 1
ATOM 2129 O O . LYS A 1 258 ? 55.816 -44.005 -25.806 1.00 73.25 258 LYS A O 1
ATOM 2134 N N . GLU A 1 259 ? 54.485 -45.219 -24.483 1.00 78.81 259 GLU A N 1
ATOM 2135 C CA . GLU A 1 259 ? 55.420 -46.333 -24.257 1.00 78.81 259 GLU A CA 1
ATOM 2136 C C . GLU A 1 259 ? 55.709 -47.123 -25.550 1.00 78.81 259 GLU A C 1
ATOM 2138 O O . GLU A 1 259 ? 56.874 -47.264 -25.949 1.00 78.81 259 GLU A O 1
ATOM 2143 N N . LYS A 1 260 ? 54.661 -47.560 -26.266 1.00 75.38 260 LYS A N 1
ATOM 2144 C CA . LYS A 1 260 ? 54.765 -48.255 -27.567 1.00 75.38 260 LYS A CA 1
ATOM 2145 C C . LYS A 1 260 ? 55.506 -47.403 -28.616 1.00 75.38 260 LYS A C 1
ATOM 2147 O O . LYS A 1 260 ? 56.296 -47.932 -29.403 1.00 75.38 260 LYS A O 1
ATOM 2152 N N . GLU A 1 261 ? 55.304 -46.087 -28.622 1.00 76.06 261 GLU A N 1
ATOM 2153 C CA . GLU A 1 261 ? 56.048 -45.109 -29.435 1.00 76.06 261 GLU A CA 1
ATOM 2154 C C . GLU A 1 261 ? 57.543 -45.053 -29.066 1.00 76.06 261 GLU A C 1
ATOM 2156 O O . GLU A 1 261 ? 58.408 -45.246 -29.934 1.00 76.06 261 GLU A O 1
ATOM 2161 N N . LYS A 1 262 ? 57.876 -44.873 -27.775 1.00 75.19 262 LYS A N 1
ATOM 2162 C CA . LYS A 1 262 ? 59.266 -44.885 -27.271 1.00 75.19 262 LYS A CA 1
ATOM 2163 C C . LYS A 1 262 ? 59.981 -46.188 -27.661 1.00 75.19 262 LYS A C 1
ATOM 2165 O O . LYS A 1 262 ? 61.140 -46.147 -28.079 1.00 75.19 262 LYS A O 1
ATOM 2170 N N . GLU A 1 263 ? 59.308 -47.337 -27.576 1.00 78.19 263 GLU A N 1
ATOM 2171 C CA . GLU A 1 263 ? 59.791 -48.647 -28.045 1.00 78.19 263 GLU A CA 1
ATOM 2172 C C . GLU A 1 263 ? 60.111 -48.661 -29.549 1.00 78.19 263 GLU A C 1
ATOM 2174 O O . GLU A 1 263 ? 61.261 -48.905 -29.948 1.00 78.19 263 GLU A O 1
ATOM 2179 N N . LYS A 1 264 ? 59.133 -48.309 -30.398 1.00 75.31 264 LYS A N 1
ATOM 2180 C CA . LYS A 1 264 ? 59.304 -48.192 -31.860 1.00 75.31 264 LYS A CA 1
ATOM 2181 C C . LYS A 1 264 ? 60.479 -47.263 -32.211 1.00 75.31 264 LYS A C 1
ATOM 2183 O O . LYS A 1 264 ? 61.238 -47.530 -33.150 1.00 75.31 264 LYS A O 1
ATOM 2188 N N . GLU A 1 265 ? 60.687 -46.184 -31.458 1.00 76.50 265 GLU A N 1
ATOM 2189 C CA . GLU A 1 265 ? 61.748 -45.197 -31.687 1.00 76.50 265 GLU A CA 1
ATOM 2190 C C . GLU A 1 265 ? 63.135 -45.674 -31.190 1.00 76.50 265 GLU A C 1
ATOM 2192 O O . GLU A 1 265 ? 64.122 -45.565 -31.937 1.00 76.50 265 GLU A O 1
ATOM 2197 N N . LYS A 1 266 ? 63.223 -46.355 -30.031 1.00 75.94 266 LYS A N 1
ATOM 2198 C CA . LYS A 1 266 ? 64.416 -47.118 -29.588 1.00 75.94 266 LYS A CA 1
ATOM 2199 C C . LYS A 1 266 ? 64.838 -48.143 -30.653 1.00 75.94 266 LYS A C 1
ATOM 2201 O O . LYS A 1 266 ? 66.032 -48.282 -30.950 1.00 75.94 266 LYS A O 1
ATOM 2206 N N . GLU A 1 267 ? 63.886 -48.844 -31.266 1.00 77.25 267 GLU A N 1
ATOM 2207 C CA . GLU A 1 267 ? 64.117 -49.877 -32.283 1.00 77.25 267 GLU A CA 1
ATOM 2208 C C . GLU A 1 267 ? 64.583 -49.265 -33.626 1.00 77.25 267 GLU A C 1
ATOM 2210 O O . GLU A 1 267 ? 65.654 -49.624 -34.144 1.00 77.25 267 GLU A O 1
ATOM 2215 N N . LYS A 1 268 ? 63.925 -48.192 -34.099 1.00 73.94 268 LYS A N 1
ATOM 2216 C CA . LYS A 1 268 ? 64.406 -47.329 -35.203 1.00 73.94 268 LYS A CA 1
ATOM 2217 C C . LYS A 1 268 ? 65.841 -46.821 -34.933 1.00 73.94 268 LYS A C 1
ATOM 2219 O O . LYS A 1 268 ? 66.696 -46.861 -35.833 1.00 73.94 268 LYS A O 1
ATOM 2224 N N . LYS A 1 269 ? 66.176 -46.412 -33.698 1.00 75.25 269 LYS A N 1
ATOM 2225 C CA . LYS A 1 269 ? 67.538 -46.025 -33.260 1.00 75.25 269 LYS A CA 1
ATOM 2226 C C . LYS A 1 269 ? 68.527 -47.211 -33.296 1.00 75.25 269 LYS A C 1
ATOM 2228 O O . LYS A 1 269 ? 69.641 -47.041 -33.817 1.00 75.25 269 LYS A O 1
ATOM 2233 N N . LYS A 1 270 ? 68.148 -48.423 -32.851 1.00 74.44 270 LYS A N 1
ATOM 2234 C CA . LYS A 1 270 ? 68.942 -49.674 -32.985 1.00 74.44 270 LYS A CA 1
ATOM 2235 C C . LYS A 1 270 ? 69.240 -49.981 -34.470 1.00 74.44 270 LYS A C 1
ATOM 2237 O O . LYS A 1 270 ? 70.413 -50.145 -34.843 1.00 74.44 270 LYS A O 1
ATOM 2242 N N . LYS A 1 271 ? 68.232 -49.947 -35.355 1.00 74.75 271 LYS A N 1
ATOM 2243 C CA . LYS A 1 271 ? 68.370 -50.127 -36.821 1.00 74.75 271 LYS A CA 1
ATOM 2244 C C . LYS A 1 271 ? 69.286 -49.060 -37.460 1.00 74.75 271 LYS A C 1
ATOM 2246 O O . LYS A 1 271 ? 70.216 -49.407 -38.205 1.00 74.75 271 LYS A O 1
ATOM 2251 N N . LYS A 1 272 ? 69.143 -47.772 -37.102 1.00 71.19 272 LYS A N 1
ATOM 2252 C CA . LYS A 1 272 ? 70.052 -46.676 -37.526 1.00 71.19 272 LYS A CA 1
ATOM 2253 C C . LYS A 1 272 ? 71.508 -46.913 -37.058 1.00 71.19 272 LYS A C 1
ATOM 2255 O O . LYS A 1 272 ? 72.440 -46.743 -37.858 1.00 71.19 272 LYS A O 1
ATOM 2260 N N . LYS A 1 273 ? 71.742 -47.383 -35.819 1.00 72.00 273 LYS A N 1
ATOM 2261 C CA . LYS A 1 273 ? 73.083 -47.770 -35.306 1.00 72.00 273 LYS A CA 1
ATOM 2262 C C . LYS A 1 273 ? 73.693 -48.939 -36.113 1.00 72.00 273 LYS A C 1
ATOM 2264 O O . LYS A 1 273 ? 74.855 -48.831 -36.532 1.00 72.00 273 LYS A O 1
ATOM 2269 N N . LYS A 1 274 ? 72.929 -50.000 -36.434 1.00 72.19 274 LYS A N 1
ATOM 2270 C CA . LYS A 1 274 ? 73.374 -51.118 -37.310 1.00 72.19 274 LYS A CA 1
ATOM 2271 C C . LYS A 1 274 ? 73.793 -50.613 -38.712 1.00 72.19 274 LYS A C 1
ATOM 2273 O O . LYS A 1 274 ? 74.910 -50.908 -39.160 1.00 72.19 274 LYS A O 1
ATOM 2278 N N . LYS A 1 275 ? 72.988 -49.759 -39.375 1.00 71.12 275 LYS A N 1
ATOM 2279 C CA . LYS A 1 275 ? 73.339 -49.133 -40.678 1.00 71.12 275 LYS A CA 1
ATOM 2280 C C . LYS A 1 275 ? 74.622 -48.268 -40.590 1.00 71.12 275 LYS A C 1
ATOM 2282 O O . LYS A 1 275 ? 75.502 -48.391 -41.452 1.00 71.12 275 LYS A O 1
ATOM 2287 N N . LYS A 1 276 ? 74.815 -47.469 -39.524 1.00 69.31 276 LYS A N 1
ATOM 2288 C CA . LYS A 1 276 ? 76.062 -46.695 -39.286 1.00 69.31 276 LYS A CA 1
ATOM 2289 C C . LYS A 1 276 ? 77.299 -47.606 -39.092 1.00 69.31 276 LYS A C 1
ATOM 2291 O O . LYS A 1 276 ? 78.351 -47.307 -39.672 1.00 69.31 276 LYS A O 1
ATOM 2296 N N . LYS A 1 277 ? 77.198 -48.745 -38.380 1.00 69.62 277 LYS A N 1
ATOM 2297 C CA . LYS A 1 277 ? 78.291 -49.748 -38.268 1.00 69.62 277 LYS A CA 1
ATOM 2298 C C . LYS A 1 277 ? 78.674 -50.335 -39.648 1.00 69.62 277 LYS A C 1
ATOM 2300 O O . LYS A 1 277 ? 79.863 -50.327 -39.988 1.00 69.62 277 LYS A O 1
ATOM 2305 N N . LYS A 1 278 ? 77.706 -50.738 -40.495 1.00 70.75 278 LYS A N 1
ATOM 2306 C CA . LYS A 1 278 ? 77.972 -51.214 -41.880 1.00 70.75 278 LYS A CA 1
ATOM 2307 C C . LYS A 1 278 ? 78.680 -50.137 -42.739 1.00 70.75 278 LYS A C 1
ATOM 2309 O O . LYS A 1 278 ? 79.711 -50.434 -43.357 1.00 70.75 278 LYS A O 1
ATOM 2314 N N . LYS A 1 279 ? 78.238 -48.864 -42.711 1.00 68.25 279 LYS A N 1
ATOM 2315 C CA . LYS A 1 279 ? 78.927 -47.746 -43.411 1.00 68.25 279 LYS A CA 1
ATOM 2316 C C . LYS A 1 279 ? 80.369 -47.521 -42.893 1.00 68.25 279 LYS A C 1
ATOM 2318 O O . LYS A 1 279 ? 81.282 -47.352 -43.709 1.00 68.25 279 LYS A O 1
ATOM 2323 N N . LYS A 1 280 ? 80.633 -47.608 -41.574 1.00 67.69 280 LYS A N 1
ATOM 2324 C CA . LYS A 1 280 ? 82.006 -47.539 -41.009 1.00 67.69 280 LYS A CA 1
ATOM 2325 C C . LYS A 1 280 ? 82.909 -48.691 -41.508 1.00 67.69 280 LYS A C 1
ATOM 2327 O O . LYS A 1 280 ? 84.046 -48.410 -41.903 1.00 67.69 280 LYS A O 1
ATOM 2332 N N . LYS A 1 281 ? 82.425 -49.947 -41.592 1.00 67.81 281 LYS A N 1
ATOM 2333 C CA . LYS A 1 281 ? 83.188 -51.080 -42.183 1.00 67.81 281 LYS A CA 1
ATOM 2334 C C . LYS A 1 281 ? 83.555 -50.814 -43.663 1.00 67.81 281 LYS A C 1
ATOM 2336 O O . LYS A 1 281 ? 84.739 -50.899 -44.009 1.00 67.81 281 LYS A O 1
ATOM 2341 N N . LYS A 1 282 ? 82.611 -50.371 -44.518 1.00 68.75 282 LYS A N 1
ATOM 2342 C CA . LYS A 1 282 ? 82.908 -49.980 -45.924 1.00 68.75 282 LYS A CA 1
ATOM 2343 C C . LYS A 1 282 ? 83.947 -48.832 -46.007 1.00 68.75 282 LYS A C 1
ATOM 2345 O O . LYS A 1 282 ? 84.882 -48.909 -46.812 1.00 68.75 282 LYS A O 1
ATOM 2350 N N . LYS A 1 283 ? 83.883 -47.813 -45.128 1.00 64.31 283 LYS A N 1
ATOM 2351 C CA . LYS A 1 283 ? 84.873 -46.704 -45.067 1.00 64.31 283 LYS A CA 1
ATOM 2352 C C . LYS A 1 283 ? 86.274 -47.182 -44.621 1.00 64.31 283 LYS A C 1
ATOM 2354 O O . LYS A 1 283 ? 87.264 -46.700 -45.176 1.00 64.31 283 LYS A O 1
ATOM 2359 N N . LYS A 1 284 ? 86.390 -48.175 -43.717 1.00 64.81 284 LYS A N 1
ATOM 2360 C CA . LYS A 1 284 ? 87.676 -48.840 -43.378 1.00 64.81 284 LYS A CA 1
ATOM 2361 C C . LYS A 1 284 ? 88.267 -49.608 -44.584 1.00 64.81 284 LYS A C 1
ATOM 2363 O O . LYS A 1 284 ? 89.435 -49.367 -44.902 1.00 64.81 284 LYS A O 1
ATOM 2368 N N . LYS A 1 285 ? 87.490 -50.428 -45.324 1.00 65.06 285 LYS A N 1
ATOM 2369 C CA . LYS A 1 285 ? 87.970 -51.097 -46.569 1.00 65.06 285 LYS A CA 1
ATOM 2370 C C . LYS A 1 285 ? 88.461 -50.067 -47.615 1.00 65.06 285 LYS A C 1
ATOM 2372 O O . LYS A 1 285 ? 89.589 -50.188 -48.103 1.00 65.06 285 LYS A O 1
ATOM 2377 N N . ARG A 1 286 ? 87.703 -48.987 -47.884 1.00 63.12 286 ARG A N 1
ATOM 2378 C CA . ARG A 1 286 ? 88.134 -47.890 -48.791 1.00 63.12 286 ARG A CA 1
ATOM 2379 C C . ARG A 1 286 ? 89.421 -47.182 -48.305 1.00 63.12 286 ARG A C 1
ATOM 2381 O O . ARG A 1 286 ? 90.303 -46.911 -49.124 1.00 63.12 286 ARG A O 1
ATOM 2388 N N . LYS A 1 287 ? 89.599 -46.940 -46.993 1.00 62.03 287 LYS A N 1
ATOM 2389 C CA . LYS A 1 287 ? 90.858 -46.393 -46.428 1.00 62.03 287 LYS A CA 1
ATOM 2390 C C . LYS A 1 287 ? 92.054 -47.352 -46.593 1.00 62.03 287 LYS A C 1
ATOM 2392 O O . LYS A 1 287 ? 93.135 -46.867 -46.929 1.00 62.03 287 LYS A O 1
ATOM 2397 N N . ARG A 1 288 ? 91.891 -48.680 -46.442 1.00 63.00 288 ARG A N 1
ATOM 2398 C CA . ARG A 1 288 ? 92.961 -49.670 -46.726 1.00 63.00 288 ARG A CA 1
ATOM 2399 C C . ARG A 1 288 ? 93.399 -49.617 -48.206 1.00 63.00 288 ARG A C 1
ATOM 2401 O O . ARG A 1 288 ? 94.592 -49.432 -48.460 1.00 63.00 288 ARG A O 1
ATOM 2408 N N . LYS A 1 289 ? 92.466 -49.630 -49.178 1.00 60.78 289 LYS A N 1
ATOM 2409 C CA . LYS A 1 289 ? 92.796 -49.460 -50.619 1.00 60.78 289 LYS A CA 1
ATOM 2410 C C . LYS A 1 289 ? 93.515 -48.117 -50.901 1.00 60.78 289 LYS A C 1
ATOM 2412 O O . LYS A 1 289 ? 94.553 -48.110 -51.567 1.00 60.78 289 LYS A O 1
ATOM 2417 N N . LYS A 1 290 ? 93.066 -46.984 -50.325 1.00 60.06 290 LYS A N 1
ATOM 2418 C CA . LYS A 1 290 ? 93.769 -45.682 -50.465 1.00 60.06 290 LYS A CA 1
ATOM 2419 C C . LYS A 1 290 ? 95.152 -45.645 -49.770 1.00 60.06 290 LYS A C 1
ATOM 2421 O O . LYS A 1 290 ? 96.045 -44.979 -50.295 1.00 60.06 290 LYS A O 1
ATOM 2426 N N . LYS A 1 291 ? 95.394 -46.380 -48.667 1.00 59.38 291 LYS A N 1
ATOM 2427 C CA . LYS A 1 291 ? 96.747 -46.539 -48.074 1.00 59.38 291 LYS A CA 1
ATOM 2428 C C . LYS A 1 291 ? 97.700 -47.306 -49.013 1.00 59.38 291 LYS A C 1
ATOM 2430 O O . LYS A 1 291 ? 98.811 -46.814 -49.216 1.00 59.38 291 LYS A O 1
ATOM 2435 N N . LYS A 1 292 ? 97.279 -48.412 -49.659 1.00 60.00 292 LYS A N 1
ATOM 2436 C CA . LYS A 1 292 ? 98.106 -49.110 -50.680 1.00 60.00 292 LYS A CA 1
ATOM 2437 C C . LYS A 1 292 ? 98.489 -48.159 -51.839 1.00 60.00 292 LYS A C 1
ATOM 2439 O O . LYS A 1 292 ? 99.681 -47.988 -52.102 1.00 60.00 292 LYS A O 1
ATOM 2444 N N . LYS A 1 293 ? 97.535 -47.421 -52.441 1.00 59.91 293 LYS A N 1
ATOM 2445 C CA . LYS A 1 293 ? 97.848 -46.410 -53.489 1.00 59.91 293 LYS A CA 1
ATOM 2446 C C . LYS A 1 293 ? 98.764 -45.266 -52.979 1.00 59.91 293 LYS A C 1
ATOM 2448 O O . LYS A 1 293 ? 99.643 -44.821 -53.720 1.00 59.91 293 LYS A O 1
ATOM 2453 N N . LYS A 1 294 ? 98.649 -44.819 -51.714 1.00 58.06 294 LYS A N 1
ATOM 2454 C CA . LYS A 1 294 ? 99.571 -43.815 -51.125 1.00 58.06 294 LYS A CA 1
ATOM 2455 C C . LYS A 1 294 ? 100.983 -44.354 -50.812 1.00 58.06 294 LYS A C 1
ATOM 2457 O O . LYS A 1 294 ? 101.915 -43.561 -50.929 1.00 58.06 294 LYS A O 1
ATOM 2462 N N . LYS A 1 295 ? 101.192 -45.648 -50.499 1.00 58.06 295 LYS A N 1
ATOM 2463 C CA . LYS A 1 295 ? 102.556 -46.236 -50.422 1.00 58.06 295 LYS A CA 1
ATOM 2464 C C . LYS A 1 295 ? 103.255 -46.157 -51.795 1.00 58.06 295 LYS A C 1
ATOM 2466 O O . LYS A 1 295 ? 104.341 -45.580 -51.860 1.00 58.06 295 LYS A O 1
ATOM 2471 N N . LYS A 1 296 ? 102.604 -46.581 -52.897 1.00 57.72 296 LYS A N 1
ATOM 2472 C CA . LYS A 1 296 ? 103.162 -46.442 -54.269 1.00 57.72 296 LYS A CA 1
ATOM 2473 C C . LYS A 1 296 ? 103.505 -44.971 -54.614 1.00 57.72 296 LYS A C 1
ATOM 2475 O O . LYS A 1 296 ? 104.635 -44.692 -55.013 1.00 57.72 296 LYS A O 1
ATOM 2480 N N . LYS A 1 297 ? 102.613 -43.993 -54.359 1.00 57.50 297 LYS A N 1
ATOM 2481 C CA . LYS A 1 297 ? 102.929 -42.557 -54.595 1.00 57.50 297 LYS A CA 1
ATOM 2482 C C . LYS A 1 297 ? 103.990 -41.961 -53.635 1.00 57.50 297 LYS A C 1
ATOM 2484 O O . LYS A 1 297 ? 104.638 -40.984 -54.013 1.00 57.50 297 LYS A O 1
ATOM 2489 N N . LYS A 1 298 ? 104.238 -42.527 -52.438 1.00 56.62 298 LYS A N 1
ATOM 2490 C CA . LYS A 1 298 ? 105.339 -42.084 -51.548 1.00 56.62 298 LYS A CA 1
ATOM 2491 C C . LYS A 1 298 ? 106.731 -42.507 -52.049 1.00 56.62 298 LYS A C 1
ATOM 2493 O O . LYS A 1 298 ? 107.631 -41.678 -51.930 1.00 56.62 298 LYS A O 1
ATOM 2498 N N . LYS A 1 299 ? 106.912 -43.692 -52.669 1.00 55.91 299 LYS A N 1
ATOM 2499 C CA . LYS A 1 299 ? 108.190 -44.044 -53.343 1.00 55.91 299 LYS A CA 1
ATOM 2500 C C . LYS A 1 299 ? 108.539 -42.979 -54.407 1.00 55.91 299 LYS A C 1
ATOM 2502 O O . LYS A 1 299 ? 109.590 -42.351 -54.302 1.00 55.91 299 LYS A O 1
ATOM 2507 N N . LYS A 1 300 ? 107.612 -42.642 -55.324 1.00 55.41 300 LYS A N 1
ATOM 2508 C CA . LYS A 1 300 ? 107.840 -41.591 -56.349 1.00 55.41 300 LYS A CA 1
ATOM 2509 C C . LYS A 1 300 ? 108.083 -40.174 -55.770 1.00 55.41 300 LYS A C 1
ATOM 2511 O O . LYS A 1 300 ? 108.867 -39.425 -56.346 1.00 55.41 300 LYS A O 1
ATOM 2516 N N . LYS A 1 301 ? 107.495 -39.783 -54.622 1.00 54.50 301 LYS A N 1
ATOM 2517 C CA . LYS A 1 301 ? 107.750 -38.453 -54.005 1.00 54.50 301 LYS A CA 1
ATOM 2518 C C . LYS A 1 301 ? 109.005 -38.349 -53.113 1.00 54.50 301 LYS A C 1
ATOM 2520 O O . LYS A 1 301 ? 109.409 -37.216 -52.855 1.00 54.50 301 LYS A O 1
ATOM 2525 N N . LYS A 1 302 ? 109.670 -39.444 -52.693 1.00 53.31 302 LYS A N 1
ATOM 2526 C CA . LYS A 1 302 ? 110.996 -39.339 -52.029 1.00 53.31 302 LYS A CA 1
ATOM 2527 C C . LYS A 1 302 ? 112.055 -38.777 -53.001 1.00 53.31 302 LYS A C 1
ATOM 2529 O O . LYS A 1 302 ? 112.715 -37.809 -52.630 1.00 53.31 302 LYS A O 1
ATOM 2534 N N . LYS A 1 303 ? 112.123 -39.257 -54.260 1.00 51.75 303 LYS A N 1
ATOM 2535 C CA . LYS A 1 303 ? 113.059 -38.732 -55.290 1.00 51.75 303 LYS A CA 1
ATOM 2536 C C . LYS A 1 303 ? 112.934 -37.204 -55.502 1.00 51.75 303 LYS A C 1
ATOM 2538 O O . LYS A 1 303 ? 113.949 -36.525 -55.580 1.00 51.75 303 LYS A O 1
ATOM 2543 N N . LYS A 1 304 ? 111.722 -36.619 -55.492 1.00 52.84 304 LY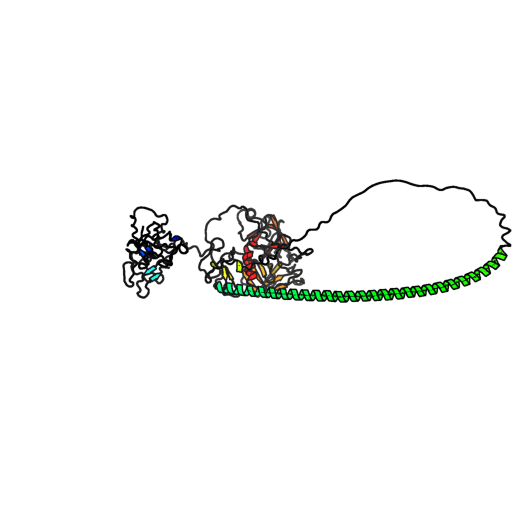S A N 1
ATOM 2544 C CA . LYS A 1 304 ? 111.533 -35.157 -55.683 1.00 52.84 304 LYS A CA 1
ATOM 2545 C C . LYS A 1 304 ? 111.729 -34.275 -54.427 1.00 52.84 304 LYS A C 1
ATOM 2547 O O . LYS A 1 304 ? 111.708 -33.055 -54.570 1.00 52.84 304 LYS A O 1
ATOM 2552 N N . LYS A 1 305 ? 111.936 -34.813 -53.208 1.00 51.44 305 LYS A N 1
ATOM 2553 C CA . LYS A 1 305 ? 112.101 -33.973 -51.990 1.00 51.44 305 LYS A CA 1
ATOM 2554 C C . LYS A 1 305 ? 113.543 -33.570 -51.631 1.00 51.44 305 LYS A C 1
ATOM 2556 O O . LYS A 1 305 ? 113.673 -32.612 -50.873 1.00 51.44 305 LYS A O 1
ATOM 2561 N N . LYS A 1 306 ? 114.598 -34.179 -52.205 1.00 47.62 306 LYS A N 1
ATOM 2562 C CA . LYS A 1 306 ? 115.983 -33.663 -52.050 1.00 47.62 306 LYS A CA 1
ATOM 2563 C C . LYS A 1 306 ? 116.124 -32.236 -52.637 1.00 47.62 306 LYS A C 1
ATOM 2565 O O . LYS A 1 306 ? 116.674 -31.367 -51.971 1.00 47.62 306 LYS A O 1
ATOM 2570 N N . LYS A 1 307 ? 115.517 -31.937 -53.801 1.00 49.00 307 LYS A N 1
ATOM 2571 C CA . LYS A 1 307 ? 115.662 -30.635 -54.505 1.00 49.00 307 LYS A CA 1
ATOM 2572 C C . LYS A 1 307 ? 114.953 -29.404 -53.881 1.00 49.00 307 LYS A C 1
ATOM 2574 O O . LYS A 1 307 ? 115.204 -28.300 -54.345 1.00 49.00 307 LYS A O 1
ATOM 2579 N N . LYS A 1 308 ? 114.094 -29.519 -52.848 1.00 50.97 308 LYS A N 1
ATOM 2580 C CA . LYS A 1 308 ? 113.364 -28.351 -52.265 1.00 50.97 308 LYS A CA 1
ATOM 2581 C C . LYS A 1 308 ? 113.722 -27.963 -50.815 1.00 50.97 308 LYS A C 1
ATOM 2583 O O . LYS A 1 308 ? 113.072 -27.082 -50.267 1.00 50.97 308 LYS A O 1
ATOM 2588 N N . LYS A 1 309 ? 114.770 -28.533 -50.198 1.00 48.09 309 LYS A N 1
ATOM 2589 C CA . LYS A 1 309 ? 115.271 -28.061 -48.880 1.00 48.09 309 LYS A CA 1
ATOM 2590 C C . LYS A 1 309 ? 116.171 -26.803 -48.952 1.00 48.09 309 LYS A C 1
ATOM 2592 O O . LYS A 1 309 ? 116.366 -26.179 -47.917 1.00 48.09 309 LYS A O 1
ATOM 2597 N N . LYS A 1 310 ? 116.688 -26.406 -50.132 1.00 41.75 310 LYS A N 1
ATOM 2598 C CA . LYS A 1 310 ? 117.600 -25.242 -50.281 1.00 41.75 310 LYS A CA 1
ATOM 2599 C C . LYS A 1 310 ? 116.920 -23.857 -50.238 1.00 41.75 310 LYS A C 1
ATOM 2601 O O . LYS A 1 310 ? 117.593 -22.900 -49.868 1.00 41.75 310 LYS A O 1
ATOM 2606 N N . LYS A 1 311 ? 115.615 -23.704 -50.532 1.00 47.53 311 LYS A N 1
ATOM 2607 C CA . LYS A 1 311 ? 114.919 -22.405 -50.343 1.00 47.53 311 LYS A CA 1
ATOM 2608 C C . LYS A 1 311 ? 114.539 -22.203 -48.863 1.00 47.53 311 LYS A C 1
ATOM 2610 O O . LYS A 1 311 ? 113.441 -22.530 -48.419 1.00 47.53 311 LYS A O 1
ATOM 2615 N N . LYS A 1 312 ? 115.555 -21.717 -48.135 1.00 36.44 312 LYS A N 1
ATOM 2616 C CA . LYS A 1 312 ? 115.610 -21.167 -46.765 1.00 36.44 312 LYS A CA 1
ATOM 2617 C C . LYS A 1 312 ? 114.315 -20.424 -46.372 1.00 36.44 312 LYS A C 1
ATOM 2619 O O . LYS A 1 312 ? 113.697 -19.767 -47.196 1.00 36.44 312 LYS A O 1
ATOM 2624 N N . LYS A 1 313 ? 113.851 -20.492 -45.117 1.00 47.56 313 LYS A N 1
ATOM 2625 C CA . LYS A 1 313 ? 114.486 -19.834 -43.948 1.00 47.56 313 LYS A CA 1
ATOM 2626 C C . LYS A 1 313 ? 114.770 -18.320 -44.169 1.00 47.56 313 LYS A C 1
ATOM 2628 O O . LYS A 1 313 ? 115.798 -17.821 -43.733 1.00 47.56 313 LYS A O 1
ATOM 2633 N N . LYS A 1 314 ? 113.854 -17.582 -44.809 1.00 37.81 314 LYS A N 1
ATOM 2634 C CA . LYS A 1 314 ? 113.642 -16.128 -44.607 1.00 37.81 314 LYS A CA 1
ATOM 2635 C C . LYS A 1 314 ? 112.143 -15.894 -44.302 1.00 37.81 314 LYS A C 1
ATOM 2637 O O . LYS A 1 314 ? 111.336 -16.777 -44.581 1.00 37.81 314 LYS A O 1
ATOM 2642 N N . LYS A 1 315 ? 111.786 -14.754 -43.690 1.00 36.69 315 LYS A N 1
ATOM 2643 C CA . LYS A 1 315 ? 110.420 -14.381 -43.231 1.00 36.69 315 LYS A CA 1
ATOM 2644 C C . LYS A 1 315 ? 109.788 -15.287 -42.136 1.00 36.69 315 LYS A C 1
ATOM 2646 O O . LYS A 1 315 ? 108.621 -15.654 -42.194 1.00 36.69 315 LYS A O 1
ATOM 2651 N N . LYS A 1 316 ? 110.553 -15.564 -41.068 1.00 36.56 316 LYS A N 1
ATOM 2652 C CA . LYS A 1 316 ? 110.043 -15.615 -39.672 1.00 36.56 316 LYS A CA 1
ATOM 2653 C C . LYS A 1 316 ? 110.623 -14.394 -38.922 1.00 36.56 316 LYS A C 1
ATOM 2655 O O . LYS A 1 316 ? 111.676 -13.920 -39.335 1.00 36.56 316 LYS A O 1
ATOM 2660 N N . LYS A 1 317 ? 109.991 -13.970 -37.813 1.00 34.31 317 LYS A N 1
ATOM 2661 C CA . LYS A 1 317 ? 110.331 -12.820 -36.923 1.00 34.31 317 LYS A CA 1
ATOM 2662 C C . LYS A 1 317 ? 110.056 -11.392 -37.470 1.00 34.31 317 LYS A C 1
ATOM 2664 O O . LYS A 1 317 ? 110.929 -10.789 -38.080 1.00 34.31 317 LYS A O 1
ATOM 2669 N N . LYS A 1 318 ? 108.865 -10.857 -37.148 1.00 33.50 318 LYS A N 1
ATOM 2670 C CA . LYS A 1 318 ? 108.425 -9.445 -36.906 1.00 33.50 318 LYS A CA 1
ATOM 2671 C C . LYS A 1 318 ? 106.875 -9.488 -36.948 1.00 33.50 318 LYS A C 1
ATOM 2673 O O . LYS A 1 318 ? 106.369 -10.089 -37.887 1.00 33.50 318 LYS A O 1
ATOM 2678 N N . LYS A 1 319 ? 106.062 -8.978 -36.007 1.00 35.75 319 LYS A N 1
ATOM 2679 C CA . LYS A 1 319 ? 106.221 -8.392 -34.643 1.00 35.75 319 LYS A CA 1
ATOM 2680 C C . LYS A 1 319 ? 105.165 -9.061 -33.690 1.00 35.75 319 LYS A C 1
ATOM 2682 O O . LYS A 1 319 ? 104.331 -9.808 -34.185 1.00 35.75 319 LYS A O 1
ATOM 2687 N N . LYS A 1 320 ? 105.359 -9.125 -32.351 1.00 33.69 320 LYS A N 1
ATOM 2688 C CA . LYS A 1 320 ? 104.662 -8.380 -31.238 1.00 33.69 320 LYS A CA 1
ATOM 2689 C C . LYS A 1 320 ? 103.164 -8.055 -31.480 1.00 33.69 320 LYS A C 1
ATOM 2691 O O . LYS A 1 320 ? 102.861 -7.696 -32.606 1.00 33.69 320 LYS A O 1
ATOM 2696 N N . LYS A 1 321 ? 102.213 -8.014 -30.520 1.00 33.38 321 LYS A N 1
ATOM 2697 C CA . LYS A 1 321 ? 101.973 -8.398 -29.078 1.00 33.38 321 LYS A CA 1
ATOM 2698 C C . LYS A 1 321 ? 100.413 -8.284 -28.903 1.00 33.38 321 LYS A C 1
ATOM 2700 O O . LYS A 1 321 ? 99.832 -7.540 -29.676 1.00 33.38 321 LYS A O 1
ATOM 2705 N N . LYS A 1 322 ? 99.617 -9.052 -28.131 1.00 33.12 322 LYS A N 1
ATOM 2706 C CA . LYS A 1 322 ? 99.449 -9.292 -26.662 1.00 33.12 322 LYS A CA 1
ATOM 2707 C C . LYS A 1 322 ? 99.030 -8.069 -25.786 1.00 33.12 322 LYS A C 1
ATOM 2709 O O . LYS A 1 322 ? 99.746 -7.076 -25.819 1.00 33.12 322 LYS A O 1
ATOM 2714 N N . LYS A 1 323 ? 98.027 -8.274 -24.887 1.00 32.31 323 LYS A N 1
ATOM 2715 C CA . LYS A 1 323 ? 97.373 -7.373 -23.861 1.00 32.31 323 LYS A CA 1
ATOM 2716 C C . LYS A 1 323 ? 96.259 -6.444 -24.418 1.00 32.31 323 LYS A C 1
ATOM 2718 O O . LYS A 1 323 ? 96.276 -6.234 -25.622 1.00 32.31 323 LYS A O 1
ATOM 2723 N N . GLN A 1 324 ? 95.262 -5.921 -23.668 1.00 32.78 324 GLN A N 1
ATOM 2724 C CA . GLN A 1 324 ? 94.869 -5.876 -22.213 1.00 32.78 324 GLN A CA 1
ATOM 2725 C C . GLN A 1 324 ? 93.293 -5.946 -22.106 1.00 32.78 324 GLN A C 1
ATOM 2727 O O . GLN A 1 324 ? 92.698 -6.059 -23.170 1.00 32.78 324 GLN A O 1
ATOM 2732 N N . LYS A 1 325 ? 92.471 -6.025 -21.023 1.00 30.75 325 LYS A N 1
ATOM 2733 C CA . LYS A 1 325 ? 92.408 -5.772 -19.539 1.00 30.75 325 LYS A CA 1
ATOM 2734 C C . LYS A 1 325 ? 92.264 -4.283 -19.088 1.00 30.75 325 LYS A C 1
ATOM 2736 O O . LYS A 1 325 ? 93.132 -3.518 -19.488 1.00 30.75 325 LYS A O 1
ATOM 2741 N N . TYR A 1 326 ? 91.357 -3.814 -18.192 1.00 27.12 326 TYR A N 1
ATOM 2742 C CA . TYR A 1 326 ? 90.050 -4.247 -17.580 1.00 27.12 326 TYR A CA 1
ATOM 2743 C C . TYR A 1 326 ? 89.522 -3.128 -16.598 1.00 27.12 326 TYR A C 1
ATOM 2745 O O . TYR A 1 326 ? 90.267 -2.178 -16.386 1.00 27.12 326 TYR A O 1
ATOM 2753 N N . ILE A 1 327 ? 88.363 -3.318 -15.913 1.00 33.12 327 ILE A N 1
ATOM 2754 C CA . ILE A 1 327 ? 87.880 -2.702 -14.621 1.00 33.12 327 ILE A CA 1
ATOM 2755 C C . ILE A 1 327 ? 86.906 -1.480 -14.643 1.00 33.12 327 ILE A C 1
ATOM 2757 O O . ILE A 1 327 ? 87.330 -0.389 -15.007 1.00 33.12 327 ILE A O 1
ATOM 2761 N N . ARG A 1 328 ? 85.690 -1.636 -14.051 1.00 29.95 328 ARG A N 1
ATOM 2762 C CA . ARG A 1 328 ? 85.029 -0.876 -12.917 1.00 29.95 328 ARG A CA 1
ATOM 2763 C C . ARG A 1 328 ? 83.584 -1.437 -12.679 1.00 29.95 328 ARG A C 1
ATOM 2765 O O . ARG A 1 328 ? 83.024 -1.941 -13.642 1.00 29.95 328 ARG A O 1
ATOM 2772 N N . ARG A 1 329 ? 83.078 -1.730 -11.450 1.00 29.67 329 ARG A N 1
ATOM 2773 C CA . ARG A 1 329 ? 82.430 -0.899 -10.368 1.00 29.67 329 ARG A CA 1
ATOM 2774 C C . ARG A 1 329 ? 81.220 -0.065 -10.868 1.00 29.67 329 ARG A C 1
ATOM 2776 O O . ARG A 1 329 ? 81.391 0.521 -11.925 1.00 29.67 329 ARG A O 1
ATOM 2783 N N . MET A 1 330 ? 80.050 0.105 -10.209 1.00 29.42 330 MET A N 1
ATOM 2784 C CA . MET A 1 330 ? 79.378 -0.296 -8.918 1.00 29.42 330 MET A CA 1
ATOM 2785 C C . MET A 1 330 ? 77.828 -0.005 -9.069 1.00 29.42 330 MET A C 1
ATOM 2787 O O . MET A 1 330 ? 77.490 0.470 -10.148 1.00 29.42 330 MET A O 1
ATOM 2791 N N . THR A 1 331 ? 76.804 -0.215 -8.198 1.00 30.50 331 THR A N 1
ATOM 2792 C CA . THR A 1 331 ? 76.538 -0.701 -6.798 1.00 30.50 331 THR A CA 1
ATOM 2793 C C . THR A 1 331 ? 75.024 -1.070 -6.624 1.00 30.50 331 THR A C 1
ATOM 2795 O O . THR A 1 331 ? 74.240 -0.654 -7.470 1.00 30.50 331 THR A O 1
ATOM 2798 N N . SER A 1 332 ? 74.611 -1.684 -5.483 1.00 29.27 332 SER A N 1
ATOM 2799 C CA . SER A 1 332 ? 73.235 -1.674 -4.855 1.00 29.27 332 SER A CA 1
ATOM 2800 C C . SER A 1 332 ? 72.024 -2.265 -5.645 1.00 29.27 332 SER A C 1
ATOM 2802 O O . SER A 1 332 ? 72.206 -2.578 -6.814 1.00 29.27 332 SER A O 1
ATOM 2804 N N . ASN A 1 333 ? 70.758 -2.444 -5.180 1.00 30.06 333 ASN A N 1
ATOM 2805 C CA . ASN A 1 333 ? 70.010 -2.782 -3.913 1.00 30.06 333 ASN A CA 1
ATOM 2806 C C . ASN A 1 333 ? 68.529 -3.177 -4.345 1.00 30.06 333 ASN A C 1
ATOM 2808 O O . ASN A 1 333 ? 68.296 -3.164 -5.550 1.00 30.06 333 ASN A O 1
ATOM 2812 N N . PHE A 1 334 ? 67.464 -3.541 -3.579 1.00 26.75 334 PHE A N 1
ATOM 2813 C CA . PHE A 1 334 ? 67.137 -3.721 -2.137 1.00 26.75 334 PHE A CA 1
ATOM 2814 C C . PHE A 1 334 ? 65.905 -4.676 -1.887 1.00 26.75 334 PHE A C 1
ATOM 2816 O O . PHE A 1 334 ? 65.374 -5.259 -2.823 1.00 26.75 334 PHE A O 1
ATOM 2823 N N . PHE A 1 335 ? 65.488 -4.801 -0.610 1.00 25.75 335 PHE A N 1
ATOM 2824 C CA . PHE A 1 335 ? 64.256 -5.330 0.058 1.00 25.75 335 PHE A CA 1
ATOM 2825 C C . PHE A 1 335 ? 63.015 -5.910 -0.685 1.00 25.75 335 PHE A C 1
ATOM 2827 O O . PHE A 1 335 ? 62.378 -5.216 -1.470 1.00 25.75 335 PHE A O 1
ATOM 2834 N N . PHE A 1 336 ? 62.520 -7.069 -0.192 1.00 28.02 336 PHE A N 1
ATOM 2835 C CA . PHE A 1 336 ? 61.211 -7.212 0.509 1.00 28.02 336 PHE A CA 1
ATOM 2836 C C . PHE A 1 336 ? 61.119 -8.546 1.304 1.00 28.02 336 PHE A C 1
ATOM 2838 O O . PHE A 1 336 ? 61.770 -9.525 0.940 1.00 28.02 336 PHE A O 1
ATOM 2845 N N . GLN A 1 337 ? 60.302 -8.611 2.366 1.00 29.44 337 GLN A N 1
ATOM 2846 C CA . GLN A 1 337 ? 59.918 -9.839 3.100 1.00 29.44 337 GLN A CA 1
ATOM 2847 C C . GLN A 1 337 ? 58.457 -9.739 3.581 1.00 29.44 337 GLN A C 1
ATOM 2849 O O . GLN A 1 337 ? 57.950 -8.636 3.766 1.00 29.44 337 GLN A O 1
ATOM 2854 N N . GLY A 1 338 ? 57.788 -10.876 3.810 1.00 28.56 338 GLY A N 1
ATOM 2855 C CA . GLY A 1 338 ? 56.411 -10.933 4.319 1.00 28.56 338 GLY A CA 1
ATOM 2856 C C . GLY A 1 338 ? 56.143 -12.196 5.145 1.00 28.56 338 GLY A C 1
ATOM 2857 O O . GLY A 1 338 ? 56.711 -13.251 4.864 1.00 28.56 338 GLY A O 1
ATOM 2858 N N . TYR A 1 339 ? 55.291 -12.081 6.168 1.00 31.77 339 TYR A N 1
ATOM 2859 C CA . TYR A 1 339 ? 54.983 -13.142 7.139 1.00 31.77 339 TYR A CA 1
ATOM 2860 C C . TYR A 1 339 ? 53.557 -13.694 6.980 1.00 31.77 339 TYR A C 1
ATOM 2862 O O . TYR A 1 339 ? 52.635 -12.971 6.612 1.00 31.77 339 TYR A O 1
ATOM 2870 N N . LYS A 1 340 ? 53.369 -14.975 7.328 1.00 29.12 340 LYS A N 1
ATOM 2871 C CA . LYS A 1 340 ? 52.052 -15.610 7.519 1.00 29.12 340 LYS A CA 1
ATOM 2872 C C . LYS A 1 340 ? 51.559 -15.437 8.962 1.00 29.12 340 LYS A C 1
ATOM 2874 O O . LYS A 1 340 ? 52.371 -15.473 9.884 1.00 29.12 340 LYS A O 1
ATOM 2879 N N . LYS A 1 341 ? 50.236 -15.444 9.162 1.00 29.34 341 LYS A N 1
ATOM 2880 C CA . LYS A 1 341 ? 49.585 -15.947 10.388 1.00 29.34 341 LYS A CA 1
ATOM 2881 C C . LYS A 1 341 ? 48.325 -16.746 10.037 1.00 29.34 341 LYS A C 1
ATOM 2883 O O . LYS A 1 341 ? 47.679 -16.462 9.035 1.00 29.34 341 LYS A O 1
ATOM 2888 N N . HIS A 1 342 ? 48.017 -17.745 10.862 1.00 28.09 342 HIS A N 1
ATOM 2889 C CA . HIS A 1 342 ? 46.728 -18.442 10.882 1.00 28.09 342 HIS A CA 1
ATOM 2890 C C . HIS A 1 342 ? 45.726 -17.672 11.758 1.00 28.09 342 HIS A C 1
ATOM 2892 O O . HIS A 1 342 ? 46.137 -16.944 12.663 1.00 28.09 342 HIS A O 1
ATOM 2898 N N . ILE A 1 343 ? 44.433 -17.905 11.532 1.00 29.30 343 ILE A N 1
ATOM 2899 C CA . ILE A 1 343 ? 43.349 -17.667 12.495 1.00 29.30 343 ILE A CA 1
ATOM 2900 C C . ILE A 1 343 ? 42.521 -18.960 12.568 1.00 29.30 343 ILE A C 1
ATOM 2902 O O . ILE A 1 343 ? 42.470 -19.718 11.599 1.00 29.30 343 ILE A O 1
ATOM 2906 N N . GLN A 1 344 ? 41.945 -19.233 13.736 1.00 27.19 344 GLN A N 1
ATOM 2907 C CA . GLN A 1 344 ? 41.238 -20.462 14.095 1.00 27.19 344 GLN A CA 1
ATOM 2908 C C . GLN A 1 344 ? 39.774 -20.125 14.419 1.00 27.19 344 GLN A C 1
ATOM 2910 O O . GLN A 1 344 ? 39.498 -19.038 14.928 1.00 27.19 344 GLN A O 1
ATOM 2915 N N . VAL A 1 345 ? 38.844 -21.026 14.097 1.00 26.17 345 VAL A N 1
ATOM 2916 C CA . VAL A 1 345 ? 37.392 -20.799 14.212 1.00 26.17 345 VAL A CA 1
ATOM 2917 C C . VAL A 1 345 ? 36.844 -21.491 15.470 1.00 26.17 345 VAL A C 1
ATOM 2919 O O . VAL A 1 345 ? 37.178 -22.657 15.679 1.00 26.17 345 VAL A O 1
ATOM 2922 N N . PRO A 1 346 ? 36.022 -20.816 16.296 1.00 31.11 346 PRO A N 1
ATOM 2923 C CA . PRO A 1 346 ? 35.221 -21.445 17.341 1.00 31.11 346 PRO A CA 1
ATOM 2924 C C . PRO A 1 346 ? 33.796 -21.773 16.859 1.00 31.11 346 PRO A C 1
ATOM 2926 O O . PRO A 1 346 ? 33.242 -21.114 15.981 1.00 31.11 346 PRO A O 1
ATOM 2929 N N . GLU A 1 347 ? 33.207 -22.785 17.482 1.00 28.09 347 GLU A N 1
ATOM 2930 C CA . GLU A 1 347 ? 31.943 -23.436 17.128 1.00 28.09 347 GLU A CA 1
ATOM 2931 C C . GLU A 1 347 ? 30.787 -22.951 18.023 1.00 28.09 347 GLU A C 1
ATOM 2933 O O . GLU A 1 347 ? 30.954 -22.887 19.239 1.00 28.09 347 GLU A O 1
ATOM 2938 N N . TRP A 1 348 ? 29.621 -22.629 17.444 1.00 28.58 348 TRP A N 1
ATOM 2939 C CA . TRP A 1 348 ? 28.357 -22.413 18.172 1.00 28.58 348 TRP A CA 1
ATOM 2940 C C . TRP A 1 348 ? 27.139 -22.802 17.316 1.00 28.58 348 TRP A C 1
ATOM 2942 O O . TRP A 1 348 ? 27.158 -22.690 16.092 1.00 28.58 348 TRP A O 1
ATOM 2952 N N . LEU A 1 349 ? 26.086 -23.272 17.991 1.00 26.31 349 LEU A N 1
ATOM 2953 C CA . LEU A 1 349 ? 24.916 -23.960 17.422 1.00 26.31 349 LEU A CA 1
ATOM 2954 C C . LEU A 1 349 ? 23.993 -23.078 16.544 1.00 26.31 349 LEU A C 1
ATOM 2956 O O . LEU A 1 349 ? 23.910 -21.864 16.751 1.00 26.31 349 LEU A O 1
ATOM 2960 N N . PRO A 1 350 ? 23.243 -23.679 15.595 1.00 31.58 350 PRO A N 1
ATOM 2961 C CA . PRO A 1 350 ? 22.426 -22.942 14.632 1.00 31.58 350 PRO A CA 1
ATOM 2962 C C . PRO A 1 350 ? 21.137 -22.363 15.239 1.00 31.58 350 PRO A C 1
ATOM 2964 O O . PRO A 1 350 ? 20.294 -23.084 15.769 1.00 31.58 350 PRO A O 1
ATOM 2967 N N . ILE A 1 351 ? 20.925 -21.055 15.053 1.00 28.08 351 ILE A N 1
ATOM 2968 C CA . ILE A 1 351 ? 19.616 -20.401 15.226 1.00 28.08 351 ILE A CA 1
ATOM 2969 C C . ILE A 1 351 ? 19.082 -20.020 13.840 1.00 28.08 351 ILE A C 1
ATOM 2971 O O . ILE A 1 351 ? 19.330 -18.923 13.337 1.00 28.08 351 ILE A O 1
ATOM 2975 N N . ALA A 1 352 ? 18.355 -20.948 13.221 1.00 27.31 352 ALA A N 1
ATOM 2976 C CA . ALA A 1 352 ? 17.683 -20.742 11.939 1.00 27.31 352 ALA A CA 1
ATOM 2977 C C . ALA A 1 352 ? 16.420 -19.847 12.048 1.00 27.31 352 ALA A C 1
ATOM 2979 O O . ALA A 1 352 ? 15.957 -19.490 13.134 1.00 27.31 352 ALA A O 1
ATOM 2980 N N . ASP A 1 353 ? 15.839 -19.507 10.892 1.00 31.05 353 ASP A N 1
ATOM 2981 C CA . ASP A 1 353 ? 14.419 -19.156 10.712 1.00 31.05 353 ASP A CA 1
ATOM 2982 C C . ASP A 1 353 ? 13.804 -18.020 11.555 1.00 31.05 353 ASP A C 1
ATOM 2984 O O . ASP A 1 353 ? 12.715 -18.150 12.125 1.00 31.05 353 ASP A O 1
ATOM 2988 N N . LYS A 1 354 ? 14.431 -16.833 11.552 1.00 30.98 354 LYS A N 1
ATOM 2989 C CA . LYS A 1 354 ? 13.806 -15.600 12.096 1.00 30.98 354 LYS A CA 1
ATOM 2990 C C . LYS A 1 354 ? 13.671 -14.402 11.148 1.00 30.98 354 LYS A C 1
ATOM 2992 O O . LYS A 1 354 ? 13.092 -13.400 11.547 1.00 30.98 354 LYS A O 1
ATOM 2997 N N . LEU A 1 355 ? 14.129 -14.485 9.893 1.00 32.72 355 LEU A N 1
ATOM 2998 C CA . LEU A 1 355 ? 14.136 -13.340 8.954 1.00 32.72 355 LEU A CA 1
ATOM 2999 C C . LEU A 1 355 ? 13.429 -13.587 7.604 1.00 32.72 355 LEU A C 1
ATOM 3001 O O . LEU A 1 355 ? 13.762 -12.953 6.604 1.00 32.72 355 LEU A O 1
ATOM 3005 N N . HIS A 1 356 ? 12.440 -14.482 7.587 1.00 37.16 356 HIS A N 1
ATOM 3006 C CA . HIS A 1 356 ? 11.296 -14.469 6.658 1.00 37.16 356 HIS A CA 1
ATOM 3007 C C . HIS A 1 356 ? 10.045 -14.956 7.408 1.00 37.16 356 HIS A C 1
ATOM 3009 O O . HIS A 1 356 ? 9.445 -15.972 7.067 1.00 37.16 356 HIS A O 1
ATOM 3015 N N . LEU A 1 357 ? 9.683 -14.252 8.486 1.00 30.05 357 LEU A N 1
ATOM 3016 C CA . LEU A 1 357 ? 8.471 -14.554 9.246 1.00 30.05 357 LEU A CA 1
ATOM 3017 C C . LEU A 1 357 ? 7.235 -14.410 8.338 1.00 30.05 357 LEU A C 1
ATOM 3019 O O . LEU A 1 357 ? 7.046 -13.357 7.725 1.00 30.05 357 LEU A O 1
ATOM 3023 N N . PRO A 1 358 ? 6.371 -15.437 8.234 1.00 37.56 358 PRO A N 1
ATOM 3024 C CA . PRO A 1 358 ? 5.044 -15.259 7.670 1.00 37.56 358 PRO A CA 1
ATOM 3025 C C . PRO A 1 358 ? 4.233 -14.330 8.578 1.00 37.56 358 PRO A C 1
ATOM 3027 O O . PRO A 1 358 ? 4.228 -14.526 9.793 1.00 37.56 358 PRO A O 1
ATOM 3030 N N . ILE A 1 359 ? 3.475 -13.405 7.977 1.00 41.69 359 ILE A N 1
ATOM 3031 C CA . ILE A 1 359 ? 2.621 -12.399 8.653 1.00 41.69 359 ILE A CA 1
ATOM 3032 C C . ILE A 1 359 ? 1.734 -13.019 9.760 1.00 41.69 359 ILE A C 1
ATOM 3034 O O . ILE A 1 359 ? 1.393 -12.372 10.743 1.00 41.69 359 ILE A O 1
ATOM 3038 N N . TYR A 1 360 ? 1.417 -14.313 9.656 1.00 41.75 360 TYR A N 1
ATOM 3039 C CA . TYR A 1 360 ? 0.642 -15.097 10.626 1.00 41.75 360 TYR A CA 1
ATOM 3040 C C . TYR A 1 360 ? 1.232 -15.213 12.045 1.00 41.75 360 TYR A C 1
ATOM 3042 O O . TYR A 1 360 ? 0.561 -15.796 12.899 1.00 41.75 360 TYR A O 1
ATOM 3050 N N . LYS A 1 361 ? 2.456 -14.729 12.302 1.00 40.47 361 LYS A N 1
ATOM 3051 C CA . LYS A 1 361 ? 3.032 -14.648 13.658 1.00 40.47 361 LYS A CA 1
ATOM 3052 C C . LYS A 1 361 ? 2.791 -13.313 14.367 1.00 40.47 361 LYS A C 1
ATOM 3054 O O . LYS A 1 361 ? 2.788 -13.315 15.592 1.00 40.47 361 LYS A O 1
ATOM 3059 N N . ASP A 1 362 ? 2.525 -12.241 13.621 1.00 50.09 362 ASP A N 1
ATOM 3060 C CA . ASP A 1 362 ? 2.463 -10.872 14.157 1.00 50.09 362 ASP A CA 1
ATOM 3061 C C . ASP A 1 362 ? 1.027 -10.308 14.197 1.00 50.09 362 ASP A C 1
ATOM 3063 O O . ASP A 1 362 ? 0.806 -9.189 14.648 1.00 50.09 362 ASP A O 1
ATOM 3067 N N . LEU A 1 363 ? 0.038 -11.093 13.746 1.00 56.47 363 LEU A N 1
ATOM 3068 C CA . LEU A 1 363 ? -1.385 -10.758 13.844 1.00 56.47 363 LEU A CA 1
ATOM 3069 C C . LEU A 1 363 ? -1.847 -10.747 15.308 1.00 56.47 363 LEU A C 1
ATOM 3071 O O . LEU A 1 363 ? -1.847 -11.795 15.959 1.00 56.47 363 LEU A O 1
ATOM 3075 N N . ASP A 1 364 ? -2.351 -9.610 15.792 1.00 56.03 364 ASP A N 1
ATOM 3076 C CA . ASP A 1 364 ? -3.021 -9.532 17.097 1.00 56.03 364 ASP A CA 1
ATOM 3077 C C . ASP A 1 364 ? -4.409 -10.201 17.040 1.00 56.03 364 ASP A C 1
ATOM 3079 O O . ASP A 1 364 ? -5.444 -9.579 16.773 1.00 56.03 364 ASP A O 1
ATOM 3083 N N . ILE A 1 365 ? -4.420 -11.514 17.285 1.00 57.16 365 ILE A N 1
ATOM 3084 C CA . ILE A 1 365 ? -5.634 -12.343 17.304 1.00 57.16 365 ILE A CA 1
ATOM 3085 C C . ILE A 1 365 ? -6.584 -11.934 18.450 1.00 57.16 365 ILE A C 1
ATOM 3087 O O . ILE A 1 365 ? -7.781 -12.193 18.361 1.00 57.16 365 ILE A O 1
ATOM 3091 N N . GLY A 1 366 ? -6.105 -11.229 19.484 1.00 56.25 366 GLY A N 1
ATOM 3092 C CA . GLY A 1 366 ? -6.945 -10.714 20.571 1.00 56.25 366 GLY A CA 1
ATOM 3093 C C . GLY A 1 366 ? -7.922 -9.616 20.132 1.00 56.25 366 GLY A C 1
ATOM 3094 O O . GLY A 1 366 ? -8.958 -9.421 20.770 1.00 56.25 366 GLY A O 1
ATOM 3095 N N . LYS A 1 367 ? -7.631 -8.915 19.027 1.00 59.62 367 LYS A N 1
ATOM 3096 C CA . LYS A 1 367 ? -8.436 -7.785 18.525 1.00 59.62 367 LYS A CA 1
ATOM 3097 C C . LYS A 1 367 ? -9.450 -8.151 17.438 1.00 59.62 367 LYS A C 1
ATOM 3099 O O . LYS A 1 367 ? -10.331 -7.339 17.132 1.00 59.62 367 LYS A O 1
ATOM 3104 N N . VAL A 1 368 ? -9.364 -9.345 16.845 1.00 70.56 368 VAL A N 1
ATOM 3105 C CA . VAL A 1 368 ? -10.293 -9.772 15.785 1.00 70.56 368 VAL A CA 1
ATOM 3106 C C . VAL A 1 368 ? -11.551 -10.424 16.364 1.00 70.56 368 VAL A C 1
ATOM 3108 O O . VAL A 1 368 ? -11.483 -11.286 17.233 1.00 70.56 368 VAL A O 1
ATOM 3111 N N . LYS A 1 369 ? -12.735 -9.999 15.900 1.00 69.75 369 LYS A N 1
ATOM 3112 C CA . LYS A 1 369 ? -14.034 -10.491 16.393 1.00 69.75 369 LYS A CA 1
ATOM 3113 C C . LYS A 1 369 ? -15.029 -10.621 15.238 1.00 69.75 369 LYS A C 1
ATOM 3115 O O . LYS A 1 369 ? -15.171 -9.696 14.438 1.00 69.75 369 LYS A O 1
ATOM 3120 N N . LYS A 1 370 ? -15.728 -11.762 15.161 1.00 82.00 370 LYS A N 1
ATOM 3121 C CA . LYS A 1 370 ? -16.656 -12.127 14.069 1.00 82.00 370 LYS A CA 1
ATOM 3122 C C . LYS A 1 370 ? -16.004 -11.942 12.682 1.00 82.00 370 LYS A C 1
ATOM 3124 O O . LYS A 1 370 ? -15.058 -12.646 12.336 1.00 82.00 370 LYS A O 1
ATOM 3129 N N . ASN A 1 371 ? -16.509 -10.997 11.895 1.00 86.94 371 ASN A N 1
ATOM 3130 C CA . ASN A 1 371 ? -16.045 -10.586 10.572 1.00 86.94 371 ASN A CA 1
ATOM 3131 C C . ASN A 1 371 ? -15.832 -9.060 10.488 1.00 86.94 371 ASN A C 1
ATOM 3133 O O . ASN A 1 371 ? -15.830 -8.506 9.395 1.00 86.94 371 ASN A O 1
ATOM 3137 N N . TYR A 1 372 ? -15.694 -8.364 11.622 1.00 87.38 372 TYR A N 1
ATOM 3138 C CA . TYR A 1 372 ? -15.548 -6.906 11.622 1.00 87.38 372 TYR A CA 1
ATOM 3139 C C . TYR A 1 372 ? -14.171 -6.469 11.111 1.00 87.38 372 TYR A C 1
ATOM 3141 O O . TYR A 1 372 ? -13.170 -7.135 11.375 1.00 87.38 372 TYR A O 1
ATOM 3149 N N . CYS A 1 373 ? -14.108 -5.335 10.421 1.00 85.81 373 CYS A N 1
ATOM 3150 C CA . CYS A 1 373 ? -12.878 -4.755 9.889 1.00 85.81 373 CYS A CA 1
ATOM 3151 C C . CYS A 1 373 ? -11.871 -4.430 11.002 1.00 85.81 373 CYS A C 1
ATOM 3153 O O . CYS A 1 373 ? -12.234 -3.832 12.015 1.00 85.81 373 CYS A O 1
ATOM 3155 N N . ARG A 1 374 ? -10.604 -4.820 10.841 1.00 88.06 374 ARG A N 1
ATOM 3156 C CA . ARG A 1 374 ? -9.540 -4.645 11.849 1.00 88.06 374 ARG A CA 1
ATOM 3157 C C . ARG A 1 374 ? -8.198 -4.377 11.183 1.00 88.06 374 ARG A C 1
ATOM 3159 O O . ARG A 1 374 ? -8.019 -4.688 10.012 1.00 88.06 374 ARG A O 1
ATOM 3166 N N . ASN A 1 375 ? -7.249 -3.837 11.943 1.00 82.62 375 ASN A N 1
ATOM 3167 C CA . ASN A 1 375 ? -5.854 -3.738 11.523 1.00 82.62 375 ASN A CA 1
ATOM 3168 C C . ASN A 1 375 ? -4.926 -4.547 12.459 1.00 82.62 375 ASN A C 1
ATOM 3170 O O . ASN A 1 375 ? -4.225 -3.960 13.285 1.00 82.62 375 ASN A O 1
ATOM 3174 N N . PRO A 1 376 ? -4.961 -5.892 12.396 1.00 79.88 376 PRO A N 1
ATOM 3175 C CA . PRO A 1 376 ? -4.162 -6.758 13.265 1.00 79.88 376 PRO A CA 1
ATOM 3176 C C . PRO A 1 376 ? -2.674 -6.846 12.878 1.00 79.88 376 PRO A C 1
ATOM 3178 O O . PRO A 1 376 ? -1.908 -7.397 13.656 1.00 79.88 376 PRO A O 1
ATOM 3181 N N . ASP A 1 377 ? -2.271 -6.355 11.699 1.00 68.06 377 ASP A N 1
ATOM 3182 C CA . ASP A 1 377 ? -0.911 -6.414 11.125 1.00 68.06 377 ASP A CA 1
ATOM 3183 C C . ASP A 1 377 ? -0.228 -5.032 10.991 1.00 68.06 377 ASP A C 1
ATOM 3185 O O . ASP A 1 377 ? 0.774 -4.872 10.280 1.00 68.06 377 ASP A O 1
ATOM 3189 N N . ASP A 1 378 ? -0.758 -4.019 11.688 1.00 69.12 378 ASP A N 1
ATOM 3190 C CA . ASP A 1 378 ? -0.208 -2.656 11.734 1.00 69.12 378 ASP A CA 1
ATOM 3191 C C . ASP A 1 378 ? -0.095 -1.993 10.335 1.00 69.12 378 ASP A C 1
ATOM 3193 O O . ASP A 1 378 ? 0.764 -1.161 10.047 1.00 69.12 378 ASP A O 1
ATOM 3197 N N . ASP A 1 379 ? -0.960 -2.378 9.400 1.00 70.62 379 ASP A N 1
ATOM 3198 C CA . ASP A 1 379 ? -0.989 -1.864 8.033 1.00 70.62 379 ASP A CA 1
ATOM 3199 C C . ASP A 1 379 ? -1.244 -0.343 8.028 1.00 70.62 379 ASP A C 1
ATOM 3201 O O . ASP A 1 379 ? -2.272 0.124 8.515 1.00 70.62 379 ASP A O 1
ATOM 3205 N N . ALA A 1 380 ? -0.317 0.459 7.490 1.00 65.62 380 ALA A N 1
ATOM 3206 C CA . ALA A 1 380 ? -0.388 1.928 7.538 1.00 65.62 380 ALA A CA 1
ATOM 3207 C C . ALA A 1 380 ? -1.659 2.509 6.874 1.00 65.62 380 ALA A C 1
ATOM 3209 O O . ALA A 1 380 ? -2.067 3.641 7.149 1.00 65.62 380 ALA A O 1
ATOM 3210 N N . HIS A 1 381 ? -2.297 1.715 6.015 1.00 67.62 381 HIS A N 1
ATOM 3211 C CA . HIS A 1 381 ? -3.442 2.096 5.195 1.00 67.62 381 HIS A CA 1
ATOM 3212 C C . HIS A 1 381 ? -4.800 1.985 5.903 1.00 67.62 381 HIS A C 1
ATOM 3214 O O . HIS A 1 381 ? -5.789 2.472 5.360 1.00 67.62 381 HIS A O 1
ATOM 3220 N N . GLY A 1 382 ? -4.861 1.401 7.105 1.00 75.88 382 GLY A N 1
ATOM 3221 C CA . GLY A 1 382 ? -6.091 1.309 7.896 1.00 75.88 382 GLY A CA 1
ATOM 3222 C C . GLY A 1 382 ? -6.681 -0.103 8.019 1.00 75.88 382 GLY A C 1
ATOM 3223 O O . GLY A 1 382 ? -6.083 -1.083 7.562 1.00 75.88 382 GLY A O 1
ATOM 3224 N N . PRO A 1 383 ? -7.862 -0.232 8.654 1.00 85.75 383 PRO A N 1
ATOM 3225 C CA . PRO A 1 383 ? -8.502 -1.521 8.877 1.00 85.75 383 PRO A CA 1
ATOM 3226 C C . PRO A 1 383 ? -9.028 -2.167 7.587 1.00 85.75 383 PRO A C 1
ATOM 3228 O O . PRO A 1 383 ? -9.510 -1.515 6.659 1.00 85.75 383 PRO A O 1
ATOM 3231 N N . TRP A 1 384 ? -8.965 -3.492 7.556 1.00 86.44 384 TRP A N 1
ATOM 3232 C CA . TRP A 1 384 ? -9.313 -4.342 6.422 1.00 86.44 384 TRP A CA 1
ATOM 3233 C C . TRP A 1 384 ? -10.053 -5.590 6.909 1.00 86.44 384 TRP A C 1
ATOM 3235 O O . TRP A 1 384 ? -10.203 -5.809 8.115 1.00 86.44 384 TRP A O 1
ATOM 3245 N N . CYS A 1 385 ? -10.526 -6.418 5.983 1.00 86.50 385 CYS A N 1
ATOM 3246 C CA . CYS A 1 385 ? -11.063 -7.736 6.305 1.00 86.50 385 CYS A CA 1
ATOM 3247 C C . CYS A 1 385 ? -10.837 -8.729 5.162 1.00 86.50 385 CYS A C 1
ATOM 3249 O O . CYS A 1 385 ? -10.696 -8.341 4.000 1.00 86.50 385 CYS A O 1
ATOM 3251 N N . TYR A 1 386 ? -10.845 -10.023 5.485 1.00 84.38 386 TYR A N 1
ATOM 3252 C CA . TYR A 1 386 ? -11.064 -11.066 4.483 1.00 84.38 386 TYR A CA 1
ATOM 3253 C C . TYR A 1 386 ? -12.493 -10.971 3.935 1.00 84.38 386 TYR A C 1
ATOM 3255 O O . TYR A 1 386 ? -13.395 -10.581 4.671 1.00 84.38 386 TYR A O 1
ATOM 3263 N N . THR A 1 387 ? -12.730 -11.346 2.677 1.00 78.75 387 THR A N 1
ATOM 3264 C CA . THR A 1 387 ? -14.073 -11.330 2.056 1.00 78.75 387 THR A CA 1
ATOM 3265 C C . THR A 1 387 ? -14.572 -12.750 1.772 1.00 78.75 387 THR A C 1
ATOM 3267 O O . THR A 1 387 ? -13.866 -13.728 2.027 1.00 78.75 387 THR A O 1
ATOM 3270 N N . SER A 1 388 ? -15.809 -12.898 1.295 1.00 74.44 388 SER A N 1
ATOM 3271 C CA . SER A 1 388 ? -16.337 -14.170 0.775 1.00 74.44 388 SER A CA 1
ATOM 3272 C C . SER A 1 388 ? -15.988 -14.440 -0.700 1.00 74.44 388 SER A C 1
ATOM 3274 O O . SER A 1 388 ? -16.247 -15.539 -1.187 1.00 74.44 388 SER A O 1
ATOM 3276 N N . ASN A 1 389 ? -15.411 -13.473 -1.421 1.00 69.38 389 ASN A N 1
ATOM 3277 C CA . ASN A 1 389 ? -15.111 -13.562 -2.850 1.00 69.38 389 ASN A CA 1
ATOM 3278 C C . ASN A 1 389 ? -13.732 -14.217 -3.103 1.00 69.38 389 ASN A C 1
ATOM 3280 O O . ASN A 1 389 ? -12.716 -13.622 -2.735 1.00 69.38 389 ASN A O 1
ATOM 3284 N N . PRO A 1 390 ? -13.641 -15.371 -3.798 1.00 67.50 390 PRO A N 1
ATOM 3285 C CA . PRO A 1 390 ? -12.360 -16.013 -4.115 1.00 67.50 390 PRO A CA 1
ATOM 3286 C C . PRO A 1 390 ? -11.408 -15.146 -4.950 1.00 67.50 390 PRO A C 1
ATOM 3288 O O . PRO A 1 390 ? -10.196 -15.307 -4.853 1.00 67.50 390 PRO A O 1
ATOM 3291 N N . GLN A 1 391 ? -11.946 -14.223 -5.756 1.00 58.41 391 GLN A N 1
ATOM 3292 C CA . GLN A 1 391 ? -11.157 -13.292 -6.566 1.00 58.41 391 GLN A CA 1
ATOM 3293 C C . GLN A 1 391 ? -10.670 -12.077 -5.767 1.00 58.41 391 GLN A C 1
ATOM 3295 O O . GLN A 1 391 ? -9.787 -11.373 -6.236 1.00 58.41 391 GLN A O 1
ATOM 3300 N N . ILE A 1 392 ? -11.224 -11.795 -4.583 1.00 64.19 392 ILE A N 1
ATOM 3301 C CA . ILE A 1 392 ? -10.781 -10.691 -3.715 1.00 64.19 392 ILE A CA 1
ATOM 3302 C C . ILE A 1 392 ? -10.725 -11.229 -2.276 1.00 64.19 392 ILE A C 1
ATOM 3304 O O . ILE A 1 392 ? -11.635 -10.966 -1.487 1.00 64.19 392 ILE A O 1
ATOM 3308 N N . PRO A 1 393 ? -9.702 -12.032 -1.908 1.00 67.31 393 PRO A N 1
ATOM 3309 C CA . PRO A 1 393 ? -9.700 -12.754 -0.634 1.00 67.31 393 PRO A CA 1
ATOM 3310 C C . PRO A 1 393 ? -9.686 -11.837 0.593 1.00 67.31 393 PRO A C 1
ATOM 3312 O O . PRO A 1 393 ? -10.174 -12.228 1.649 1.00 67.31 393 PRO A O 1
ATOM 3315 N N . TRP A 1 394 ? -9.163 -10.617 0.454 1.00 80.44 394 TRP A N 1
ATOM 3316 C CA . TRP A 1 394 ? -9.279 -9.519 1.415 1.00 80.44 394 TRP A CA 1
ATOM 3317 C C . TRP A 1 394 ? -9.202 -8.165 0.697 1.00 80.44 394 TRP A C 1
ATOM 3319 O O . TRP A 1 394 ? -8.671 -8.080 -0.414 1.00 80.44 394 TRP A O 1
ATOM 3329 N N . ASP A 1 395 ? -9.722 -7.121 1.343 1.00 67.88 395 ASP A N 1
ATOM 3330 C CA . ASP A 1 395 ? -9.673 -5.725 0.888 1.00 67.88 395 ASP A CA 1
ATOM 3331 C C . ASP A 1 395 ? -9.848 -4.761 2.087 1.00 67.88 395 ASP A C 1
ATOM 3333 O O . ASP A 1 395 ? -10.261 -5.173 3.176 1.00 67.88 395 ASP A O 1
ATOM 3337 N N . TYR A 1 396 ? -9.500 -3.482 1.912 1.00 75.88 396 TYR A N 1
ATOM 3338 C CA . TYR A 1 396 ? -9.659 -2.449 2.946 1.00 75.88 396 TYR A CA 1
ATOM 3339 C C . TYR A 1 396 ? -11.119 -2.058 3.148 1.00 75.88 396 TYR A C 1
ATOM 3341 O O . TYR A 1 396 ? -11.919 -2.085 2.213 1.00 75.88 396 TYR A O 1
ATOM 3349 N N . CYS A 1 397 ? -11.458 -1.628 4.359 1.00 79.81 397 CYS A N 1
ATOM 3350 C CA . CYS A 1 397 ? -12.795 -1.152 4.681 1.00 79.81 397 CYS A CA 1
ATOM 3351 C C . CYS A 1 397 ? -12.887 0.374 4.596 1.00 79.81 397 CYS A C 1
ATOM 3353 O O . CYS A 1 397 ? -11.926 1.078 4.901 1.00 79.81 397 CYS A O 1
ATOM 3355 N N . ARG A 1 398 ? -14.052 0.888 4.183 1.00 74.19 398 ARG A N 1
ATOM 3356 C CA . ARG A 1 398 ? -14.291 2.328 3.983 1.00 74.19 398 ARG A CA 1
ATOM 3357 C C . ARG A 1 398 ? -14.618 3.028 5.299 1.00 74.19 398 ARG A C 1
ATOM 3359 O O . ARG A 1 398 ? -15.740 3.461 5.538 1.00 74.19 398 ARG A O 1
ATOM 3366 N N . ILE A 1 399 ? -13.605 3.078 6.149 1.00 77.12 399 ILE A N 1
ATOM 3367 C CA . ILE A 1 399 ? -13.615 3.683 7.477 1.00 77.12 399 ILE A CA 1
ATOM 3368 C C . ILE A 1 399 ? -12.846 4.998 7.342 1.00 77.12 399 ILE A C 1
ATOM 3370 O O . ILE A 1 399 ? -11.761 5.024 6.758 1.00 77.12 399 ILE A O 1
ATOM 3374 N N . SER A 1 400 ? -13.405 6.099 7.835 1.00 69.50 400 SER A N 1
ATOM 3375 C CA . SER A 1 400 ? -12.747 7.409 7.740 1.00 69.50 400 SER A CA 1
ATOM 3376 C C . SER A 1 400 ? -11.503 7.464 8.639 1.00 69.50 400 SER A C 1
ATOM 3378 O O . SER A 1 400 ? -11.363 6.677 9.574 1.00 69.50 400 SER A O 1
ATOM 3380 N N . ARG A 1 401 ? -10.609 8.433 8.432 1.00 67.44 401 ARG A N 1
ATOM 3381 C CA . ARG A 1 401 ? -9.788 8.914 9.556 1.00 67.44 401 ARG A CA 1
ATOM 3382 C C . ARG A 1 401 ? -10.637 9.895 10.365 1.00 67.44 401 ARG A C 1
ATOM 3384 O O . ARG A 1 401 ? -11.466 10.589 9.783 1.00 67.44 401 ARG A O 1
ATOM 3391 N N . CYS A 1 402 ? -10.496 9.892 11.686 1.00 72.62 402 CYS A N 1
ATOM 3392 C CA . CYS A 1 402 ? -11.244 10.825 12.529 1.00 72.62 402 CYS A CA 1
ATOM 3393 C C . CYS A 1 402 ? -10.697 12.245 12.316 1.00 72.62 402 CYS A C 1
ATOM 3395 O O . CYS A 1 402 ? -9.478 12.426 12.312 1.00 72.62 402 CYS A O 1
ATOM 3397 N N . ASP A 1 403 ? -11.574 13.230 12.119 1.00 62.22 403 ASP A N 1
ATOM 3398 C CA . ASP A 1 403 ? -11.158 14.616 11.892 1.00 62.22 403 ASP A CA 1
ATOM 3399 C C . ASP A 1 403 ? -10.688 15.236 13.220 1.00 62.22 403 ASP A C 1
ATOM 3401 O O . ASP A 1 403 ? -11.485 15.462 14.130 1.00 62.22 403 ASP A O 1
ATOM 3405 N N . SER A 1 404 ? -9.383 15.483 13.345 1.00 49.59 404 SER A N 1
ATOM 3406 C CA . SER A 1 404 ? -8.787 16.148 14.508 1.00 49.59 404 SER A CA 1
ATOM 3407 C C . SER A 1 404 ? -7.617 17.035 14.082 1.00 49.59 404 SER A C 1
ATOM 3409 O O . SER A 1 404 ? -6.572 16.525 13.669 1.00 49.59 404 SER A O 1
ATOM 3411 N N . ASP A 1 405 ? -7.794 18.349 14.196 1.00 30.83 405 ASP A N 1
ATOM 3412 C CA . ASP A 1 405 ? -6.747 19.344 13.961 1.00 30.83 405 ASP A CA 1
ATOM 3413 C C . ASP A 1 405 ? -5.673 19.345 15.068 1.00 30.83 405 ASP A C 1
ATOM 3415 O O . ASP A 1 405 ? -5.966 18.999 16.216 1.00 30.83 405 ASP A O 1
ATOM 3419 N N . PRO A 1 406 ? -4.474 19.894 14.801 1.00 40.44 406 PRO A N 1
ATOM 3420 C CA . PRO A 1 406 ? -3.704 19.845 13.561 1.00 40.44 406 PRO A CA 1
ATOM 3421 C C . PRO A 1 406 ? -2.590 18.780 13.673 1.00 40.44 406 PRO A C 1
ATOM 3423 O O . PRO A 1 406 ? -2.502 18.034 14.649 1.00 40.44 406 PRO A O 1
ATOM 3426 N N . VAL A 1 407 ? -1.682 18.714 12.691 1.00 35.59 407 VAL A N 1
ATOM 3427 C CA . VAL A 1 407 ? -0.494 17.843 12.771 1.00 35.59 407 VAL A CA 1
ATOM 3428 C C . VAL A 1 407 ? 0.362 18.222 13.984 1.00 35.59 407 VAL A C 1
ATOM 3430 O O . VAL A 1 407 ? 1.019 19.263 13.993 1.00 35.59 407 VAL A O 1
ATOM 3433 N N . SER A 1 408 ? 0.406 17.344 14.989 1.00 29.81 408 SER A N 1
ATOM 3434 C CA . SER A 1 408 ? 1.383 17.440 16.072 1.00 29.81 408 SER A CA 1
ATOM 3435 C C . SER A 1 408 ? 2.772 17.129 15.517 1.00 29.81 408 SER A C 1
ATOM 3437 O O . SER A 1 408 ? 3.145 15.968 15.339 1.00 29.81 408 SER A O 1
ATOM 3439 N N . MET A 1 409 ? 3.542 18.178 15.220 1.00 35.50 409 MET A N 1
ATOM 3440 C CA . MET A 1 409 ? 4.971 18.056 14.943 1.00 35.50 409 MET A CA 1
ATOM 3441 C C . MET A 1 409 ? 5.706 17.706 16.241 1.00 35.50 409 MET A C 1
ATOM 3443 O O . MET A 1 409 ? 6.277 18.574 16.902 1.00 35.50 409 MET A O 1
ATOM 3447 N N . MET A 1 410 ? 5.715 16.424 16.612 1.00 28.88 410 MET A N 1
ATOM 3448 C CA . MET A 1 410 ? 6.740 15.936 17.528 1.00 28.88 410 MET A CA 1
ATOM 3449 C C . MET A 1 410 ? 8.100 16.130 16.859 1.00 28.88 410 MET A C 1
ATOM 3451 O O . MET A 1 410 ? 8.347 15.599 15.775 1.00 28.88 410 MET A O 1
ATOM 3455 N N . SER A 1 411 ? 8.956 16.931 17.497 1.00 32.75 411 SER A N 1
ATOM 3456 C CA . SER A 1 411 ? 10.297 17.228 16.999 1.00 32.75 411 SER A CA 1
ATOM 3457 C C . SER A 1 411 ? 11.054 15.942 16.693 1.00 32.75 411 SER A C 1
ATOM 3459 O O . SER A 1 411 ? 11.118 15.036 17.523 1.00 32.75 411 SER A O 1
ATOM 3461 N N . SER A 1 412 ? 11.692 15.910 15.526 1.00 48.25 412 SER A N 1
ATOM 3462 C CA . SER A 1 412 ? 12.710 14.913 15.217 1.00 48.25 412 SER A CA 1
ATOM 3463 C C . SER A 1 412 ? 13.799 14.922 16.287 1.00 48.25 412 SER A C 1
ATOM 3465 O O . SER A 1 412 ? 14.360 15.980 16.569 1.00 48.25 412 SER A O 1
ATOM 3467 N N . LEU A 1 413 ? 14.143 13.736 16.785 1.00 37.94 413 LEU A N 1
ATOM 3468 C CA . LEU A 1 413 ? 15.516 13.253 16.945 1.00 37.94 413 LEU A CA 1
ATOM 3469 C C . LEU A 1 413 ? 15.481 11.711 16.892 1.00 37.94 413 LEU A C 1
ATOM 3471 O O . LEU A 1 413 ? 14.535 11.088 17.366 1.00 37.94 413 LEU A O 1
ATOM 3475 N N . ASP A 1 414 ? 16.490 11.118 16.257 1.00 39.69 414 ASP A N 1
ATOM 3476 C CA . ASP A 1 414 ? 16.829 9.685 16.281 1.00 39.69 414 ASP A CA 1
ATOM 3477 C C . ASP A 1 414 ? 15.756 8.650 15.862 1.00 39.69 414 ASP A C 1
ATOM 3479 O O . ASP A 1 414 ? 15.658 7.561 16.431 1.00 39.69 414 ASP A O 1
ATOM 3483 N N . ILE A 1 415 ? 15.033 8.907 14.763 1.00 40.19 415 ILE A N 1
ATOM 3484 C CA . ILE A 1 415 ? 14.439 7.808 13.973 1.00 40.19 415 ILE A CA 1
ATOM 3485 C C . ILE A 1 415 ? 15.571 7.108 13.190 1.00 40.19 415 ILE A C 1
ATOM 3487 O O . ILE A 1 415 ? 16.250 7.771 12.399 1.00 40.19 415 ILE A O 1
ATOM 3491 N N . PRO A 1 416 ? 15.786 5.785 13.337 1.00 41.62 416 PRO A N 1
ATOM 3492 C CA . PRO A 1 416 ? 16.824 5.082 12.589 1.00 41.62 416 PRO A CA 1
ATOM 3493 C C . PRO A 1 416 ? 16.508 5.071 11.088 1.00 41.62 416 PRO A C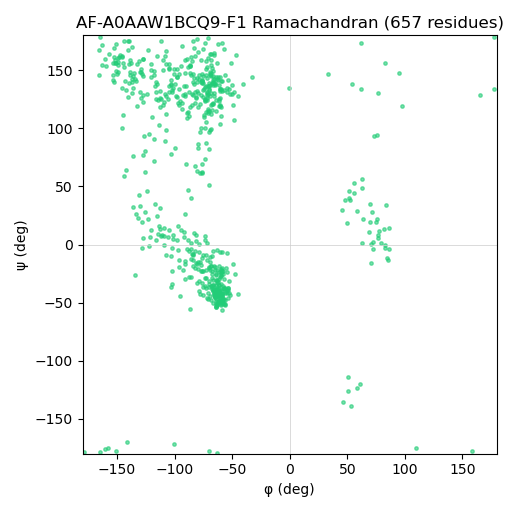 1
ATOM 3495 O O . PRO A 1 416 ? 15.412 4.694 10.673 1.00 41.62 416 PRO A O 1
ATOM 3498 N N . ILE A 1 417 ? 17.487 5.441 10.255 1.00 54.62 417 ILE A N 1
ATOM 3499 C CA . ILE A 1 417 ? 17.350 5.416 8.792 1.00 54.62 417 ILE A CA 1
ATOM 3500 C C . ILE A 1 417 ? 17.262 3.957 8.327 1.00 54.62 417 ILE A C 1
ATOM 3502 O O . ILE A 1 417 ? 18.275 3.270 8.196 1.00 54.62 417 ILE A O 1
ATOM 3506 N N . ILE A 1 418 ? 16.042 3.479 8.073 1.00 62.19 418 ILE A N 1
ATOM 3507 C CA . ILE A 1 418 ? 15.793 2.146 7.518 1.00 62.19 418 ILE A CA 1
ATOM 3508 C C . ILE A 1 418 ? 16.239 2.151 6.044 1.00 62.19 418 ILE A C 1
ATOM 3510 O O . ILE A 1 418 ? 15.621 2.855 5.239 1.00 62.19 418 ILE A O 1
ATOM 3514 N N . PRO A 1 419 ? 17.271 1.377 5.647 1.00 69.75 419 PRO A N 1
ATOM 3515 C CA . PRO A 1 419 ? 17.683 1.290 4.250 1.00 69.75 419 PRO A CA 1
ATOM 3516 C C . PRO A 1 419 ? 16.609 0.575 3.424 1.00 69.75 419 PRO A C 1
ATOM 3518 O O . PRO A 1 419 ? 15.977 -0.374 3.885 1.00 69.75 419 PRO A O 1
ATOM 3521 N N . CYS A 1 420 ? 16.412 0.989 2.173 1.00 73.75 420 CYS A N 1
ATOM 3522 C CA . CYS A 1 420 ? 15.410 0.367 1.308 1.00 73.75 420 CYS A CA 1
ATOM 3523 C C . CYS A 1 420 ? 15.854 -1.002 0.765 1.00 73.75 420 CYS A C 1
ATOM 3525 O O . CYS A 1 420 ? 14.997 -1.819 0.428 1.00 73.75 420 CYS A O 1
ATOM 3527 N N . ALA A 1 421 ? 17.164 -1.279 0.714 1.00 71.94 421 ALA A N 1
ATOM 3528 C CA . ALA A 1 421 ? 17.717 -2.607 0.448 1.00 71.94 421 ALA A CA 1
ATOM 3529 C C . ALA A 1 421 ? 17.965 -3.407 1.739 1.00 71.94 421 ALA A C 1
ATOM 3531 O O . ALA A 1 421 ? 18.726 -2.980 2.607 1.00 71.94 421 ALA A O 1
ATOM 3532 N N . SER A 1 422 ? 17.444 -4.638 1.807 1.00 58.22 422 SER A N 1
ATOM 3533 C CA . SER A 1 422 ? 17.925 -5.639 2.769 1.00 58.22 422 SER A CA 1
ATOM 3534 C C . SER A 1 422 ? 19.107 -6.415 2.181 1.00 58.22 422 SER A C 1
ATOM 3536 O O . SER A 1 422 ? 18.940 -7.218 1.260 1.00 58.22 422 SER A O 1
ATOM 3538 N N . THR A 1 423 ? 20.307 -6.201 2.721 1.00 50.41 423 THR A N 1
ATOM 3539 C CA . THR A 1 423 ? 21.502 -7.000 2.409 1.00 50.41 423 THR A CA 1
ATOM 3540 C C . THR A 1 423 ? 21.757 -8.035 3.504 1.00 50.41 423 THR A C 1
ATOM 3542 O O . THR A 1 423 ? 22.588 -7.819 4.387 1.00 50.41 423 THR A O 1
ATOM 3545 N N . LYS A 1 424 ? 21.071 -9.187 3.440 1.00 41.38 424 LYS A N 1
ATOM 3546 C CA . LYS A 1 424 ? 21.504 -10.388 4.179 1.00 41.38 424 LYS A CA 1
ATOM 3547 C C . LYS A 1 424 ? 22.904 -10.764 3.696 1.00 41.38 424 LYS A C 1
ATOM 3549 O O . LYS A 1 424 ? 23.105 -11.018 2.511 1.00 41.38 424 LYS A O 1
ATOM 3554 N N . HIS A 1 425 ? 23.877 -10.738 4.599 1.00 39.62 425 HIS A N 1
ATOM 3555 C CA . HIS A 1 425 ? 25.287 -10.724 4.225 1.00 39.62 425 HIS A CA 1
ATOM 3556 C C . HIS A 1 425 ? 25.879 -12.138 4.086 1.00 39.62 425 HIS A C 1
ATOM 3558 O O . HIS A 1 425 ? 26.748 -12.536 4.853 1.00 39.62 425 HIS A O 1
ATOM 3564 N N . LEU A 1 426 ? 25.449 -12.872 3.056 1.00 35.75 426 LEU A N 1
ATOM 3565 C CA . LEU A 1 426 ? 26.204 -14.005 2.512 1.00 35.75 426 LEU A CA 1
ATOM 3566 C C . LEU A 1 426 ? 26.788 -13.590 1.159 1.00 35.75 426 LEU A C 1
ATOM 3568 O O . LEU A 1 426 ? 26.105 -13.575 0.137 1.00 35.75 426 LEU A O 1
ATOM 3572 N N . ARG A 1 427 ? 28.069 -13.200 1.158 1.00 37.12 427 ARG A N 1
ATOM 3573 C CA . ARG A 1 427 ? 28.834 -13.050 -0.085 1.00 37.12 427 ARG A CA 1
ATOM 3574 C C . ARG A 1 427 ? 29.288 -14.433 -0.533 1.00 37.12 427 ARG A C 1
ATOM 3576 O O . ARG A 1 427 ? 30.128 -15.027 0.138 1.00 37.12 427 ARG A O 1
ATOM 3583 N N . VAL A 1 428 ? 28.844 -14.873 -1.706 1.00 39.72 428 VAL A N 1
ATOM 3584 C CA . VAL A 1 428 ? 29.579 -15.898 -2.457 1.00 39.72 428 VAL A CA 1
ATOM 3585 C C . VAL A 1 428 ? 30.957 -15.327 -2.788 1.00 39.72 428 VAL A C 1
ATOM 3587 O O . VAL A 1 428 ? 31.068 -14.264 -3.408 1.00 39.72 428 VAL A O 1
ATOM 3590 N N . VAL A 1 429 ? 32.020 -16.016 -2.376 1.00 36.25 429 VAL A N 1
ATOM 3591 C CA . VAL A 1 429 ? 33.378 -15.683 -2.818 1.00 36.25 429 VAL A CA 1
ATOM 3592 C C . VAL A 1 429 ? 33.456 -15.999 -4.314 1.00 36.25 429 VAL A C 1
ATOM 3594 O O . VAL A 1 429 ? 33.325 -17.150 -4.707 1.00 36.25 429 VAL A O 1
ATOM 3597 N N . ASN A 1 430 ? 33.662 -14.964 -5.136 1.00 31.14 430 ASN A N 1
ATOM 3598 C CA . ASN A 1 430 ? 33.670 -14.983 -6.612 1.00 31.14 430 ASN A CA 1
ATOM 3599 C C . ASN A 1 430 ? 32.300 -15.021 -7.334 1.00 31.14 430 ASN A C 1
ATOM 3601 O O . ASN A 1 430 ? 32.277 -15.174 -8.553 1.00 31.14 430 ASN A O 1
ATOM 3605 N N . GLY A 1 431 ? 31.170 -14.804 -6.649 1.00 35.41 431 GLY A N 1
ATOM 3606 C CA . GLY A 1 431 ? 29.862 -14.661 -7.313 1.00 35.41 431 GLY A CA 1
ATOM 3607 C C . GLY A 1 431 ? 29.618 -13.258 -7.897 1.00 35.41 431 GLY A C 1
ATOM 3608 O O . GLY A 1 431 ? 29.918 -12.256 -7.245 1.00 35.41 431 GLY A O 1
ATOM 3609 N N . ILE A 1 432 ? 29.023 -13.170 -9.096 1.00 35.19 432 ILE A N 1
ATOM 3610 C CA . ILE A 1 432 ? 28.583 -11.905 -9.719 1.00 35.19 432 ILE A CA 1
ATOM 3611 C C . ILE A 1 432 ? 27.063 -11.946 -9.955 1.00 35.19 432 ILE A C 1
ATOM 3613 O O . ILE A 1 432 ? 26.615 -12.654 -10.854 1.00 35.19 432 ILE A O 1
ATOM 3617 N N . PRO A 1 433 ? 26.252 -11.171 -9.214 1.00 41.75 433 PRO A N 1
ATOM 3618 C CA . PRO A 1 433 ? 24.844 -10.985 -9.548 1.00 41.75 433 PRO A CA 1
ATOM 3619 C C . PRO A 1 433 ? 24.717 -10.114 -10.806 1.00 41.75 433 PRO A C 1
ATOM 3621 O O . PRO A 1 433 ? 25.085 -8.940 -10.779 1.00 41.75 433 PRO A O 1
ATOM 3624 N N . THR A 1 434 ? 24.173 -10.661 -11.895 1.00 43.47 434 THR A N 1
ATOM 3625 C CA . THR A 1 434 ? 23.843 -9.901 -13.112 1.00 43.47 434 THR A CA 1
ATOM 3626 C C . THR A 1 434 ? 22.335 -9.857 -13.321 1.00 43.47 434 THR A C 1
ATOM 3628 O O . THR A 1 434 ? 21.739 -10.824 -13.789 1.00 43.47 434 THR A O 1
ATOM 3631 N N . GLN A 1 435 ? 21.711 -8.719 -13.003 1.00 50.69 435 GLN A N 1
ATOM 3632 C CA . GLN A 1 435 ? 20.390 -8.406 -13.552 1.00 50.69 435 GLN A CA 1
ATOM 3633 C C . GLN A 1 435 ? 20.553 -7.885 -14.991 1.00 50.69 435 GLN A C 1
ATOM 3635 O O . GLN A 1 435 ? 21.492 -7.127 -15.245 1.00 50.69 435 GLN A O 1
ATOM 3640 N N . PRO A 1 436 ? 19.641 -8.229 -15.918 1.00 59.41 436 PRO A N 1
ATOM 3641 C CA . PRO A 1 436 ? 19.432 -7.468 -17.143 1.00 59.41 436 PRO A CA 1
ATOM 3642 C C . PRO A 1 436 ? 19.263 -5.988 -16.815 1.00 59.41 436 PRO A C 1
ATOM 3644 O O . PRO A 1 436 ? 18.423 -5.638 -15.978 1.00 59.41 436 PRO A O 1
ATOM 3647 N N . ASP A 1 437 ? 20.009 -5.110 -17.480 1.00 73.38 437 ASP A N 1
ATOM 3648 C CA . ASP A 1 437 ? 19.761 -3.687 -17.303 1.00 73.38 437 ASP A CA 1
ATOM 3649 C C . ASP A 1 437 ? 18.385 -3.346 -17.893 1.00 73.38 437 ASP A C 1
ATOM 3651 O O . ASP A 1 437 ? 18.112 -3.605 -19.064 1.00 73.38 437 ASP A O 1
ATOM 3655 N N . LYS A 1 438 ? 17.501 -2.804 -17.049 1.00 88.56 438 LYS A N 1
ATOM 3656 C CA . LYS A 1 438 ? 16.126 -2.385 -17.383 1.00 88.56 438 LYS A CA 1
ATOM 3657 C C . LYS A 1 438 ? 15.148 -3.532 -17.696 1.00 88.56 438 LYS A C 1
ATOM 3659 O O .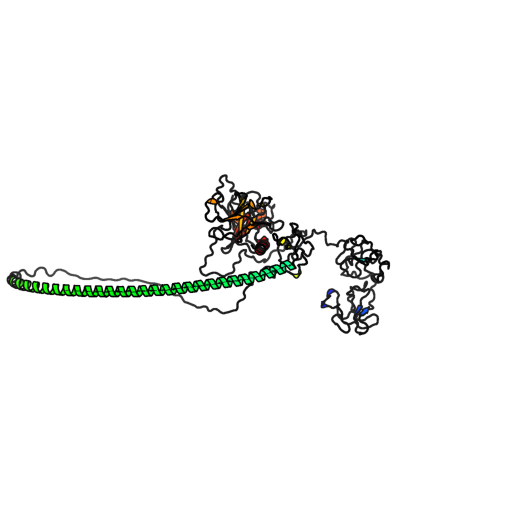 LYS A 1 438 ? 14.010 -3.268 -18.072 1.00 88.56 438 LYS A O 1
ATOM 3664 N N . GLY A 1 439 ? 15.513 -4.796 -17.446 1.00 91.19 439 GLY A N 1
ATOM 3665 C CA . GLY A 1 439 ? 14.662 -5.968 -17.744 1.00 91.19 439 GLY A CA 1
ATOM 3666 C C . GLY A 1 439 ? 13.363 -6.098 -16.930 1.00 91.19 439 GLY A C 1
ATOM 3667 O O . GLY A 1 439 ? 12.558 -6.987 -17.195 1.00 91.19 439 GLY A O 1
ATOM 3668 N N . TRP A 1 440 ? 13.139 -5.227 -15.946 1.00 95.00 440 TRP A N 1
ATOM 3669 C CA . TRP A 1 440 ? 11.876 -5.106 -15.204 1.00 95.00 440 TRP A CA 1
ATOM 3670 C C . TRP A 1 440 ? 10.835 -4.221 -15.895 1.00 95.00 440 TRP A C 1
ATOM 3672 O O . TRP A 1 440 ? 9.703 -4.138 -15.417 1.00 95.00 440 TRP A O 1
ATOM 3682 N N . MET A 1 441 ? 11.204 -3.534 -16.979 1.00 96.19 441 MET A N 1
ATOM 3683 C CA . MET A 1 441 ? 10.311 -2.624 -17.688 1.00 96.19 441 MET A CA 1
ATOM 3684 C C . MET A 1 441 ? 9.198 -3.377 -18.415 1.00 96.19 441 MET A C 1
ATOM 3686 O O . MET A 1 441 ? 9.443 -4.275 -19.222 1.00 96.19 441 MET A O 1
ATOM 3690 N N . VAL A 1 442 ? 7.961 -2.959 -18.155 1.00 97.56 442 VAL A N 1
ATOM 3691 C CA . VAL A 1 442 ? 6.757 -3.481 -18.802 1.00 97.56 442 VAL A CA 1
ATOM 3692 C C . VAL A 1 442 ? 6.119 -2.377 -19.634 1.00 97.56 442 VAL A C 1
ATOM 3694 O O . VAL A 1 442 ? 5.786 -1.312 -19.117 1.00 97.56 442 VAL A O 1
ATOM 3697 N N . SER A 1 443 ? 5.908 -2.639 -20.920 1.00 96.88 443 SER A N 1
ATOM 3698 C CA . SER A 1 443 ? 5.068 -1.802 -21.774 1.00 96.88 443 SER A CA 1
ATOM 3699 C C . SER A 1 443 ? 3.635 -2.314 -21.680 1.00 96.88 443 SER A C 1
ATOM 3701 O O . SER A 1 443 ? 3.342 -3.434 -22.107 1.00 96.88 443 SER A O 1
ATOM 3703 N N . LEU A 1 444 ? 2.733 -1.518 -21.105 1.00 96.38 444 LEU A N 1
ATOM 3704 C CA . LEU A 1 444 ? 1.308 -1.827 -21.122 1.00 96.38 444 LEU A CA 1
ATOM 3705 C C . LEU A 1 444 ? 0.733 -1.391 -22.468 1.00 96.38 444 LEU A C 1
ATOM 3707 O O . LEU A 1 444 ? 0.926 -0.251 -22.916 1.00 96.38 444 LEU A O 1
ATOM 3711 N N . LYS A 1 445 ? 0.053 -2.334 -23.120 1.00 93.75 445 LYS A N 1
ATOM 3712 C CA . LYS A 1 445 ? -0.592 -2.170 -24.419 1.00 93.75 445 LYS A CA 1
ATOM 3713 C C . LYS A 1 445 ? -2.111 -2.253 -24.260 1.00 93.75 445 LYS A C 1
ATOM 3715 O O . LYS A 1 445 ? -2.598 -3.194 -23.640 1.00 93.75 445 LYS A O 1
ATOM 3720 N N . ASP A 1 446 ? -2.836 -1.309 -24.850 1.00 91.31 446 ASP A N 1
ATOM 3721 C CA . ASP A 1 446 ? -4.287 -1.354 -25.073 1.00 91.31 446 ASP A CA 1
ATOM 3722 C C . ASP A 1 446 ? -4.504 -1.516 -26.579 1.00 91.31 446 ASP A C 1
ATOM 3724 O O . ASP A 1 446 ? -3.993 -0.716 -27.371 1.00 91.31 446 ASP A O 1
ATOM 3728 N N . ARG A 1 447 ? -5.166 -2.603 -26.993 1.00 89.00 447 ARG A N 1
ATOM 3729 C CA . ARG A 1 447 ? -5.408 -2.943 -28.412 1.00 89.00 447 ARG A CA 1
ATOM 3730 C C . ARG A 1 447 ? -4.127 -2.840 -29.267 1.00 89.00 447 ARG A C 1
ATOM 3732 O O . ARG A 1 447 ? -4.140 -2.358 -30.398 1.00 89.00 447 ARG A O 1
ATOM 3739 N N . GLY A 1 448 ? -2.996 -3.261 -28.689 1.00 87.06 448 GLY A N 1
ATOM 3740 C CA . GLY A 1 448 ? -1.652 -3.242 -29.289 1.00 87.06 448 GLY A CA 1
ATOM 3741 C C . GLY A 1 448 ? -0.868 -1.919 -29.182 1.00 87.06 448 GLY A C 1
ATOM 3742 O O . GLY A 1 448 ? 0.343 -1.912 -29.424 1.00 87.06 448 GLY A O 1
ATOM 3743 N N . ARG A 1 449 ? -1.498 -0.808 -28.776 1.00 89.75 449 ARG A N 1
ATOM 3744 C CA . ARG A 1 449 ? -0.855 0.515 -28.644 1.00 89.75 449 ARG A CA 1
ATOM 3745 C C . ARG A 1 449 ? -0.306 0.731 -27.239 1.00 89.75 449 ARG A C 1
ATOM 3747 O O . ARG A 1 449 ? -0.980 0.423 -26.264 1.00 89.75 449 ARG A O 1
ATOM 3754 N N . HIS A 1 450 ? 0.906 1.273 -27.123 1.00 92.12 450 HIS A N 1
ATOM 3755 C CA . HIS A 1 450 ? 1.480 1.609 -25.817 1.00 92.12 450 HIS A CA 1
ATOM 3756 C C . HIS A 1 450 ? 0.778 2.830 -25.209 1.00 92.12 450 HIS A C 1
ATOM 3758 O O . HIS A 1 450 ? 0.624 3.848 -25.887 1.00 92.12 450 HIS A O 1
ATOM 3764 N N . PHE A 1 451 ? 0.368 2.720 -23.942 1.00 91.44 451 PHE A N 1
ATOM 3765 C CA . PHE A 1 451 ? -0.369 3.773 -23.231 1.00 91.44 451 PHE A CA 1
ATOM 3766 C C . PHE A 1 451 ? 0.140 4.056 -21.807 1.00 91.44 451 PHE A C 1
ATOM 3768 O O . PHE A 1 451 ? -0.035 5.175 -21.332 1.00 91.44 451 PHE A O 1
ATOM 3775 N N . CYS A 1 452 ? 0.771 3.079 -21.146 1.00 94.12 452 CYS A N 1
ATOM 3776 C CA . CYS A 1 452 ? 1.381 3.215 -19.821 1.00 94.12 452 CYS A CA 1
ATOM 3777 C C . CYS A 1 452 ? 2.600 2.293 -19.662 1.00 94.12 452 CYS A C 1
ATOM 3779 O O . CYS A 1 452 ? 2.694 1.239 -20.301 1.00 94.12 452 CYS A O 1
ATOM 3781 N N . GLY A 1 453 ? 3.517 2.665 -18.773 1.00 95.62 453 GLY A N 1
ATOM 3782 C CA . GLY A 1 453 ? 4.586 1.809 -18.267 1.00 95.62 453 GLY A CA 1
ATOM 3783 C C . GLY A 1 453 ? 4.146 0.918 -17.098 1.00 95.62 453 GLY A C 1
ATOM 3784 O O . GLY A 1 453 ? 3.037 1.015 -16.566 1.00 95.62 453 GLY A O 1
ATOM 3785 N N . GLY A 1 454 ? 5.050 0.045 -16.670 1.00 97.19 454 GLY A N 1
ATOM 3786 C CA . GLY A 1 454 ? 4.885 -0.836 -15.519 1.00 97.19 454 GLY A CA 1
ATOM 3787 C C . GLY A 1 454 ? 6.216 -1.453 -15.096 1.00 97.19 454 GLY A C 1
ATOM 3788 O O . GLY A 1 454 ? 7.203 -1.388 -15.830 1.00 97.19 454 GLY A O 1
ATOM 3789 N N . SER A 1 455 ? 6.229 -2.064 -13.914 1.00 98.06 455 SER A N 1
ATOM 3790 C CA . SER A 1 455 ? 7.410 -2.685 -13.302 1.00 98.06 455 SER A CA 1
ATOM 3791 C C . SER A 1 455 ? 7.113 -4.127 -12.898 1.00 98.06 455 SER A C 1
ATOM 3793 O O . SER A 1 455 ? 6.202 -4.353 -12.103 1.00 98.06 455 SER A O 1
ATOM 3795 N N . LEU A 1 456 ? 7.870 -5.106 -13.397 1.00 97.50 456 LEU A N 1
ATOM 3796 C CA . LEU A 1 456 ? 7.738 -6.506 -12.977 1.00 97.50 456 LEU A CA 1
ATOM 3797 C C . LEU A 1 456 ? 8.301 -6.678 -11.553 1.00 97.50 456 LEU A C 1
ATOM 3799 O O . LEU A 1 456 ? 9.515 -6.662 -11.356 1.00 97.50 456 LEU A O 1
ATOM 3803 N N . VAL A 1 457 ? 7.420 -6.822 -10.558 1.00 95.75 457 VAL A N 1
ATOM 3804 C CA . VAL A 1 457 ? 7.776 -6.901 -9.119 1.00 95.75 457 VAL A CA 1
ATOM 3805 C C . VAL A 1 457 ? 7.714 -8.323 -8.548 1.00 95.75 457 VAL A C 1
ATOM 3807 O O . VAL A 1 457 ? 8.165 -8.560 -7.429 1.00 95.75 457 VAL A O 1
ATOM 3810 N N . LYS A 1 458 ? 7.174 -9.269 -9.322 1.00 93.19 458 LYS A N 1
ATOM 3811 C CA . LYS A 1 458 ? 7.217 -10.728 -9.131 1.00 93.19 458 LYS A CA 1
ATOM 3812 C C . LYS A 1 458 ? 6.896 -11.383 -10.483 1.00 93.19 458 LYS A C 1
ATOM 3814 O O . LYS A 1 458 ? 6.292 -10.723 -11.323 1.00 93.19 458 LYS A O 1
ATOM 3819 N N . GLU A 1 459 ? 7.251 -12.651 -10.697 1.00 92.25 459 GLU A N 1
ATOM 3820 C CA . GLU A 1 459 ? 7.032 -13.385 -11.965 1.00 92.25 459 GLU A CA 1
ATOM 3821 C C . GLU A 1 459 ? 5.622 -13.187 -12.561 1.00 92.25 459 GLU A C 1
ATOM 3823 O O . GLU A 1 459 ? 5.485 -12.998 -13.766 1.00 92.25 459 GLU A O 1
ATOM 3828 N N . ASP A 1 460 ? 4.571 -13.211 -11.731 1.00 95.19 460 ASP A N 1
ATOM 3829 C CA . ASP A 1 460 ? 3.169 -13.045 -12.138 1.00 95.19 460 ASP A CA 1
ATOM 3830 C C . ASP A 1 460 ? 2.556 -11.664 -11.808 1.00 95.19 460 ASP A C 1
ATOM 3832 O O . ASP A 1 460 ? 1.337 -11.515 -11.911 1.00 95.19 460 ASP A O 1
ATOM 3836 N N . TRP A 1 461 ? 3.360 -10.650 -11.438 1.00 97.06 461 TRP A N 1
ATOM 3837 C CA . TRP A 1 461 ? 2.856 -9.335 -10.993 1.00 97.06 461 TRP A CA 1
ATOM 3838 C C . TRP A 1 461 ? 3.595 -8.119 -11.541 1.00 97.06 461 TRP A C 1
ATOM 3840 O O . TRP A 1 461 ? 4.806 -7.959 -11.372 1.00 97.06 461 TRP A O 1
ATOM 3850 N N . VAL A 1 462 ? 2.810 -7.177 -12.066 1.00 98.19 462 VAL A N 1
ATOM 3851 C CA . VAL A 1 462 ? 3.283 -5.861 -12.508 1.00 98.19 462 VAL A CA 1
ATOM 3852 C C . VAL A 1 462 ? 2.730 -4.776 -11.588 1.00 98.19 462 VAL A C 1
ATOM 3854 O O . VAL A 1 462 ? 1.518 -4.663 -11.418 1.00 98.19 462 VAL A O 1
ATOM 3857 N N . LEU A 1 463 ? 3.611 -3.954 -11.020 1.00 98.25 463 LEU A N 1
ATOM 3858 C CA . LEU A 1 463 ? 3.249 -2.703 -10.357 1.00 98.25 463 LEU A CA 1
ATOM 3859 C C . LEU A 1 463 ? 3.143 -1.594 -11.407 1.00 98.25 463 LEU A C 1
ATOM 3861 O O . LEU A 1 463 ? 4.053 -1.408 -12.213 1.00 98.25 463 LEU A O 1
ATOM 3865 N N . THR A 1 464 ? 2.035 -0.861 -11.396 1.00 97.50 464 THR A N 1
ATOM 3866 C CA . THR A 1 464 ? 1.799 0.293 -12.269 1.00 97.50 464 THR A CA 1
ATOM 3867 C C . THR A 1 464 ? 0.860 1.287 -11.575 1.00 97.50 464 THR A C 1
ATOM 3869 O O . THR A 1 464 ? 0.481 1.108 -10.412 1.00 97.50 464 THR A O 1
ATOM 3872 N N . ALA A 1 465 ? 0.504 2.364 -12.265 1.00 95.19 465 ALA A N 1
ATOM 3873 C CA . ALA A 1 465 ? -0.282 3.454 -11.720 1.00 95.19 465 ALA A CA 1
ATOM 3874 C C . ALA A 1 465 ? -1.772 3.331 -12.076 1.00 95.19 465 ALA A C 1
ATOM 3876 O O . ALA A 1 465 ? -2.159 2.891 -13.159 1.00 95.19 465 ALA A O 1
ATOM 3877 N N . LYS A 1 466 ? -2.632 3.734 -11.145 1.00 92.56 466 LYS A N 1
ATOM 3878 C CA . LYS A 1 466 ? -4.091 3.563 -11.209 1.00 92.56 466 LYS A CA 1
ATOM 3879 C C . LYS A 1 466 ? -4.739 4.316 -12.369 1.00 92.56 466 LYS A C 1
ATOM 3881 O O . LYS A 1 466 ? -5.713 3.814 -12.929 1.00 92.56 466 LYS A O 1
ATOM 3886 N N . GLN A 1 467 ? -4.204 5.478 -12.758 1.00 89.56 467 GLN A N 1
ATOM 3887 C CA . GLN A 1 467 ? -4.759 6.287 -13.850 1.00 89.56 467 GLN A CA 1
ATOM 3888 C C . GLN A 1 467 ? -4.805 5.543 -15.194 1.00 89.56 467 GLN A C 1
ATOM 3890 O O . GLN A 1 467 ? -5.660 5.827 -16.027 1.00 89.56 467 GLN A O 1
ATOM 3895 N N . CYS A 1 468 ? -3.937 4.543 -15.374 1.00 90.75 468 CYS A N 1
ATOM 3896 C CA . CYS A 1 468 ? -3.901 3.675 -16.548 1.00 90.75 468 CYS A CA 1
ATOM 3897 C C . CYS A 1 468 ? -5.188 2.836 -16.716 1.00 90.75 468 CYS A C 1
ATOM 3899 O O . CYS A 1 468 ? -5.501 2.405 -17.822 1.00 90.75 468 CYS A O 1
ATOM 3901 N N . PHE A 1 469 ? -5.961 2.625 -15.643 1.00 88.50 469 PHE A N 1
ATOM 3902 C CA . PHE A 1 469 ? -7.139 1.747 -15.622 1.00 88.50 469 PHE A CA 1
ATOM 3903 C C . PHE A 1 469 ? -8.366 2.432 -14.989 1.00 88.50 469 PHE A C 1
ATOM 3905 O O . PHE A 1 469 ? -9.072 1.833 -14.175 1.00 88.50 469 PHE A O 1
ATOM 3912 N N . LEU A 1 470 ? -8.605 3.705 -15.335 1.00 72.00 470 LEU A N 1
ATOM 3913 C CA . LEU A 1 470 ? -9.806 4.457 -14.925 1.00 72.00 470 LEU A CA 1
ATOM 3914 C C . LEU A 1 470 ? -11.035 4.142 -15.792 1.00 72.00 470 LEU A C 1
ATOM 3916 O O . LEU A 1 470 ? -12.163 4.156 -15.301 1.00 72.00 470 LEU A O 1
ATOM 3920 N N . SER A 1 471 ? -10.823 3.852 -17.075 1.00 65.56 471 SER A N 1
ATOM 3921 C CA . SER A 1 471 ? -11.890 3.523 -18.023 1.00 65.56 471 SER A CA 1
ATOM 3922 C C . SER A 1 471 ? -12.290 2.048 -17.925 1.00 65.56 471 SER A C 1
ATOM 3924 O O . SER A 1 471 ? -11.435 1.167 -17.847 1.00 65.56 471 SER A O 1
ATOM 3926 N N . ARG A 1 472 ? -13.598 1.759 -17.976 1.00 57.91 472 ARG A N 1
ATOM 3927 C CA . ARG A 1 472 ? -14.160 0.394 -17.897 1.00 57.91 472 ARG A CA 1
ATOM 3928 C C . ARG A 1 472 ? -13.997 -0.392 -19.211 1.00 57.91 472 ARG A C 1
ATOM 3930 O O . ARG A 1 472 ? -14.986 -0.758 -19.843 1.00 57.91 472 ARG A O 1
ATOM 3937 N N . HIS A 1 473 ? -12.760 -0.643 -19.630 1.00 65.44 473 HIS A N 1
ATOM 3938 C CA . HIS A 1 473 ? -12.457 -1.522 -20.763 1.00 65.44 473 HIS A CA 1
ATOM 3939 C C . HIS A 1 473 ? -12.373 -2.996 -20.339 1.00 65.44 473 HIS A C 1
ATOM 3941 O O . HIS A 1 473 ? -12.237 -3.327 -19.160 1.00 65.44 473 HIS A O 1
ATOM 3947 N N . ASN A 1 474 ? -12.481 -3.900 -21.313 1.00 80.56 474 ASN A N 1
ATOM 3948 C CA . ASN A 1 474 ? -12.388 -5.338 -21.084 1.00 80.56 474 ASN A CA 1
ATOM 3949 C C . ASN A 1 474 ? -10.925 -5.729 -20.818 1.00 80.56 474 ASN A C 1
ATOM 3951 O O . ASN A 1 474 ? -10.045 -5.317 -21.568 1.00 80.56 474 ASN A O 1
ATOM 3955 N N . LEU A 1 475 ? -10.645 -6.570 -19.814 1.00 87.31 475 LEU A N 1
ATOM 3956 C CA . LEU A 1 475 ? -9.271 -7.027 -19.538 1.00 87.31 475 LEU A CA 1
ATOM 3957 C C . LEU A 1 475 ? -8.634 -7.772 -20.725 1.00 87.31 475 LEU A C 1
ATOM 3959 O O . LEU A 1 475 ? -7.414 -7.791 -20.848 1.00 87.31 475 LEU A O 1
ATOM 3963 N N . LYS A 1 476 ? -9.455 -8.317 -21.635 1.00 87.12 476 LYS A N 1
ATOM 3964 C CA . LYS A 1 476 ? -9.019 -8.935 -22.899 1.00 87.12 476 LYS A CA 1
ATOM 3965 C C . LYS A 1 476 ? -8.362 -7.959 -23.886 1.00 87.12 476 LYS A C 1
ATOM 3967 O O . LYS A 1 476 ? -7.613 -8.412 -24.747 1.00 87.12 476 LYS A O 1
ATOM 3972 N N . ASP A 1 477 ? -8.627 -6.658 -23.770 1.00 89.81 477 ASP A N 1
ATOM 3973 C CA . ASP A 1 477 ? -8.069 -5.627 -24.656 1.00 89.81 477 ASP A CA 1
ATOM 3974 C C . ASP A 1 477 ? -6.629 -5.244 -24.252 1.00 89.81 477 ASP A C 1
ATOM 3976 O O . ASP A 1 477 ? -5.889 -4.669 -25.057 1.00 89.81 477 ASP A O 1
ATOM 3980 N N . TYR A 1 478 ? -6.220 -5.589 -23.022 1.00 93.06 478 TYR A N 1
ATOM 3981 C CA . TYR A 1 478 ? -4.943 -5.204 -22.430 1.00 93.06 478 TYR A CA 1
ATOM 3982 C C . TYR A 1 478 ? -3.899 -6.328 -22.420 1.00 93.06 478 TYR A C 1
ATOM 3984 O O . TYR A 1 478 ? -4.179 -7.484 -22.093 1.00 93.06 478 TYR A O 1
ATOM 3992 N N . GLN A 1 479 ? -2.643 -5.958 -22.676 1.00 95.62 479 GLN A N 1
ATOM 3993 C CA . GLN A 1 479 ? -1.488 -6.852 -22.588 1.00 95.62 479 GLN A CA 1
ATOM 3994 C C . GLN A 1 479 ? -0.308 -6.180 -21.882 1.00 95.62 479 GLN A C 1
ATOM 3996 O O . GLN A 1 479 ? -0.044 -4.994 -22.072 1.00 95.62 479 GLN A O 1
ATOM 4001 N N . ALA A 1 480 ? 0.449 -6.969 -21.125 1.00 97.50 480 ALA A N 1
ATOM 4002 C CA . ALA A 1 480 ? 1.783 -6.622 -20.655 1.00 97.50 480 ALA A CA 1
ATOM 4003 C C . ALA A 1 480 ? 2.820 -7.173 -21.645 1.00 97.50 480 ALA A C 1
ATOM 4005 O O . ALA A 1 480 ? 2.842 -8.376 -21.921 1.00 97.50 480 ALA A O 1
ATOM 4006 N N . TRP A 1 481 ? 3.658 -6.298 -22.206 1.00 97.06 481 TRP A N 1
ATOM 4007 C CA . TRP A 1 481 ? 4.798 -6.674 -23.048 1.00 97.06 481 TRP A CA 1
ATOM 4008 C C . TRP A 1 481 ? 6.098 -6.441 -22.267 1.00 97.06 481 TRP A C 1
ATOM 4010 O O . TRP A 1 481 ? 6.318 -5.353 -21.737 1.00 97.06 481 TRP A O 1
ATOM 4020 N N . LEU A 1 482 ? 6.948 -7.465 -22.195 1.00 96.38 482 LEU A N 1
ATOM 4021 C CA . LEU A 1 482 ? 8.214 -7.478 -21.451 1.00 96.38 482 LEU A CA 1
ATOM 4022 C C . LEU A 1 482 ? 9.352 -7.921 -22.372 1.00 96.38 482 LEU A C 1
ATOM 4024 O O . LEU A 1 482 ? 9.091 -8.592 -23.369 1.00 96.38 482 LEU A O 1
ATOM 4028 N N . GLY A 1 483 ? 10.602 -7.605 -22.029 1.00 93.50 483 GLY A N 1
ATOM 4029 C CA . GLY A 1 483 ? 11.767 -8.042 -22.813 1.00 93.50 483 GLY A CA 1
ATOM 4030 C C . GLY A 1 483 ? 11.876 -7.350 -24.171 1.00 93.50 483 GLY A C 1
ATOM 4031 O O . GLY A 1 483 ? 12.262 -7.981 -25.152 1.00 93.50 483 GLY A O 1
ATOM 4032 N N . ILE A 1 484 ? 11.483 -6.074 -24.220 1.00 92.94 484 ILE A N 1
ATOM 4033 C CA . ILE A 1 484 ? 11.562 -5.196 -25.391 1.00 92.94 484 ILE A CA 1
ATOM 4034 C C . ILE A 1 484 ? 12.292 -3.906 -25.015 1.00 92.94 484 ILE A C 1
ATOM 4036 O O . ILE A 1 484 ? 12.118 -3.394 -23.909 1.00 92.94 484 ILE A O 1
ATOM 4040 N N . HIS A 1 485 ? 13.067 -3.358 -25.944 1.00 89.81 485 HIS A N 1
ATOM 4041 C CA . HIS A 1 485 ? 13.682 -2.041 -25.837 1.00 89.81 485 HIS A CA 1
ATOM 4042 C C . HIS A 1 485 ? 12.934 -1.003 -26.689 1.00 89.81 485 HIS A C 1
ATOM 4044 O O . HIS A 1 485 ? 12.760 0.132 -26.242 1.00 89.81 485 HIS A O 1
ATOM 4050 N N . ASN A 1 486 ? 12.423 -1.384 -27.868 1.00 90.56 486 ASN A N 1
ATOM 4051 C CA . ASN A 1 486 ? 11.630 -0.496 -28.729 1.00 90.56 486 ASN A CA 1
ATOM 4052 C C . ASN A 1 486 ? 10.152 -0.936 -28.834 1.00 90.56 486 ASN A C 1
ATOM 4054 O O . ASN A 1 486 ? 9.876 -2.076 -29.200 1.00 90.56 486 ASN A O 1
ATOM 4058 N N . VAL A 1 487 ? 9.183 -0.050 -28.551 1.00 89.94 487 VAL A N 1
ATOM 4059 C CA . VAL A 1 487 ? 7.738 -0.398 -28.523 1.00 89.94 487 VAL A CA 1
ATOM 4060 C C . VAL A 1 487 ? 7.060 -0.535 -29.889 1.00 89.94 487 VAL A C 1
ATOM 4062 O O . VAL A 1 487 ? 5.991 -1.156 -29.949 1.00 89.94 487 VAL A O 1
ATOM 4065 N N . GLU A 1 488 ? 7.673 -0.008 -30.952 1.00 87.12 488 GLU A N 1
ATOM 4066 C CA . GLU A 1 488 ? 7.200 -0.099 -32.344 1.00 87.12 488 GLU A CA 1
ATOM 4067 C C . GLU A 1 488 ? 7.884 -1.271 -33.075 1.00 87.12 488 GLU A C 1
ATOM 4069 O O . GLU A 1 488 ? 7.233 -2.110 -33.704 1.00 87.12 488 GLU A O 1
ATOM 4074 N N . ARG A 1 489 ? 9.205 -1.417 -32.901 1.00 87.75 489 ARG A N 1
ATOM 4075 C CA . ARG A 1 489 ? 10.002 -2.545 -33.425 1.00 87.75 489 ARG A CA 1
ATOM 4076 C C . ARG A 1 489 ? 9.979 -3.789 -32.542 1.00 87.75 489 ARG A C 1
ATOM 4078 O O . ARG A 1 489 ? 10.659 -4.764 -32.830 1.00 87.75 489 ARG A O 1
ATOM 4085 N N . ALA A 1 490 ? 9.113 -3.826 -31.533 1.00 85.75 490 ALA A N 1
ATOM 4086 C CA . ALA A 1 490 ? 8.902 -4.967 -30.642 1.00 85.75 490 ALA A CA 1
ATOM 4087 C C . ALA A 1 490 ? 8.563 -6.302 -31.347 1.00 85.75 490 ALA A C 1
ATOM 4089 O O . ALA A 1 490 ? 8.459 -7.334 -30.689 1.00 85.75 490 ALA A O 1
ATOM 4090 N N . HIS A 1 491 ? 8.341 -6.336 -32.662 1.00 85.12 491 HIS A N 1
ATOM 4091 C CA . HIS A 1 491 ? 8.224 -7.573 -33.437 1.00 85.12 491 HIS A CA 1
ATOM 4092 C C . HIS A 1 491 ? 9.586 -8.212 -33.791 1.00 85.12 491 HIS A C 1
ATOM 4094 O O . HIS A 1 491 ? 9.629 -9.417 -34.013 1.00 85.12 491 HIS A O 1
ATOM 4100 N N . GLU A 1 492 ? 10.677 -7.440 -33.768 1.00 88.06 492 GLU A N 1
ATOM 4101 C CA . GLU A 1 492 ? 12.069 -7.868 -34.002 1.00 88.06 492 GLU A CA 1
ATOM 4102 C C . GLU A 1 492 ? 12.734 -8.429 -32.717 1.00 88.06 492 GLU A C 1
ATOM 4104 O O . GLU A 1 492 ? 13.733 -9.147 -32.771 1.00 88.06 492 GLU A O 1
ATOM 4109 N N . GLU A 1 493 ? 12.167 -8.121 -31.545 1.00 88.50 493 GLU A N 1
ATOM 4110 C CA . GLU A 1 493 ? 12.729 -8.404 -30.216 1.00 88.50 493 GLU A CA 1
ATOM 4111 C C . GLU A 1 493 ? 12.652 -9.895 -29.833 1.00 88.50 493 GLU A C 1
ATOM 4113 O O . GLU A 1 493 ? 11.626 -10.387 -29.350 1.00 88.50 493 GLU A O 1
ATOM 4118 N N . LYS A 1 494 ? 13.770 -10.619 -29.988 1.00 87.75 494 LYS A N 1
ATOM 4119 C CA . LYS A 1 494 ? 13.885 -12.074 -29.740 1.00 87.75 494 LYS A CA 1
ATOM 4120 C C . LYS A 1 494 ? 13.405 -12.534 -28.352 1.00 87.75 494 LYS A C 1
ATOM 4122 O O . LYS A 1 494 ? 12.948 -13.666 -28.217 1.00 87.75 494 LYS A O 1
ATOM 4127 N N . HIS A 1 495 ? 13.537 -11.693 -27.326 1.00 88.38 495 HIS A N 1
ATOM 4128 C CA . HIS A 1 495 ? 13.202 -12.033 -25.936 1.00 88.38 495 HIS A CA 1
ATOM 4129 C C . HIS A 1 495 ? 11.849 -11.475 -25.464 1.00 88.38 495 HIS A C 1
ATOM 4131 O O . HIS A 1 495 ? 11.516 -11.614 -24.282 1.00 88.38 495 HIS A O 1
ATOM 4137 N N . LYS A 1 496 ? 11.048 -10.901 -26.377 1.00 94.06 496 LYS A N 1
ATOM 4138 C CA . LYS A 1 496 ? 9.716 -10.380 -26.061 1.00 94.06 496 LYS A CA 1
ATOM 4139 C C . LYS A 1 496 ? 8.822 -11.456 -25.452 1.00 94.06 496 LYS A C 1
ATOM 4141 O O . LYS A 1 496 ? 8.613 -12.519 -26.035 1.00 94.06 496 LYS A O 1
ATOM 4146 N N . GLN A 1 497 ? 8.160 -11.104 -24.358 1.00 95.88 497 GLN A N 1
ATOM 4147 C CA . GLN A 1 497 ? 7.040 -11.857 -23.806 1.00 95.88 497 GLN A CA 1
ATOM 4148 C C . GLN A 1 497 ? 5.771 -11.013 -23.850 1.00 95.88 497 GLN A C 1
ATOM 4150 O O . GLN A 1 497 ? 5.769 -9.863 -23.419 1.00 95.88 497 GLN A O 1
ATOM 4155 N N . VAL A 1 498 ? 4.691 -11.603 -24.366 1.00 96.62 498 VAL A N 1
ATOM 4156 C CA . VAL A 1 498 ? 3.341 -11.027 -24.357 1.00 96.62 498 VAL A CA 1
ATOM 4157 C C . VAL A 1 498 ? 2.495 -11.825 -23.372 1.00 96.62 498 VAL A C 1
ATOM 4159 O O . VAL A 1 498 ? 2.375 -13.049 -23.500 1.00 96.62 498 VAL A O 1
ATOM 4162 N N . LEU A 1 499 ? 1.940 -11.131 -22.379 1.00 96.88 499 LEU A N 1
ATOM 4163 C CA . LEU A 1 499 ? 1.171 -11.704 -21.279 1.00 96.88 499 LEU A CA 1
ATOM 4164 C C . LEU A 1 499 ? -0.164 -10.964 -21.142 1.00 96.88 499 LEU A C 1
ATOM 4166 O O . LEU A 1 499 ? -0.195 -9.741 -21.010 1.00 96.88 499 LEU A O 1
ATOM 4170 N N . ASN A 1 500 ? -1.275 -11.701 -21.156 1.00 95.94 500 ASN A N 1
ATOM 4171 C CA . ASN A 1 500 ? -2.598 -11.126 -20.909 1.00 95.94 500 ASN A CA 1
ATOM 4172 C C . ASN A 1 500 ? -2.760 -10.838 -19.408 1.00 95.94 500 ASN A C 1
ATOM 4174 O O . ASN A 1 500 ? -2.281 -11.617 -18.574 1.00 95.94 500 ASN A O 1
ATOM 4178 N N . ILE A 1 501 ? -3.463 -9.763 -19.057 1.00 94.56 501 ILE A N 1
ATOM 4179 C CA . ILE A 1 501 ? -3.787 -9.435 -17.662 1.00 94.56 501 ILE A CA 1
ATOM 4180 C C . ILE A 1 501 ? -5.011 -10.258 -17.240 1.00 94.56 501 ILE A C 1
ATOM 4182 O O . ILE A 1 501 ? -6.044 -10.210 -17.905 1.00 94.56 501 ILE A O 1
ATOM 4186 N N . SER A 1 502 ? -4.913 -11.012 -16.142 1.00 91.19 502 SER A N 1
ATOM 4187 C CA . SER A 1 502 ? -6.051 -11.769 -15.599 1.00 91.19 502 SER A CA 1
ATOM 4188 C C . SER A 1 502 ? -6.850 -10.977 -14.567 1.00 91.19 502 SER A C 1
ATOM 4190 O O . SER A 1 502 ? -8.049 -11.202 -14.427 1.00 91.19 502 SER A O 1
ATOM 4192 N N . GLN A 1 503 ? -6.205 -10.061 -13.835 1.00 89.69 503 GLN A N 1
ATOM 4193 C CA . GLN A 1 503 ? -6.844 -9.292 -12.768 1.00 89.69 503 GLN A CA 1
ATOM 4194 C C . GLN A 1 503 ? -6.165 -7.936 -12.530 1.00 89.69 503 GLN A C 1
ATOM 4196 O O . GLN A 1 503 ? -4.942 -7.821 -12.605 1.00 89.69 503 GLN A O 1
ATOM 4201 N N . LEU A 1 504 ? -6.971 -6.935 -12.162 1.00 90.38 504 LEU A N 1
ATOM 4202 C CA . LEU A 1 504 ? -6.526 -5.672 -11.568 1.00 90.38 504 LEU A CA 1
ATOM 4203 C C . LEU A 1 504 ? -6.781 -5.697 -10.056 1.00 90.38 504 LEU A C 1
ATOM 4205 O O . LEU A 1 504 ? -7.889 -6.011 -9.619 1.00 90.38 504 LEU A O 1
ATOM 4209 N N . VAL A 1 505 ? -5.775 -5.339 -9.262 1.00 88.69 505 VAL A N 1
ATOM 4210 C CA . VAL A 1 505 ? -5.852 -5.246 -7.800 1.00 88.69 505 VAL A CA 1
ATOM 4211 C C . VAL A 1 505 ? -5.475 -3.822 -7.393 1.00 88.69 505 VAL A C 1
ATOM 4213 O O . VAL A 1 505 ? -4.299 -3.466 -7.310 1.00 88.69 505 VAL A O 1
ATOM 4216 N N . TYR A 1 506 ? -6.485 -2.970 -7.209 1.00 87.62 506 TYR A N 1
ATOM 4217 C CA . TYR A 1 506 ? -6.290 -1.550 -6.909 1.00 87.62 506 TYR A CA 1
ATOM 4218 C C . TYR A 1 506 ? -5.727 -1.335 -5.498 1.00 87.62 506 TYR A C 1
ATOM 4220 O O . TYR A 1 506 ? -6.212 -1.931 -4.529 1.00 87.62 506 TYR A O 1
ATOM 4228 N N . GLY A 1 507 ? -4.747 -0.432 -5.388 1.00 84.81 507 GLY A N 1
ATOM 4229 C CA . GLY A 1 507 ? -4.163 -0.000 -4.119 1.00 84.81 507 GLY A CA 1
ATOM 4230 C C . GLY A 1 507 ? -5.185 0.612 -3.153 1.00 84.81 507 GLY A C 1
ATOM 4231 O O . GLY A 1 507 ? -6.341 0.802 -3.537 1.00 84.81 507 GLY A O 1
ATOM 4232 N N . PRO A 1 508 ? -4.784 0.928 -1.906 1.00 81.31 508 PRO A N 1
ATOM 4233 C CA . PRO A 1 508 ? -5.623 1.544 -0.866 1.00 81.31 508 PRO A CA 1
ATOM 4234 C C . PRO A 1 508 ? -6.462 2.757 -1.313 1.00 81.31 508 PRO A C 1
ATOM 4236 O O . PRO A 1 508 ? -6.197 3.374 -2.349 1.00 81.31 508 PRO A O 1
ATOM 4239 N N . GLU A 1 509 ? -7.484 3.132 -0.535 1.00 74.38 509 GLU A N 1
ATOM 4240 C CA . GLU A 1 509 ? -8.262 4.352 -0.818 1.00 74.38 509 GLU A CA 1
ATOM 4241 C C . GLU A 1 509 ? -7.349 5.594 -0.786 1.00 74.38 509 GLU A C 1
ATOM 4243 O O . GLU A 1 509 ? -6.389 5.657 -0.023 1.00 74.38 509 GLU A O 1
ATOM 4248 N N . GLY A 1 510 ? -7.574 6.536 -1.707 1.00 76.25 510 GLY A N 1
ATOM 4249 C CA . GLY A 1 510 ? -6.672 7.674 -1.931 1.00 76.25 510 GLY A CA 1
ATOM 4250 C C . GLY A 1 510 ? -5.330 7.357 -2.619 1.00 76.25 510 GLY A C 1
ATOM 4251 O O . GLY A 1 510 ? -4.596 8.296 -2.910 1.00 76.25 510 GLY A O 1
ATOM 4252 N N . SER A 1 511 ? -5.004 6.090 -2.914 1.00 87.81 511 SER A N 1
ATOM 4253 C CA . SER A 1 511 ? -3.780 5.731 -3.652 1.00 87.81 511 SER A CA 1
ATOM 4254 C C . SER A 1 511 ? -3.951 5.757 -5.174 1.00 87.81 511 SER A C 1
ATOM 4256 O O . SER A 1 511 ? -5.048 5.511 -5.693 1.00 87.81 511 SER A O 1
ATOM 4258 N N . ASP A 1 512 ? -2.831 5.982 -5.871 1.00 91.00 512 ASP A N 1
ATOM 4259 C CA . ASP A 1 512 ? -2.725 6.029 -7.335 1.00 91.00 512 ASP A CA 1
ATOM 4260 C C . ASP A 1 512 ? -1.905 4.867 -7.925 1.00 91.00 512 ASP A C 1
ATOM 4262 O O . ASP A 1 512 ? -1.283 4.994 -8.978 1.00 91.00 512 ASP A O 1
ATOM 4266 N N . ILE A 1 513 ? -1.938 3.695 -7.279 1.00 94.88 513 ILE A N 1
ATOM 4267 C CA . ILE A 1 513 ? -1.300 2.458 -7.766 1.00 94.88 513 ILE A CA 1
ATOM 4268 C C . ILE A 1 513 ? -2.292 1.310 -7.967 1.00 94.88 513 ILE A C 1
ATOM 4270 O O . ILE A 1 513 ? -3.355 1.240 -7.346 1.00 94.88 513 ILE A O 1
ATOM 4274 N N . VAL A 1 514 ? -1.915 0.383 -8.844 1.00 94.38 514 VAL A N 1
ATOM 4275 C CA . VAL A 1 514 ? -2.617 -0.876 -9.100 1.00 94.38 514 VAL A CA 1
ATOM 4276 C C . VAL A 1 514 ? -1.589 -1.978 -9.364 1.00 94.38 514 VAL A C 1
ATOM 4278 O O . VAL A 1 514 ? -0.562 -1.757 -10.007 1.00 94.38 514 VAL A O 1
ATOM 4281 N N . LEU A 1 515 ? -1.862 -3.169 -8.839 1.00 96.06 515 LEU A N 1
ATOM 4282 C CA . LEU A 1 515 ? -1.120 -4.386 -9.141 1.00 96.06 515 LEU A CA 1
ATOM 4283 C C . LEU A 1 515 ? -1.882 -5.172 -10.210 1.00 96.06 515 LEU A C 1
ATOM 4285 O O . LEU A 1 515 ? -3.070 -5.455 -10.054 1.00 96.06 515 LEU A O 1
ATOM 4289 N N . LEU A 1 516 ? -1.201 -5.521 -11.297 1.00 96.19 516 LEU A N 1
ATOM 4290 C CA . LEU A 1 516 ? -1.739 -6.363 -12.363 1.00 96.19 516 LEU A CA 1
ATOM 4291 C C . LEU A 1 516 ? -1.307 -7.804 -12.094 1.00 96.19 516 LEU A C 1
ATOM 4293 O O . LEU A 1 516 ? -0.102 -8.058 -12.031 1.00 96.19 516 LEU A O 1
ATOM 4297 N N . LYS A 1 517 ? -2.255 -8.742 -11.992 1.00 94.00 517 LYS A N 1
ATOM 4298 C CA . LYS A 1 517 ? -1.930 -10.173 -12.049 1.00 94.00 517 LYS A CA 1
ATOM 4299 C C . LYS A 1 517 ? -1.850 -10.605 -13.509 1.00 94.00 517 LYS A C 1
ATOM 4301 O O . LYS A 1 517 ? -2.763 -10.349 -14.301 1.00 94.00 517 LYS A O 1
ATOM 4306 N N . LEU A 1 518 ? -0.754 -11.262 -13.856 1.00 95.56 518 LEU A N 1
ATOM 4307 C CA . LEU A 1 518 ? -0.518 -11.828 -15.175 1.00 95.56 518 LEU A CA 1
ATOM 4308 C C . LEU A 1 518 ? -1.176 -13.212 -15.268 1.00 95.56 518 LEU A C 1
ATOM 4310 O O . LEU A 1 518 ? -1.107 -14.013 -14.339 1.00 95.56 518 LEU A O 1
ATOM 4314 N N . SER A 1 519 ? -1.791 -13.503 -16.416 1.00 94.00 519 SER A N 1
ATOM 4315 C CA . SER A 1 519 ? -2.465 -14.786 -16.698 1.00 94.00 519 SER A CA 1
ATOM 4316 C C . SER A 1 519 ? -1.553 -16.018 -16.627 1.00 94.00 519 SER A C 1
ATOM 4318 O O . SER A 1 519 ? -2.040 -17.131 -16.451 1.00 94.00 519 SER A O 1
ATOM 4320 N N . ARG A 1 520 ? -0.239 -15.819 -16.757 1.00 94.38 520 ARG A N 1
ATOM 4321 C CA . ARG A 1 520 ? 0.820 -16.800 -16.498 1.00 94.38 520 ARG A CA 1
ATOM 4322 C C . ARG A 1 520 ? 2.094 -16.060 -16.059 1.00 94.38 520 ARG A C 1
ATOM 4324 O O . ARG A 1 520 ? 2.245 -14.895 -16.442 1.00 94.38 520 ARG A O 1
ATOM 4331 N N . PRO A 1 521 ? 3.015 -16.705 -15.322 1.00 95.81 521 PRO A N 1
ATOM 4332 C CA . PRO A 1 521 ? 4.307 -16.115 -14.981 1.00 95.81 521 PRO A CA 1
ATOM 4333 C C . PRO A 1 521 ? 5.117 -15.678 -16.213 1.00 95.81 521 PRO A C 1
ATOM 4335 O O . PRO A 1 521 ? 5.088 -16.329 -17.264 1.00 95.81 521 PRO A O 1
ATOM 4338 N N . ALA A 1 522 ? 5.864 -14.586 -16.062 1.00 95.38 522 ALA A N 1
ATOM 4339 C CA . ALA A 1 522 ? 6.940 -14.189 -16.960 1.00 95.38 522 ALA A CA 1
ATOM 4340 C C . ALA A 1 522 ? 8.181 -15.065 -16.720 1.00 95.38 522 ALA A C 1
ATOM 4342 O O . ALA A 1 522 ? 8.542 -15.351 -15.580 1.00 95.38 522 ALA A O 1
ATOM 4343 N N . VAL A 1 523 ? 8.855 -15.466 -17.798 1.00 93.56 523 VAL A N 1
ATOM 4344 C CA . VAL A 1 523 ? 10.077 -16.280 -17.743 1.00 93.56 523 VAL A CA 1
ATOM 4345 C C . VAL A 1 523 ? 11.292 -15.362 -17.626 1.00 93.56 523 VAL A C 1
ATOM 4347 O O . VAL A 1 523 ? 11.588 -14.614 -18.562 1.00 93.56 523 VAL A O 1
ATOM 4350 N N . SER A 1 524 ? 12.002 -15.412 -16.499 1.00 90.00 524 SER A N 1
ATOM 4351 C CA . SER A 1 524 ? 13.240 -14.648 -16.295 1.00 90.00 524 SER A CA 1
ATOM 4352 C C . SER A 1 524 ? 14.312 -15.036 -17.321 1.00 90.00 524 SER A C 1
ATOM 4354 O O . SER A 1 524 ? 14.533 -16.216 -17.578 1.00 90.00 524 SER A O 1
ATOM 4356 N N . ASN A 1 525 ? 14.974 -14.049 -17.930 1.00 87.94 525 ASN A N 1
ATOM 4357 C CA . ASN A 1 525 ? 16.053 -14.243 -18.905 1.00 87.94 525 ASN A CA 1
ATOM 4358 C C . ASN A 1 525 ? 16.903 -12.963 -19.050 1.00 87.94 525 ASN A C 1
ATOM 4360 O O . ASN A 1 525 ? 16.650 -11.967 -18.381 1.00 87.94 525 ASN A O 1
ATOM 4364 N N . ASN A 1 526 ? 17.874 -12.951 -19.970 1.00 86.06 526 ASN A N 1
ATOM 4365 C CA . ASN A 1 526 ? 18.801 -11.829 -20.201 1.00 86.06 526 ASN A CA 1
ATOM 4366 C C . ASN A 1 526 ? 18.152 -10.476 -20.587 1.00 86.06 526 ASN A C 1
ATOM 4368 O O . ASN A 1 526 ? 18.871 -9.484 -20.669 1.00 86.06 526 ASN A O 1
ATOM 4372 N N . ALA A 1 527 ? 16.837 -10.418 -20.819 1.00 89.31 527 ALA A N 1
ATOM 4373 C CA . ALA A 1 527 ? 16.064 -9.199 -21.072 1.00 89.31 527 ALA A CA 1
ATOM 4374 C C . ALA A 1 527 ? 14.812 -9.052 -20.175 1.00 89.31 527 ALA A C 1
ATOM 4376 O O . ALA A 1 527 ? 14.118 -8.042 -20.273 1.00 89.31 527 ALA A O 1
ATOM 4377 N N . VAL A 1 528 ? 14.501 -10.028 -19.310 1.00 93.88 528 VAL A N 1
ATOM 4378 C CA . VAL A 1 528 ? 13.320 -10.016 -18.424 1.00 93.88 528 VAL A CA 1
ATOM 4379 C C . VAL A 1 528 ? 13.729 -10.403 -17.009 1.00 93.88 528 VAL A C 1
ATOM 4381 O O . VAL A 1 528 ? 14.221 -11.506 -16.787 1.00 93.88 528 VAL A O 1
ATOM 4384 N N . ALA A 1 529 ? 13.517 -9.509 -16.044 1.00 92.12 529 ALA A N 1
ATOM 4385 C CA . ALA A 1 529 ? 13.887 -9.724 -14.648 1.00 92.12 529 ALA A CA 1
ATOM 4386 C C . ALA A 1 529 ? 12.996 -8.942 -13.679 1.00 92.12 529 ALA A C 1
ATOM 4388 O O . ALA A 1 529 ? 12.347 -7.970 -14.048 1.00 92.12 529 ALA A O 1
ATOM 4389 N N . ILE A 1 530 ? 12.995 -9.359 -12.416 1.00 92.38 530 ILE A N 1
ATOM 4390 C CA . ILE A 1 530 ? 12.178 -8.758 -11.360 1.00 92.38 530 ILE A CA 1
ATOM 4391 C C . ILE A 1 530 ? 12.960 -7.646 -10.650 1.00 92.38 530 ILE A C 1
ATOM 4393 O O . ILE A 1 530 ? 14.087 -7.864 -10.190 1.00 92.38 530 ILE A O 1
ATOM 4397 N N . ILE A 1 531 ? 12.358 -6.460 -10.522 1.00 93.81 531 ILE A N 1
ATOM 4398 C CA . ILE A 1 531 ? 12.905 -5.373 -9.697 1.00 93.81 531 ILE A CA 1
ATOM 4399 C C . ILE A 1 531 ? 12.512 -5.558 -8.232 1.00 93.81 531 ILE A C 1
ATOM 4401 O O . ILE A 1 531 ? 11.410 -6.011 -7.918 1.00 93.81 531 ILE A O 1
ATOM 4405 N N . ARG A 1 532 ? 13.415 -5.208 -7.307 1.00 89.31 532 ARG A N 1
ATOM 4406 C CA . ARG A 1 532 ? 13.140 -5.364 -5.876 1.00 89.31 532 ARG A CA 1
ATOM 4407 C C . ARG A 1 532 ? 12.194 -4.281 -5.369 1.00 89.31 532 ARG A C 1
ATOM 4409 O O . ARG A 1 532 ? 12.325 -3.107 -5.716 1.00 89.31 532 ARG A O 1
ATOM 4416 N N . LEU A 1 533 ? 11.284 -4.689 -4.490 1.00 88.06 533 LEU A N 1
ATOM 4417 C CA . LEU A 1 533 ? 10.460 -3.785 -3.695 1.00 88.06 533 LEU A CA 1
ATOM 4418 C C . LEU A 1 533 ? 11.265 -3.230 -2.502 1.00 88.06 533 LEU A C 1
ATOM 4420 O O . LEU A 1 533 ? 12.089 -3.956 -1.938 1.00 88.06 533 LEU A O 1
ATOM 4424 N N . PRO A 1 534 ? 11.023 -1.975 -2.090 1.00 86.94 534 PRO A N 1
ATOM 4425 C CA . PRO A 1 534 ? 11.648 -1.375 -0.916 1.00 86.94 534 PRO A CA 1
ATOM 4426 C C . PRO A 1 534 ? 11.105 -1.964 0.394 1.00 86.94 534 PRO A C 1
ATOM 4428 O O . PRO A 1 534 ? 9.940 -2.368 0.472 1.00 86.94 534 PRO A O 1
ATOM 4431 N N . ILE A 1 535 ? 11.919 -1.945 1.456 1.00 75.56 535 ILE A N 1
ATOM 4432 C CA . ILE A 1 535 ? 11.448 -2.217 2.826 1.00 75.56 535 ILE A CA 1
ATOM 4433 C C . ILE A 1 535 ? 10.344 -1.211 3.206 1.00 75.56 535 ILE A C 1
ATOM 4435 O O . ILE A 1 535 ? 10.418 -0.030 2.870 1.00 75.56 535 ILE A O 1
ATOM 4439 N N . SER A 1 536 ? 9.306 -1.675 3.909 1.00 74.44 536 SER A N 1
ATOM 4440 C CA . SER A 1 536 ? 8.208 -0.806 4.350 1.00 74.44 536 SER A CA 1
ATOM 4441 C C . SER A 1 536 ? 8.701 0.317 5.258 1.00 74.44 536 SER A C 1
ATOM 4443 O O . SER A 1 536 ? 9.454 0.069 6.194 1.00 74.44 536 SER A O 1
ATOM 4445 N N . GLY A 1 537 ? 8.246 1.542 4.996 1.00 67.00 537 GLY A N 1
ATOM 4446 C CA . GLY A 1 537 ? 8.624 2.729 5.765 1.00 67.00 537 GLY A CA 1
ATOM 4447 C C . GLY A 1 537 ? 10.057 3.226 5.537 1.00 67.00 537 GLY A C 1
ATOM 4448 O O . GLY A 1 537 ? 10.444 4.208 6.164 1.00 67.00 537 GLY A O 1
ATOM 4449 N N . CYS A 1 538 ? 10.841 2.601 4.647 1.00 77.81 538 CYS A N 1
ATOM 4450 C CA . CYS A 1 538 ? 12.194 3.069 4.345 1.00 77.81 538 CYS A CA 1
ATOM 4451 C C . CYS A 1 538 ? 12.198 4.473 3.719 1.00 77.81 538 CYS A C 1
ATOM 4453 O O . CYS A 1 538 ? 11.227 4.914 3.089 1.00 77.81 538 CYS A O 1
ATOM 4455 N N . THR A 1 539 ? 13.328 5.164 3.855 1.00 80.69 539 THR A N 1
ATOM 4456 C CA . THR A 1 539 ? 13.560 6.483 3.263 1.00 80.69 539 THR A CA 1
ATOM 4457 C C . THR A 1 539 ? 14.758 6.451 2.317 1.00 80.69 539 THR A C 1
ATOM 4459 O O . THR A 1 539 ? 15.745 5.749 2.534 1.00 80.69 539 THR A O 1
ATOM 4462 N N . ILE A 1 540 ? 14.660 7.222 1.233 1.00 86.12 540 ILE A N 1
ATOM 4463 C CA . ILE A 1 540 ? 15.792 7.537 0.361 1.00 86.12 540 ILE A CA 1
ATOM 4464 C C . ILE A 1 540 ? 16.297 8.926 0.772 1.00 86.12 540 ILE A C 1
ATOM 4466 O O . ILE A 1 540 ? 15.468 9.833 0.852 1.00 86.12 540 ILE A O 1
ATOM 4470 N N . PRO A 1 541 ? 17.601 9.116 1.049 1.00 87.81 541 PRO A N 1
ATOM 4471 C CA . PRO A 1 541 ? 18.132 10.421 1.436 1.00 87.81 541 PRO A CA 1
ATOM 4472 C C . PRO A 1 541 ? 17.940 11.501 0.363 1.00 87.81 541 PRO A C 1
ATOM 4474 O O . PRO A 1 541 ? 18.097 11.238 -0.834 1.00 87.81 541 PRO A O 1
ATOM 4477 N N . ASP A 1 542 ? 17.683 12.733 0.804 1.00 90.25 542 ASP A N 1
ATOM 4478 C CA . ASP A 1 542 ? 17.753 13.937 -0.030 1.00 90.25 542 ASP A CA 1
ATOM 4479 C C . ASP A 1 542 ? 19.078 14.005 -0.800 1.00 90.25 542 ASP A C 1
ATOM 4481 O O . ASP A 1 542 ? 20.147 13.740 -0.250 1.00 90.25 542 ASP A O 1
ATOM 4485 N N . GLY A 1 543 ? 19.014 14.388 -2.075 1.00 90.31 543 GLY A N 1
ATOM 4486 C CA . GLY A 1 543 ? 20.188 14.460 -2.945 1.00 90.31 543 GLY A CA 1
ATOM 4487 C C . GLY A 1 543 ? 20.610 13.126 -3.572 1.00 90.31 543 GLY A C 1
ATOM 4488 O O . GLY A 1 543 ? 21.529 13.124 -4.386 1.00 90.31 543 GLY A O 1
ATOM 4489 N N . THR A 1 544 ? 19.953 12.002 -3.258 1.00 91.50 544 THR A N 1
ATOM 4490 C CA . THR A 1 544 ? 20.210 10.729 -3.959 1.00 91.50 544 THR A CA 1
ATOM 4491 C C . THR A 1 544 ? 19.783 10.839 -5.426 1.00 91.50 544 THR A C 1
ATOM 4493 O O . THR A 1 544 ? 18.637 11.195 -5.704 1.00 91.50 544 THR A O 1
ATOM 4496 N N . THR A 1 545 ? 20.668 10.491 -6.364 1.00 93.88 545 THR A N 1
ATOM 4497 C CA . THR A 1 545 ? 20.325 10.354 -7.790 1.00 93.88 545 THR A CA 1
ATOM 4498 C C . THR A 1 545 ? 19.710 8.982 -8.065 1.00 93.88 545 THR A C 1
ATOM 4500 O O . THR A 1 545 ? 20.254 7.951 -7.667 1.00 93.88 545 THR A O 1
ATOM 4503 N N . CYS A 1 546 ? 18.576 8.976 -8.760 1.00 95.06 546 CYS A N 1
ATOM 4504 C CA . CYS A 1 546 ? 17.784 7.804 -9.124 1.00 95.06 546 CYS A CA 1
ATOM 4505 C C . CYS A 1 546 ? 17.268 7.964 -10.569 1.00 95.06 546 CYS A C 1
ATOM 4507 O O . CYS A 1 546 ? 17.121 9.085 -11.046 1.00 95.06 546 CYS A O 1
ATOM 4509 N N . SER A 1 547 ? 16.969 6.875 -11.273 1.00 94.50 547 SER A N 1
ATOM 4510 C CA . SER A 1 547 ? 16.565 6.911 -12.689 1.00 94.50 547 SER A CA 1
ATOM 4511 C C . SER A 1 547 ? 15.060 6.719 -12.872 1.00 94.50 547 SER A C 1
ATOM 4513 O O . SER A 1 547 ? 14.470 5.833 -12.252 1.00 94.50 547 SER A O 1
ATOM 4515 N N . VAL A 1 548 ? 14.441 7.487 -13.771 1.00 92.94 548 VAL A N 1
ATOM 4516 C CA . VAL A 1 548 ? 13.128 7.149 -14.357 1.00 92.94 548 VAL A CA 1
ATOM 4517 C C . VAL A 1 548 ? 13.302 6.493 -15.720 1.00 92.94 548 VAL A C 1
ATOM 4519 O O . VAL A 1 548 ? 14.265 6.786 -16.426 1.00 92.94 548 VAL A O 1
ATOM 4522 N N . TYR A 1 549 ? 12.353 5.632 -16.090 1.00 92.44 549 TYR A N 1
ATOM 4523 C CA . TYR A 1 549 ? 12.376 4.861 -17.334 1.00 92.44 549 TYR A CA 1
ATOM 4524 C C . TYR A 1 549 ? 11.003 4.838 -18.007 1.00 92.44 549 TYR A C 1
ATOM 4526 O O . TYR A 1 549 ? 9.994 4.625 -17.329 1.00 92.44 549 TYR A O 1
ATOM 4534 N N . GLY A 1 550 ? 10.960 4.954 -19.336 1.00 90.19 550 GLY A N 1
ATOM 4535 C CA . GLY A 1 550 ? 9.705 4.829 -20.078 1.00 90.19 550 GLY A CA 1
ATOM 4536 C C . GLY A 1 550 ? 9.806 5.058 -21.587 1.00 90.19 550 GLY A C 1
ATOM 4537 O O . GLY A 1 550 ? 10.877 5.319 -22.134 1.00 90.19 550 GLY A O 1
ATOM 4538 N N . TRP A 1 551 ? 8.661 4.913 -22.254 1.00 89.31 551 TRP A N 1
ATOM 4539 C CA . TRP A 1 551 ? 8.466 5.146 -23.691 1.00 89.31 551 TRP A CA 1
ATOM 4540 C C . TRP A 1 551 ? 7.468 6.296 -23.916 1.00 89.31 551 TRP A C 1
ATOM 4542 O O . TRP A 1 551 ? 6.621 6.245 -24.814 1.00 89.31 551 TRP A O 1
ATOM 4552 N N . GLY A 1 552 ? 7.510 7.296 -23.034 1.00 80.56 552 GLY A N 1
ATOM 4553 C CA . GLY A 1 552 ? 6.616 8.440 -23.034 1.00 80.56 552 GLY A CA 1
ATOM 4554 C C . GLY A 1 552 ? 6.846 9.432 -24.164 1.00 80.56 552 GLY A C 1
ATOM 4555 O O . GLY A 1 552 ? 7.742 9.304 -25.001 1.00 80.56 552 GLY A O 1
ATOM 4556 N N . HIS A 1 553 ? 5.995 10.454 -24.200 1.00 76.31 553 HIS A N 1
ATOM 4557 C CA . HIS A 1 553 ? 6.106 11.505 -25.199 1.00 76.31 553 HIS A CA 1
ATOM 4558 C C . HIS A 1 553 ? 7.300 12.431 -24.912 1.00 76.31 553 HIS A C 1
ATOM 4560 O O . HIS A 1 553 ? 7.304 13.199 -23.957 1.00 76.31 553 HIS A O 1
ATOM 4566 N N . THR A 1 554 ? 8.296 12.413 -25.797 1.00 67.19 554 THR A N 1
ATOM 4567 C CA . THR A 1 554 ? 9.543 13.197 -25.708 1.00 67.19 554 THR A CA 1
ATOM 4568 C C . THR A 1 554 ? 9.383 14.698 -25.996 1.00 67.19 554 THR A C 1
ATOM 4570 O O . THR A 1 554 ? 10.379 15.410 -26.096 1.00 67.19 554 THR A O 1
ATOM 4573 N N . GLY A 1 555 ? 8.160 15.194 -26.217 1.00 58.97 555 GLY A N 1
ATOM 4574 C CA . GLY A 1 555 ? 7.897 16.576 -26.646 1.00 58.97 555 GLY A CA 1
ATOM 4575 C C . GLY A 1 555 ? 8.308 16.887 -28.095 1.00 58.97 555 GLY A C 1
ATOM 4576 O O . GLY A 1 555 ? 8.139 18.014 -28.558 1.00 58.97 555 GLY A O 1
ATOM 4577 N N . THR A 1 556 ? 8.844 15.908 -28.832 1.00 60.25 556 THR A N 1
ATOM 4578 C CA . THR A 1 556 ? 9.299 16.058 -30.221 1.00 60.25 556 THR A CA 1
ATOM 4579 C C . THR A 1 556 ? 8.348 15.361 -31.198 1.00 60.25 556 THR A C 1
ATOM 4581 O O . THR A 1 556 ? 7.643 14.416 -30.849 1.00 60.25 556 THR A O 1
ATOM 4584 N N . ARG A 1 557 ? 8.328 15.808 -32.465 1.00 55.22 557 ARG A N 1
ATOM 4585 C CA . ARG A 1 557 ? 7.505 15.181 -33.523 1.00 55.22 557 ARG A CA 1
ATOM 4586 C C . ARG A 1 557 ? 7.976 13.776 -33.926 1.00 55.22 557 ARG A C 1
ATOM 4588 O O . ARG A 1 557 ? 7.198 13.032 -34.513 1.00 55.22 557 ARG A O 1
ATOM 4595 N N . ASN A 1 558 ? 9.219 13.415 -33.608 1.00 58.88 558 ASN A N 1
ATOM 4596 C CA . ASN A 1 558 ? 9.834 12.149 -33.997 1.00 58.88 558 ASN A CA 1
ATOM 4597 C C . ASN A 1 558 ? 9.859 11.187 -32.802 1.00 58.88 558 ASN A C 1
ATOM 4599 O O . ASN A 1 558 ? 10.895 11.009 -32.166 1.00 58.88 558 ASN A O 1
ATOM 4603 N N . PHE A 1 559 ? 8.712 10.578 -32.501 1.00 69.25 559 PHE A N 1
ATOM 4604 C CA . PHE A 1 559 ? 8.644 9.449 -31.574 1.00 69.25 559 PHE A CA 1
ATOM 4605 C C . PHE A 1 559 ? 9.190 8.194 -32.269 1.00 69.25 559 PHE A C 1
ATOM 4607 O O . PHE A 1 559 ? 8.575 7.692 -33.208 1.00 69.25 559 PHE A O 1
ATOM 4614 N N . ASP A 1 560 ? 10.348 7.703 -31.831 1.00 74.56 560 ASP A N 1
ATOM 4615 C CA . ASP A 1 560 ? 11.028 6.543 -32.427 1.00 74.56 560 ASP A CA 1
ATOM 4616 C C . ASP A 1 560 ? 10.757 5.215 -31.693 1.00 74.56 560 ASP A C 1
ATOM 4618 O O . ASP A 1 560 ? 11.198 4.152 -32.137 1.00 74.56 560 ASP A O 1
ATOM 4622 N N . GLY A 1 561 ? 10.029 5.277 -30.575 1.00 82.31 561 GLY A N 1
ATOM 4623 C CA . GLY A 1 561 ? 9.650 4.133 -29.755 1.00 82.31 561 GLY A CA 1
ATOM 4624 C C . GLY A 1 561 ? 10.754 3.561 -28.861 1.00 82.31 561 GLY A C 1
ATOM 4625 O O . GLY A 1 561 ? 10.522 2.496 -28.294 1.00 82.31 561 GLY A O 1
ATOM 4626 N N . GLN A 1 562 ? 11.929 4.188 -28.721 1.00 88.38 562 GLN A N 1
ATOM 4627 C CA . GLN A 1 562 ? 13.013 3.677 -27.860 1.00 88.38 562 GLN A CA 1
ATOM 4628 C C . GLN A 1 562 ? 12.757 3.919 -26.360 1.00 88.38 562 GLN A C 1
ATOM 4630 O O . GLN A 1 562 ? 12.160 4.926 -25.981 1.00 88.38 562 GLN A O 1
ATOM 4635 N N . LEU A 1 563 ? 13.222 3.000 -25.500 1.00 89.50 563 LEU A N 1
ATOM 4636 C CA . LEU A 1 563 ? 13.172 3.144 -24.039 1.00 89.50 563 LEU A CA 1
ATOM 4637 C C . LEU A 1 563 ? 14.152 4.232 -23.583 1.00 89.50 563 LEU A C 1
ATOM 4639 O O . LEU A 1 563 ? 15.367 4.048 -23.670 1.00 89.50 563 LEU A O 1
ATOM 4643 N N . GLN A 1 564 ? 13.622 5.322 -23.037 1.00 89.19 564 GLN A N 1
ATOM 4644 C CA . GLN A 1 564 ? 14.411 6.428 -22.503 1.00 89.19 564 GLN A CA 1
ATOM 4645 C C . GLN A 1 564 ? 14.718 6.240 -21.009 1.00 89.19 564 GLN A C 1
ATOM 4647 O O . GLN A 1 564 ? 14.037 5.500 -20.292 1.00 89.19 564 GLN A O 1
ATOM 4652 N N . GLU A 1 565 ? 15.757 6.932 -20.542 1.00 90.88 565 GLU A N 1
ATOM 4653 C CA . GLU A 1 565 ? 16.148 7.045 -19.133 1.00 90.88 565 GLU A CA 1
ATOM 4654 C C . GLU A 1 565 ? 16.460 8.511 -18.807 1.00 90.88 565 GLU A C 1
ATOM 4656 O O . GLU A 1 565 ? 17.052 9.212 -19.629 1.00 90.88 565 GLU A O 1
ATOM 4661 N N . ALA A 1 566 ? 16.093 8.972 -17.610 1.00 89.25 566 ALA A N 1
ATOM 4662 C CA . ALA A 1 566 ? 16.486 10.291 -17.115 1.00 89.25 566 ALA A CA 1
ATOM 4663 C C . ALA A 1 566 ? 16.847 10.261 -15.624 1.00 89.25 566 ALA A C 1
ATOM 4665 O O . ALA A 1 566 ? 16.154 9.638 -14.815 1.00 89.25 566 ALA A O 1
ATOM 4666 N N . ASN A 1 567 ? 17.908 10.986 -15.264 1.00 91.75 567 ASN A N 1
ATOM 4667 C CA . ASN A 1 567 ? 18.359 11.139 -13.884 1.00 91.75 567 ASN A CA 1
ATOM 4668 C C . ASN A 1 567 ? 17.469 12.131 -13.122 1.00 91.75 567 ASN A C 1
ATOM 4670 O O . ASN A 1 567 ? 17.269 13.277 -13.541 1.00 91.75 567 ASN A O 1
ATOM 4674 N N . MET A 1 568 ? 16.988 11.689 -11.964 1.00 91.19 568 MET A N 1
ATOM 4675 C CA . MET A 1 568 ? 16.144 12.426 -11.034 1.00 91.19 568 MET A CA 1
ATOM 4676 C C . MET A 1 568 ? 16.801 12.452 -9.648 1.00 91.19 568 MET A C 1
ATOM 4678 O O . MET A 1 568 ? 17.175 11.415 -9.106 1.00 91.19 568 MET A O 1
ATOM 4682 N N . ILE A 1 569 ? 16.919 13.633 -9.049 1.00 92.50 569 ILE A N 1
ATOM 4683 C CA . ILE A 1 569 ? 17.492 13.839 -7.715 1.00 92.50 569 ILE A CA 1
ATOM 4684 C C . ILE A 1 569 ? 16.346 13.908 -6.701 1.00 92.50 569 ILE A C 1
ATOM 4686 O O . ILE A 1 569 ? 15.458 14.756 -6.832 1.00 92.50 569 ILE A O 1
ATOM 4690 N N . ILE A 1 570 ? 16.358 13.023 -5.700 1.00 93.88 570 ILE A N 1
ATOM 4691 C CA . ILE A 1 570 ? 15.336 12.957 -4.642 1.00 93.88 570 ILE A CA 1
ATOM 4692 C C . ILE A 1 570 ? 15.379 14.209 -3.755 1.00 93.88 570 ILE A C 1
ATOM 4694 O O . ILE A 1 570 ? 16.459 14.687 -3.397 1.00 93.88 570 ILE A O 1
ATOM 4698 N N . MET A 1 571 ? 14.205 14.725 -3.378 1.00 90.94 571 MET A N 1
ATOM 4699 C CA . MET A 1 571 ? 14.054 15.906 -2.521 1.00 90.94 571 MET A CA 1
ATOM 4700 C C . MET A 1 571 ? 12.974 15.724 -1.453 1.00 90.94 571 MET A C 1
ATOM 4702 O O . MET A 1 571 ? 11.893 15.200 -1.735 1.00 90.94 571 MET A O 1
ATOM 4706 N N . GLY A 1 572 ? 13.230 16.262 -0.264 1.00 88.50 572 GLY A N 1
ATOM 4707 C CA . GLY A 1 572 ? 12.265 16.362 0.821 1.00 88.50 572 GLY A CA 1
ATOM 4708 C C . GLY A 1 572 ? 11.131 17.349 0.530 1.00 88.50 572 GLY A C 1
ATOM 4709 O O . GLY A 1 572 ? 11.244 18.261 -0.298 1.00 88.50 572 GLY A O 1
ATOM 4710 N N . ASN A 1 573 ? 10.016 17.171 1.242 1.00 86.75 573 ASN A N 1
ATOM 4711 C CA . ASN A 1 573 ? 8.746 17.841 0.949 1.00 86.75 573 ASN A CA 1
ATOM 4712 C C . ASN A 1 573 ? 8.820 19.378 1.053 1.00 86.75 573 ASN A C 1
ATOM 4714 O O . ASN A 1 573 ? 8.129 20.059 0.300 1.00 86.75 573 ASN A O 1
ATOM 4718 N N . GLU A 1 574 ? 9.682 19.932 1.913 1.00 86.06 574 GLU A N 1
ATOM 4719 C CA . GLU A 1 574 ? 9.895 21.384 2.038 1.00 86.06 574 GLU A CA 1
ATOM 4720 C C . GLU A 1 574 ? 10.471 21.998 0.755 1.00 86.06 574 GLU A C 1
ATOM 4722 O O . GLU A 1 574 ? 9.880 22.913 0.182 1.00 86.06 574 GLU A O 1
ATOM 4727 N N . ARG A 1 575 ? 11.591 21.449 0.260 1.00 88.38 575 ARG A N 1
ATOM 4728 C CA . ARG A 1 575 ? 12.235 21.869 -0.997 1.00 88.38 575 ARG A CA 1
ATOM 4729 C C . ARG A 1 575 ? 11.316 21.647 -2.192 1.00 88.38 575 ARG A C 1
ATOM 4731 O O . ARG A 1 575 ? 11.250 22.485 -3.084 1.00 88.38 575 ARG A O 1
ATOM 4738 N N . CYS A 1 576 ? 10.566 20.546 -2.181 1.00 89.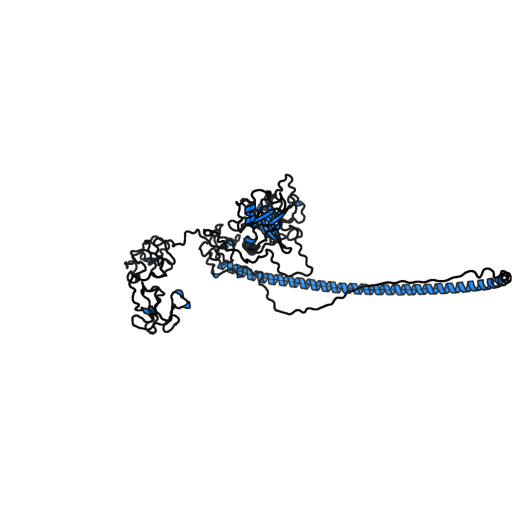81 576 CYS A N 1
ATOM 4739 C CA . CYS A 1 576 ? 9.545 20.284 -3.186 1.00 89.81 576 CYS A CA 1
ATOM 4740 C C . CYS A 1 576 ? 8.482 21.393 -3.219 1.00 89.81 576 CYS A C 1
ATOM 4742 O O . CYS A 1 576 ? 8.200 21.940 -4.283 1.00 89.81 576 CYS A O 1
ATOM 4744 N N . ASN A 1 577 ? 7.935 21.773 -2.058 1.00 88.62 577 ASN A N 1
ATOM 4745 C CA . ASN A 1 577 ? 6.944 22.842 -1.973 1.00 88.62 577 ASN A CA 1
ATOM 4746 C C . ASN A 1 577 ? 7.532 24.202 -2.394 1.00 88.62 577 ASN A C 1
ATOM 4748 O O . ASN A 1 577 ? 6.863 24.969 -3.083 1.00 88.62 577 ASN A O 1
ATOM 4752 N N . GLN A 1 578 ? 8.795 24.485 -2.055 1.00 87.81 578 GLN A N 1
ATOM 4753 C CA . GLN A 1 578 ? 9.512 25.686 -2.506 1.00 87.81 578 GLN A CA 1
ATOM 4754 C C . GLN A 1 578 ? 9.647 25.740 -4.041 1.00 87.81 578 GLN A C 1
ATOM 4756 O O . GLN A 1 578 ? 9.267 26.749 -4.634 1.00 87.81 578 GLN A O 1
ATOM 4761 N N . ASP A 1 579 ? 10.071 24.654 -4.702 1.00 85.94 579 ASP A N 1
ATOM 4762 C CA . ASP A 1 579 ? 10.125 24.567 -6.176 1.00 85.94 579 ASP A CA 1
ATOM 4763 C C . ASP A 1 579 ? 8.713 24.615 -6.831 1.00 85.94 579 ASP A C 1
ATOM 4765 O O . ASP A 1 579 ? 8.577 24.942 -8.013 1.00 85.94 579 ASP A O 1
ATOM 4769 N N . PHE A 1 580 ? 7.639 24.348 -6.071 1.00 84.62 580 PHE A N 1
ATOM 4770 C CA . PHE A 1 580 ? 6.236 24.578 -6.461 1.00 84.62 580 PHE A CA 1
ATOM 4771 C C . PHE A 1 580 ? 5.671 25.956 -6.040 1.00 84.62 580 PHE A C 1
ATOM 4773 O O . PHE A 1 580 ? 4.477 26.218 -6.222 1.00 84.62 580 PHE A O 1
ATOM 4780 N N . GLY A 1 581 ? 6.497 26.855 -5.498 1.00 82.00 581 GLY A N 1
ATOM 4781 C CA . GLY A 1 581 ? 6.097 28.209 -5.100 1.00 82.00 581 GLY A CA 1
ATOM 4782 C C . GLY A 1 581 ? 5.200 28.273 -3.858 1.00 82.00 581 GLY A C 1
ATOM 4783 O O . GLY A 1 581 ? 4.379 29.178 -3.758 1.00 82.00 581 GLY A O 1
ATOM 4784 N N . GLY A 1 582 ? 5.304 27.303 -2.946 1.00 80.81 582 GLY A N 1
ATOM 4785 C CA . GLY A 1 582 ? 4.564 27.245 -1.677 1.00 80.81 582 GLY A CA 1
ATOM 4786 C C . GLY A 1 582 ? 3.171 26.603 -1.749 1.00 80.81 582 GLY A C 1
ATOM 4787 O O . GLY A 1 582 ? 2.535 26.427 -0.712 1.00 80.81 582 GLY A O 1
ATOM 4788 N N . ASN A 1 583 ? 2.707 26.227 -2.947 1.00 77.38 583 ASN A N 1
ATOM 4789 C CA . ASN A 1 583 ? 1.322 25.816 -3.215 1.00 77.38 583 ASN A CA 1
ATOM 4790 C C . ASN A 1 583 ? 1.098 24.291 -3.328 1.00 77.38 583 ASN A C 1
ATOM 4792 O O . ASN A 1 583 ? 0.004 23.865 -3.709 1.00 77.38 583 ASN A O 1
ATOM 4796 N N . VAL A 1 584 ? 2.115 23.453 -3.088 1.00 79.88 584 VAL A N 1
ATOM 4797 C CA . VAL A 1 584 ? 2.029 21.988 -3.247 1.00 79.88 584 VAL A CA 1
ATOM 4798 C C . VAL A 1 584 ? 2.886 21.280 -2.196 1.00 79.88 584 VAL A C 1
ATOM 4800 O O . VAL A 1 584 ? 4.093 21.116 -2.362 1.00 79.88 584 VAL A O 1
ATOM 4803 N N . VAL A 1 585 ? 2.242 20.792 -1.135 1.00 81.94 585 VAL A N 1
ATOM 4804 C CA . VAL A 1 585 ? 2.861 19.901 -0.143 1.00 81.94 585 VAL A CA 1
ATOM 4805 C C . VAL A 1 585 ? 2.580 18.445 -0.547 1.00 81.94 585 VAL A C 1
ATOM 4807 O O . VAL A 1 585 ? 1.410 18.059 -0.562 1.00 81.94 585 VAL A O 1
ATOM 4810 N N . PRO A 1 586 ? 3.599 17.624 -0.876 1.00 83.81 586 PRO A N 1
ATOM 4811 C CA . PRO A 1 586 ? 3.397 16.202 -1.152 1.00 83.81 586 PRO A CA 1
ATOM 4812 C C . PRO A 1 586 ? 2.888 15.444 0.081 1.00 83.81 586 PRO A C 1
ATOM 4814 O O . PRO A 1 586 ? 3.305 15.725 1.210 1.00 83.81 586 PRO A O 1
ATOM 4817 N N . LYS A 1 587 ? 2.021 14.450 -0.132 1.00 84.56 587 LYS A N 1
ATOM 4818 C CA . LYS A 1 587 ? 1.524 13.551 0.926 1.00 84.56 587 LYS A CA 1
ATOM 4819 C C . LYS A 1 587 ? 2.638 12.626 1.444 1.00 84.56 587 LYS A C 1
ATOM 4821 O O . LYS A 1 587 ? 3.628 12.386 0.762 1.00 84.56 587 LYS A O 1
ATOM 4826 N N . GLU A 1 588 ? 2.442 11.997 2.606 1.00 82.69 588 GLU A N 1
ATOM 4827 C CA . GLU A 1 588 ? 3.352 10.950 3.126 1.00 82.69 588 GLU A CA 1
ATOM 4828 C C . GLU A 1 588 ? 3.542 9.762 2.164 1.00 82.69 588 GLU A C 1
ATOM 4830 O O . GLU A 1 588 ? 4.584 9.099 2.174 1.00 82.69 588 GLU A O 1
ATOM 4835 N N . SER A 1 589 ? 2.503 9.489 1.369 1.00 86.69 589 SER A N 1
ATOM 4836 C CA . SER A 1 589 ? 2.407 8.435 0.360 1.00 86.69 589 SER A CA 1
ATOM 4837 C C . SER A 1 589 ? 2.972 8.838 -1.008 1.00 86.69 589 SER A C 1
ATOM 4839 O O . SER A 1 589 ? 2.957 8.043 -1.952 1.00 86.69 589 SER A O 1
ATOM 4841 N N . GLU A 1 590 ? 3.493 10.056 -1.114 1.00 91.25 590 GLU A N 1
ATOM 4842 C CA . GLU A 1 590 ? 4.127 10.633 -2.293 1.00 91.25 590 GLU A CA 1
ATOM 4843 C C . GLU A 1 590 ? 5.611 10.898 -2.009 1.00 91.25 590 GLU A C 1
ATOM 4845 O O . GLU A 1 590 ? 6.070 10.913 -0.865 1.00 91.25 590 GLU A O 1
ATOM 4850 N N . MET A 1 591 ? 6.392 11.071 -3.068 1.00 92.12 591 MET A N 1
ATOM 4851 C CA . MET A 1 591 ? 7.780 11.509 -2.988 1.00 92.12 591 MET A CA 1
ATOM 4852 C C . MET A 1 591 ? 8.111 12.421 -4.164 1.00 92.12 591 MET A C 1
ATOM 4854 O O . MET A 1 591 ? 7.501 12.327 -5.231 1.00 92.12 591 MET A O 1
ATOM 4858 N N . CYS A 1 592 ? 9.081 13.305 -3.961 1.00 92.44 592 CYS A N 1
ATOM 4859 C CA . CYS A 1 592 ? 9.425 14.352 -4.908 1.00 92.44 592 CYS A CA 1
ATOM 4860 C C . CYS A 1 592 ? 10.834 14.144 -5.464 1.00 92.44 592 CYS A C 1
ATOM 4862 O O . CYS A 1 592 ? 11.759 13.799 -4.724 1.00 92.44 592 CYS A O 1
ATOM 4864 N N . ALA A 1 593 ? 11.008 14.361 -6.767 1.00 92.50 593 ALA A N 1
ATOM 4865 C CA . ALA A 1 593 ? 12.326 14.349 -7.387 1.00 92.50 593 ALA A CA 1
ATOM 4866 C C . ALA A 1 593 ? 12.408 15.364 -8.531 1.00 92.50 593 ALA A C 1
ATOM 4868 O O . ALA A 1 593 ? 11.515 15.443 -9.377 1.00 92.50 593 ALA A O 1
ATOM 4869 N N . ARG A 1 594 ? 13.494 16.137 -8.572 1.00 90.62 594 ARG A N 1
ATOM 4870 C CA . ARG A 1 594 ? 13.788 17.081 -9.663 1.00 90.62 594 ARG A CA 1
ATOM 4871 C C . ARG A 1 594 ? 14.627 16.404 -10.737 1.00 90.62 594 ARG A C 1
ATOM 4873 O O . ARG A 1 594 ? 15.456 15.564 -10.408 1.00 90.62 594 ARG A O 1
ATOM 4880 N N . ALA A 1 595 ? 14.460 16.781 -12.000 1.00 88.31 595 ALA A N 1
ATOM 4881 C CA . ALA A 1 595 ? 15.388 16.338 -13.035 1.00 88.31 595 ALA A CA 1
ATOM 4882 C C . ALA A 1 595 ? 16.785 16.934 -12.794 1.00 88.31 595 ALA A C 1
ATOM 4884 O O . ALA A 1 595 ? 16.914 18.085 -12.363 1.00 88.31 595 ALA A O 1
ATOM 4885 N N . GLU A 1 596 ? 17.828 16.151 -13.070 1.00 87.38 596 GLU A N 1
ATOM 4886 C CA . GLU A 1 596 ? 19.218 16.624 -13.041 1.00 87.38 596 GLU A CA 1
ATOM 4887 C C . GLU A 1 596 ? 19.498 17.578 -14.217 1.00 87.38 596 GLU A C 1
ATOM 4889 O O . GLU A 1 596 ? 20.106 18.633 -14.041 1.00 87.38 596 GLU A O 1
ATOM 4894 N N . SER A 1 597 ? 18.987 17.243 -15.407 1.00 83.25 597 SER A N 1
ATOM 4895 C CA . SER A 1 597 ? 19.098 18.052 -16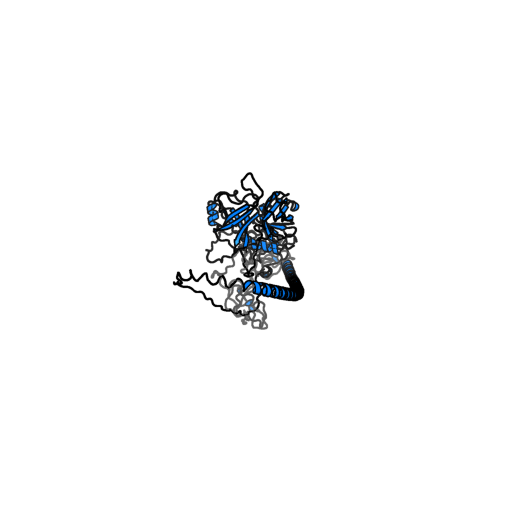.628 1.00 83.25 597 SER A CA 1
ATOM 4896 C C . SER A 1 597 ? 17.847 18.895 -16.894 1.00 83.25 597 SER A C 1
ATOM 4898 O O . SER A 1 597 ? 16.716 18.466 -16.659 1.00 83.25 597 SER A O 1
ATOM 4900 N N . ILE A 1 598 ? 18.041 20.108 -17.421 1.00 78.00 598 ILE A N 1
ATOM 4901 C CA . ILE A 1 598 ? 16.945 21.016 -17.793 1.00 78.00 598 ILE A CA 1
ATOM 4902 C C . ILE A 1 598 ? 16.228 20.468 -19.035 1.00 78.00 598 ILE A C 1
ATOM 4904 O O . ILE A 1 598 ? 16.875 20.178 -20.036 1.00 78.00 598 ILE A O 1
ATOM 4908 N N . GLY A 1 599 ? 14.897 20.366 -18.983 1.00 71.94 599 GLY A N 1
ATOM 4909 C CA . GLY A 1 599 ? 14.091 19.808 -20.077 1.00 71.94 599 GLY A CA 1
ATOM 4910 C C . GLY A 1 599 ? 14.010 18.277 -20.083 1.00 71.94 599 GLY A C 1
ATOM 4911 O O . GLY A 1 599 ? 13.308 17.719 -20.920 1.00 71.94 599 GLY A O 1
ATOM 4912 N N . SER A 1 600 ? 14.665 17.598 -19.136 1.00 79.25 600 SER A N 1
ATOM 4913 C CA . SER A 1 600 ? 14.411 16.188 -18.829 1.00 79.25 600 SER A CA 1
ATOM 4914 C C . SER A 1 600 ? 13.271 16.054 -17.812 1.00 79.25 600 SER A C 1
ATOM 4916 O O . SER A 1 600 ? 13.029 16.947 -16.999 1.00 79.25 600 SER A O 1
ATOM 4918 N N . GLY A 1 601 ? 12.576 14.919 -17.831 1.00 79.19 601 GLY A N 1
ATOM 4919 C CA . GLY A 1 601 ? 11.502 14.596 -16.895 1.00 79.19 601 GLY A CA 1
ATOM 4920 C C . GLY A 1 601 ? 10.572 13.528 -17.464 1.00 79.19 601 GLY A C 1
ATOM 4921 O O . GLY A 1 601 ? 10.798 13.031 -18.563 1.00 79.19 601 GLY A O 1
ATOM 4922 N N . THR A 1 602 ? 9.524 13.187 -16.720 1.00 82.12 602 THR A N 1
ATOM 4923 C CA . THR A 1 602 ? 8.477 12.259 -17.168 1.00 82.12 602 THR A CA 1
ATOM 4924 C C . THR A 1 602 ? 7.383 12.986 -17.955 1.00 82.12 602 THR A C 1
ATOM 4926 O O . THR A 1 602 ? 7.158 14.189 -17.769 1.00 82.12 602 THR A O 1
ATOM 4929 N N . CYS A 1 603 ? 6.688 12.257 -18.829 1.00 82.81 603 CYS A N 1
ATOM 4930 C CA . CYS A 1 603 ? 5.575 12.769 -19.621 1.00 82.81 603 CYS A CA 1
ATOM 4931 C C . CYS A 1 603 ? 4.434 11.744 -19.776 1.00 82.81 603 CYS A C 1
ATOM 4933 O O . CYS A 1 603 ? 4.373 10.718 -19.096 1.00 82.81 603 CYS A O 1
ATOM 4935 N N . GLU A 1 604 ? 3.475 12.049 -20.650 1.00 80.25 604 GLU A N 1
ATOM 4936 C CA . GLU A 1 604 ? 2.397 11.141 -21.035 1.00 80.25 604 GLU A CA 1
ATOM 4937 C C . GLU A 1 604 ? 2.949 9.795 -21.529 1.00 80.25 604 GLU A C 1
ATOM 4939 O O . GLU A 1 604 ? 3.947 9.745 -22.246 1.00 80.25 604 GLU A O 1
ATOM 4944 N N . ARG A 1 605 ? 2.259 8.706 -21.169 1.00 83.50 605 ARG A N 1
ATOM 4945 C CA . ARG A 1 605 ? 2.622 7.287 -21.387 1.00 83.50 605 ARG A CA 1
ATOM 4946 C C . ARG A 1 605 ? 3.801 6.733 -20.571 1.00 83.50 605 ARG A C 1
ATOM 4948 O O . ARG A 1 605 ? 3.846 5.519 -20.390 1.00 83.50 605 ARG A O 1
ATOM 4955 N N . ASP A 1 606 ? 4.650 7.561 -19.951 1.00 85.75 606 ASP A N 1
ATOM 4956 C CA . ASP A 1 606 ? 5.579 7.079 -18.899 1.00 85.75 606 ASP A CA 1
ATOM 4957 C C . ASP A 1 606 ? 4.836 6.647 -17.622 1.00 85.75 606 ASP A C 1
ATOM 4959 O O . ASP A 1 606 ? 5.369 5.926 -16.781 1.00 85.75 606 ASP A O 1
ATOM 4963 N N . TYR A 1 607 ? 3.592 7.101 -17.469 1.00 92.31 607 TYR A N 1
ATOM 4964 C CA . TYR A 1 607 ? 2.682 6.795 -16.367 1.00 92.31 607 TYR A CA 1
ATOM 4965 C C . TYR A 1 607 ? 2.664 5.303 -16.022 1.00 92.31 607 TYR A C 1
ATOM 4967 O O . TYR A 1 607 ? 2.481 4.459 -16.893 1.00 92.31 607 TYR A O 1
ATOM 4975 N N . GLY A 1 608 ? 2.864 4.977 -14.743 1.00 93.94 608 GLY A N 1
ATOM 4976 C CA . GLY A 1 608 ? 3.004 3.599 -14.272 1.00 93.94 608 GLY A CA 1
ATOM 4977 C C . GLY A 1 608 ? 4.413 3.004 -14.359 1.00 93.94 608 GLY A C 1
ATOM 4978 O O . GLY A 1 608 ? 4.670 1.987 -13.715 1.00 93.94 608 GLY A O 1
ATOM 4979 N N . GLY A 1 609 ? 5.339 3.636 -15.085 1.00 94.75 609 GLY A N 1
ATOM 4980 C CA . GLY A 1 609 ? 6.757 3.284 -15.064 1.00 94.75 609 GLY A CA 1
ATOM 4981 C C . GLY A 1 609 ? 7.423 3.559 -13.702 1.00 94.75 609 GLY A C 1
ATOM 4982 O O . GLY A 1 609 ? 6.851 4.257 -12.854 1.00 94.75 609 GLY A O 1
ATOM 4983 N N . PRO A 1 610 ? 8.622 3.001 -13.462 1.00 96.81 610 PRO A N 1
ATOM 4984 C CA . PRO A 1 610 ? 9.330 3.139 -12.197 1.00 96.81 610 PRO A CA 1
ATOM 4985 C C . PRO A 1 610 ? 10.209 4.393 -12.113 1.00 96.81 610 PRO A C 1
ATOM 4987 O O . PRO A 1 610 ? 10.869 4.789 -13.074 1.00 96.81 610 PRO A O 1
ATOM 4990 N N . LEU A 1 611 ? 10.316 4.913 -10.891 1.00 96.38 611 LEU A N 1
ATOM 4991 C CA . LEU A 1 611 ? 11.490 5.621 -10.383 1.00 96.38 611 LEU A CA 1
ATOM 4992 C C . LEU A 1 611 ? 12.338 4.610 -9.591 1.00 96.38 611 LEU A C 1
ATOM 4994 O O . LEU A 1 611 ? 11.860 4.019 -8.617 1.00 96.38 611 LEU A O 1
ATOM 4998 N N . VAL A 1 612 ? 13.583 4.400 -10.016 1.00 96.00 612 VAL A N 1
ATOM 4999 C CA . VAL A 1 612 ? 14.498 3.376 -9.494 1.00 96.00 612 VAL A CA 1
ATOM 5000 C C . VAL A 1 612 ? 15.707 4.017 -8.833 1.00 96.00 612 VAL A C 1
ATOM 5002 O O . VAL A 1 612 ? 16.449 4.749 -9.482 1.00 96.00 612 VAL A O 1
ATOM 5005 N N . CYS A 1 613 ? 15.967 3.675 -7.575 1.00 93.44 613 CYS A N 1
ATOM 5006 C CA . CYS A 1 613 ? 17.237 3.988 -6.920 1.00 93.44 613 CYS A CA 1
ATOM 5007 C C . CYS A 1 613 ? 18.102 2.727 -6.818 1.00 93.44 613 CYS A C 1
ATOM 5009 O O . CYS A 1 613 ? 17.576 1.619 -6.684 1.00 93.44 613 CYS A O 1
ATOM 5011 N N . GLU A 1 614 ? 19.424 2.891 -6.826 1.00 89.00 614 GLU A N 1
ATOM 5012 C CA . GLU A 1 614 ? 20.367 1.803 -6.560 1.00 89.00 614 GLU A CA 1
ATOM 5013 C C . GLU A 1 614 ? 20.977 1.955 -5.159 1.00 89.00 614 GLU A C 1
ATOM 5015 O O . GLU A 1 614 ? 21.547 2.991 -4.824 1.00 89.00 614 GLU A O 1
ATOM 5020 N N . GLN A 1 615 ? 20.866 0.919 -4.326 1.00 81.00 615 GLN A N 1
ATOM 5021 C CA . GLN A 1 615 ? 21.520 0.847 -3.015 1.00 81.00 615 GLN A CA 1
ATOM 5022 C C . GLN A 1 615 ? 22.312 -0.457 -2.928 1.00 81.00 615 GLN A C 1
ATOM 5024 O O . GLN A 1 615 ? 21.770 -1.525 -3.192 1.00 81.00 615 GLN A O 1
ATOM 5029 N N . ASN A 1 616 ? 23.596 -0.402 -2.562 1.00 75.50 616 ASN A N 1
ATOM 5030 C CA . ASN A 1 616 ? 24.462 -1.587 -2.432 1.00 75.50 616 ASN A CA 1
ATOM 5031 C C . ASN A 1 616 ? 24.477 -2.510 -3.679 1.00 75.50 616 ASN A C 1
ATOM 5033 O O . ASN A 1 616 ? 24.530 -3.732 -3.540 1.00 75.50 616 ASN A O 1
ATOM 5037 N N . ARG A 1 617 ? 24.442 -1.931 -4.894 1.00 78.81 617 ARG A N 1
ATOM 5038 C CA . ARG A 1 617 ? 24.295 -2.627 -6.197 1.00 78.81 617 ARG A CA 1
ATOM 5039 C C . ARG A 1 617 ? 22.965 -3.367 -6.403 1.00 78.81 617 ARG A C 1
ATOM 5041 O O . ARG A 1 617 ? 22.876 -4.291 -7.207 1.00 78.81 617 ARG A O 1
ATOM 5048 N N . ILE A 1 618 ? 21.926 -2.978 -5.670 1.00 82.19 618 ILE A N 1
ATOM 5049 C CA . ILE A 1 618 ? 20.564 -3.497 -5.804 1.00 82.19 618 ILE A CA 1
ATOM 5050 C C . ILE A 1 618 ? 19.685 -2.364 -6.329 1.00 82.19 618 ILE A C 1
ATOM 5052 O O . ILE A 1 618 ? 19.527 -1.348 -5.652 1.00 82.19 618 ILE A O 1
ATOM 5056 N N . LYS A 1 619 ? 19.095 -2.551 -7.514 1.00 88.81 619 LYS A N 1
ATOM 5057 C CA . LYS A 1 619 ? 18.091 -1.643 -8.083 1.00 88.81 619 LYS A CA 1
ATOM 5058 C C . LYS A 1 619 ? 16.719 -1.908 -7.441 1.00 88.81 619 LYS A C 1
ATOM 5060 O O . LYS A 1 619 ? 16.282 -3.058 -7.335 1.00 88.81 619 LYS A O 1
ATOM 5065 N N . ILE A 1 620 ? 16.065 -0.843 -6.975 1.00 92.06 620 ILE A N 1
ATOM 5066 C CA . ILE A 1 620 ? 14.825 -0.871 -6.182 1.00 92.06 620 ILE A CA 1
ATOM 5067 C C . ILE A 1 620 ? 13.811 0.087 -6.803 1.00 92.06 620 ILE A C 1
ATOM 5069 O O . ILE A 1 620 ? 14.146 1.250 -7.030 1.00 92.06 620 ILE A O 1
ATOM 5073 N N . VAL A 1 621 ? 12.566 -0.348 -7.017 1.00 95.62 621 VAL A N 1
ATOM 5074 C CA . VAL A 1 621 ? 11.485 0.557 -7.443 1.00 95.62 621 VAL A CA 1
ATOM 5075 C C . VAL A 1 621 ? 10.985 1.360 -6.239 1.00 95.62 621 VAL A C 1
ATOM 5077 O O . VAL A 1 621 ? 10.201 0.877 -5.426 1.00 95.62 621 VAL A O 1
ATOM 5080 N N . VAL A 1 622 ? 11.484 2.587 -6.082 1.00 95.75 622 VAL A N 1
ATOM 5081 C CA . VAL A 1 622 ? 11.137 3.453 -4.941 1.00 95.75 622 VAL A CA 1
ATOM 5082 C C . VAL A 1 622 ? 9.886 4.281 -5.204 1.00 95.75 622 VAL A C 1
ATOM 5084 O O . VAL A 1 622 ? 9.168 4.611 -4.260 1.00 95.75 622 VAL A O 1
ATOM 5087 N N . GLY A 1 623 ? 9.612 4.586 -6.476 1.00 95.88 623 GLY A N 1
ATOM 5088 C CA . GLY A 1 623 ? 8.488 5.411 -6.894 1.00 95.88 623 GLY A CA 1
ATOM 5089 C C . GLY A 1 623 ? 7.773 4.877 -8.135 1.00 95.88 623 GLY A C 1
ATOM 5090 O O . GLY A 1 623 ? 8.371 4.166 -8.941 1.00 95.88 623 GLY A O 1
ATOM 5091 N N . VAL A 1 624 ? 6.503 5.251 -8.304 1.00 97.25 624 VAL A N 1
ATOM 5092 C CA . VAL A 1 624 ? 5.724 5.022 -9.537 1.00 97.25 624 VAL A CA 1
ATOM 5093 C C . VAL A 1 624 ? 5.337 6.364 -10.157 1.00 97.25 624 VAL A C 1
ATOM 5095 O O . VAL A 1 624 ? 4.913 7.281 -9.449 1.00 97.25 624 VAL A O 1
ATOM 5098 N N . ILE A 1 625 ? 5.482 6.478 -11.479 1.00 94.56 625 ILE A N 1
ATOM 5099 C CA . ILE A 1 625 ? 5.210 7.700 -12.246 1.00 94.56 625 ILE A CA 1
ATOM 5100 C C . ILE A 1 625 ? 3.695 7.964 -12.334 1.00 94.56 625 ILE A C 1
ATOM 5102 O O . ILE A 1 625 ? 2.928 7.119 -12.807 1.00 94.56 625 ILE A O 1
ATOM 5106 N N . ILE A 1 626 ? 3.274 9.167 -11.932 1.00 91.62 626 ILE A N 1
ATOM 5107 C CA . ILE A 1 626 ? 1.888 9.668 -11.994 1.00 91.62 626 ILE A CA 1
ATOM 5108 C C . ILE A 1 626 ? 1.797 10.985 -12.793 1.00 91.62 626 ILE A C 1
ATOM 5110 O O . ILE A 1 626 ? 2.838 11.565 -13.114 1.00 91.62 626 ILE A O 1
ATOM 5114 N N . PRO A 1 627 ? 0.593 11.463 -13.174 1.00 82.69 627 PRO A N 1
ATOM 5115 C CA . PRO A 1 627 ? 0.452 12.631 -14.040 1.00 82.69 627 PRO A CA 1
ATOM 5116 C C . PRO A 1 627 ? 0.837 13.926 -13.319 1.00 82.69 627 PRO A C 1
ATOM 5118 O O . PRO A 1 627 ? 0.163 14.371 -12.391 1.00 82.69 627 PRO A O 1
ATOM 5121 N N . GLY A 1 628 ? 1.932 14.543 -13.763 1.00 72.38 628 GLY A N 1
ATOM 5122 C CA . GLY A 1 628 ? 2.371 15.855 -13.292 1.00 72.38 628 GLY A CA 1
ATOM 5123 C C . GLY A 1 628 ? 1.606 17.015 -13.939 1.00 72.38 628 GLY A C 1
ATOM 5124 O O . GLY A 1 628 ? 0.963 16.870 -14.979 1.00 72.38 628 GLY A O 1
ATOM 5125 N N . ARG A 1 629 ? 1.731 18.215 -13.355 1.00 66.44 629 ARG A N 1
ATOM 5126 C CA . ARG A 1 629 ? 1.219 19.474 -13.932 1.00 66.44 629 ARG A CA 1
ATOM 5127 C C . ARG A 1 629 ? 2.133 19.960 -15.075 1.00 66.44 629 ARG A C 1
ATOM 5129 O O . ARG A 1 629 ? 2.839 20.962 -14.926 1.00 66.44 629 ARG A O 1
ATOM 5136 N N . GLY A 1 630 ? 2.111 19.223 -16.188 1.00 64.81 630 GLY A N 1
ATOM 5137 C CA . GLY A 1 630 ? 2.941 19.415 -17.385 1.00 64.81 630 GLY A CA 1
ATOM 5138 C C . GLY A 1 630 ? 4.211 18.551 -17.399 1.00 64.81 630 GLY A C 1
ATOM 5139 O O . GLY A 1 630 ? 4.789 18.273 -16.349 1.00 64.81 630 GLY A O 1
ATOM 5140 N N . CYS A 1 631 ? 4.644 18.138 -18.593 1.00 72.69 631 CYS A N 1
ATOM 5141 C CA . CYS A 1 631 ? 5.855 17.337 -18.800 1.00 72.69 631 CYS A CA 1
ATOM 5142 C C . CYS A 1 631 ? 7.135 18.174 -18.689 1.00 72.69 631 CYS A C 1
ATOM 5144 O O . CYS A 1 631 ? 7.170 19.292 -19.202 1.00 72.69 631 CYS A O 1
ATOM 5146 N N . ALA A 1 632 ? 8.184 17.612 -18.074 1.00 71.06 632 ALA A N 1
ATOM 5147 C CA . ALA A 1 632 ? 9.569 18.120 -18.089 1.00 71.06 632 ALA A CA 1
ATOM 5148 C C . ALA A 1 632 ? 9.754 19.645 -17.855 1.00 71.06 632 ALA A C 1
ATOM 5150 O O . ALA A 1 632 ? 10.690 20.265 -18.368 1.00 71.06 632 ALA A O 1
ATOM 5151 N N . VAL A 1 633 ? 8.852 20.270 -17.087 1.00 77.12 633 VAL A N 1
ATOM 5152 C CA . VAL A 1 633 ? 8.799 21.730 -16.920 1.00 77.12 633 VAL A CA 1
ATOM 5153 C C . VAL A 1 633 ? 10.082 22.231 -16.232 1.00 77.12 633 VAL A C 1
ATOM 5155 O O . VAL A 1 633 ? 10.387 21.775 -15.127 1.00 77.12 633 VAL A O 1
ATOM 5158 N N . PRO A 1 634 ? 10.836 23.182 -16.822 1.00 75.81 634 PRO A N 1
ATOM 5159 C CA . PRO A 1 634 ? 12.114 23.631 -16.274 1.00 75.81 634 PRO A CA 1
ATOM 5160 C C . PRO A 1 634 ? 12.037 24.048 -14.801 1.00 75.81 634 PRO A C 1
ATOM 5162 O O . PRO A 1 634 ? 11.198 24.860 -14.416 1.00 75.81 634 PRO A O 1
ATOM 5165 N N . LYS A 1 635 ? 12.954 23.504 -13.989 1.00 72.81 635 LYS A N 1
ATOM 5166 C CA . LYS A 1 635 ? 13.067 23.700 -12.528 1.00 72.81 635 LYS A CA 1
ATOM 5167 C C . LYS A 1 635 ? 11.878 23.206 -11.680 1.00 72.81 635 LYS A C 1
ATOM 5169 O O . LYS A 1 635 ? 11.956 23.328 -10.466 1.00 72.81 635 LYS A O 1
ATOM 5174 N N . ARG A 1 636 ? 10.830 22.612 -12.263 1.00 83.38 636 ARG A N 1
ATOM 5175 C CA . ARG A 1 636 ? 9.712 22.006 -11.519 1.00 83.38 636 ARG A CA 1
ATOM 5176 C C . ARG A 1 636 ? 9.980 20.508 -11.294 1.00 83.38 636 ARG A C 1
ATOM 5178 O O . ARG A 1 636 ? 10.268 19.809 -12.266 1.00 83.38 636 ARG A O 1
ATOM 5185 N N . PRO A 1 637 ? 9.881 19.983 -10.063 1.00 88.62 637 PRO A N 1
ATOM 5186 C CA . PRO A 1 637 ? 10.060 18.561 -9.805 1.00 88.62 637 PRO A CA 1
ATOM 5187 C C . PRO A 1 637 ? 8.835 17.729 -10.207 1.00 88.62 637 PRO A C 1
ATOM 5189 O O . PRO A 1 637 ? 7.710 18.226 -10.299 1.00 88.62 637 PRO A O 1
ATOM 5192 N N . GLY A 1 638 ? 9.063 16.433 -10.412 1.00 88.88 638 GLY A N 1
ATOM 5193 C CA . GLY A 1 638 ? 8.012 15.428 -10.519 1.00 88.88 638 GLY A CA 1
ATOM 5194 C C . GLY A 1 638 ? 7.575 14.933 -9.139 1.00 88.88 638 GLY A C 1
ATOM 5195 O O . GLY A 1 638 ? 8.391 14.823 -8.220 1.00 88.88 638 GLY A O 1
ATOM 5196 N N . ILE A 1 639 ? 6.289 14.600 -9.017 1.00 91.62 639 ILE A N 1
ATOM 5197 C CA . ILE A 1 639 ? 5.724 13.882 -7.868 1.00 91.62 639 ILE A CA 1
ATOM 5198 C C . ILE A 1 639 ? 5.471 12.434 -8.300 1.00 91.62 639 ILE A C 1
ATOM 5200 O O . ILE A 1 639 ? 4.976 12.181 -9.398 1.00 91.62 639 ILE A O 1
ATOM 5204 N N . PHE A 1 640 ? 5.828 11.493 -7.434 1.00 93.81 640 PHE A N 1
ATOM 5205 C CA . PHE A 1 640 ? 5.757 10.050 -7.655 1.00 93.81 640 PHE A CA 1
ATOM 5206 C C . PHE A 1 640 ? 5.035 9.396 -6.474 1.00 93.81 640 PHE A C 1
ATOM 5208 O O . PHE A 1 640 ? 5.147 9.874 -5.344 1.00 93.81 640 PHE A O 1
ATOM 5215 N N . VAL A 1 641 ? 4.347 8.272 -6.687 1.00 94.50 641 VAL A N 1
ATOM 5216 C CA . VAL A 1 641 ? 3.814 7.483 -5.560 1.00 94.50 641 VAL A CA 1
ATOM 5217 C C . VAL A 1 641 ? 4.973 6.789 -4.853 1.00 94.50 641 VAL A C 1
ATOM 5219 O O . VAL A 1 641 ? 5.702 6.040 -5.494 1.00 94.50 641 VAL A O 1
ATOM 5222 N N . LYS A 1 642 ? 5.132 6.997 -3.543 1.00 93.25 642 LYS A N 1
ATOM 5223 C CA . LYS A 1 642 ? 6.225 6.446 -2.727 1.00 93.25 642 LYS A CA 1
ATOM 5224 C C . LYS A 1 642 ? 5.970 4.972 -2.404 1.00 93.25 642 LYS A C 1
ATOM 5226 O O . LYS A 1 642 ? 5.226 4.648 -1.479 1.00 93.25 642 LYS A O 1
ATOM 5231 N N . VAL A 1 643 ? 6.614 4.058 -3.130 1.00 93.69 643 VAL A N 1
ATOM 5232 C CA . VAL A 1 643 ? 6.373 2.603 -3.023 1.00 93.69 643 VAL A CA 1
ATOM 5233 C C . VAL A 1 643 ? 6.648 2.075 -1.614 1.00 93.69 643 VAL A C 1
ATOM 5235 O O . VAL A 1 643 ? 5.905 1.226 -1.134 1.00 93.69 643 VAL A O 1
ATOM 5238 N N . ALA A 1 644 ? 7.632 2.638 -0.905 1.00 86.81 644 ALA A N 1
ATOM 5239 C CA . ALA A 1 644 ? 7.959 2.272 0.478 1.00 86.81 644 ALA A CA 1
ATOM 5240 C C . ALA A 1 644 ? 6.804 2.479 1.484 1.00 86.81 644 ALA A C 1
ATOM 5242 O O . ALA A 1 644 ? 6.774 1.806 2.514 1.00 86.81 644 ALA A O 1
ATOM 5243 N N . TYR A 1 645 ? 5.844 3.368 1.192 1.00 86.56 645 TYR A N 1
ATOM 5244 C CA . TYR A 1 645 ? 4.604 3.514 1.970 1.00 86.56 645 TYR A CA 1
ATOM 5245 C C . TYR A 1 645 ? 3.699 2.285 1.771 1.00 86.56 645 TYR A C 1
ATOM 5247 O O . TYR A 1 645 ? 3.207 1.681 2.720 1.00 86.56 645 TYR A O 1
ATOM 5255 N N . TYR A 1 646 ? 3.572 1.850 0.516 1.00 88.19 646 TYR A N 1
ATOM 5256 C CA . TYR A 1 646 ? 2.693 0.767 0.081 1.00 88.19 646 TYR A CA 1
ATOM 5257 C C . TYR A 1 646 ? 3.300 -0.639 0.202 1.00 88.19 646 TYR A C 1
ATOM 5259 O O . TYR A 1 646 ? 2.597 -1.621 -0.033 1.00 88.19 646 TYR A O 1
ATOM 5267 N N . SER A 1 647 ? 4.569 -0.788 0.596 1.00 83.94 647 SER A N 1
ATOM 5268 C CA . SER A 1 647 ? 5.234 -2.098 0.651 1.00 83.94 647 SER A CA 1
ATOM 5269 C C . SER A 1 647 ? 4.513 -3.137 1.520 1.00 83.94 647 SER A C 1
ATOM 5271 O O . SER A 1 647 ? 4.471 -4.295 1.101 1.00 83.94 647 SER A O 1
ATOM 5273 N N . LYS A 1 648 ? 3.909 -2.773 2.670 1.00 76.81 648 LYS A N 1
ATOM 5274 C CA . LYS A 1 648 ? 3.063 -3.708 3.454 1.00 76.81 648 LYS A CA 1
ATOM 5275 C C . LYS A 1 648 ? 1.912 -4.257 2.594 1.00 76.81 648 LYS A C 1
ATOM 5277 O O . LYS A 1 648 ? 1.789 -5.474 2.462 1.00 76.81 648 LYS A O 1
ATOM 5282 N N . TRP A 1 649 ? 1.147 -3.377 1.938 1.00 84.75 649 TRP A N 1
ATOM 5283 C CA . TRP A 1 649 ? 0.060 -3.751 1.022 1.00 84.75 649 TRP A CA 1
ATOM 5284 C C . TRP A 1 649 ? 0.546 -4.669 -0.110 1.00 84.75 649 TRP A C 1
ATOM 5286 O O . TRP A 1 649 ? -0.009 -5.752 -0.302 1.00 84.75 649 TRP A O 1
ATOM 5296 N N . ILE A 1 650 ? 1.618 -4.288 -0.817 1.00 85.75 650 ILE A N 1
ATOM 5297 C CA . ILE A 1 650 ? 2.131 -5.054 -1.966 1.00 85.75 650 ILE A CA 1
ATOM 5298 C C . ILE A 1 650 ? 2.519 -6.478 -1.540 1.00 85.75 650 ILE A C 1
ATOM 5300 O O . ILE A 1 650 ? 2.034 -7.445 -2.126 1.00 85.75 650 ILE A O 1
ATOM 5304 N N . HIS A 1 651 ? 3.330 -6.640 -0.489 1.00 80.19 651 HIS A N 1
ATOM 5305 C CA . HIS A 1 651 ? 3.752 -7.971 -0.027 1.00 80.19 651 HIS A CA 1
ATOM 5306 C C . HIS A 1 651 ? 2.561 -8.840 0.410 1.00 80.19 651 HIS A C 1
ATOM 5308 O O . HIS A 1 651 ? 2.533 -10.041 0.132 1.00 80.19 651 HIS A O 1
ATOM 5314 N N . LYS A 1 652 ? 1.550 -8.238 1.043 1.00 74.19 652 LYS A N 1
ATOM 5315 C CA . LYS A 1 652 ? 0.311 -8.899 1.472 1.00 74.19 652 LYS A CA 1
ATOM 5316 C C . LYS A 1 652 ? -0.499 -9.408 0.269 1.00 74.19 652 LYS A C 1
ATOM 5318 O O . LYS A 1 652 ? -0.970 -10.547 0.305 1.00 74.19 652 LYS A O 1
ATOM 5323 N N . ILE A 1 653 ? -0.574 -8.650 -0.834 1.00 82.19 653 ILE A N 1
ATOM 5324 C CA . ILE A 1 653 ? -1.154 -9.114 -2.111 1.00 82.19 653 ILE A CA 1
ATOM 5325 C C . ILE A 1 653 ? -0.338 -10.279 -2.694 1.00 82.19 653 ILE A C 1
ATOM 5327 O O . ILE A 1 653 ? -0.900 -11.357 -2.900 1.00 82.19 653 ILE A O 1
ATOM 5331 N N . LEU A 1 654 ? 0.983 -10.118 -2.863 1.00 82.19 654 LEU A N 1
ATOM 5332 C CA . LEU A 1 654 ? 1.879 -11.140 -3.440 1.00 82.19 654 LEU A CA 1
ATOM 5333 C C . LEU A 1 654 ? 1.899 -12.469 -2.651 1.00 82.19 654 LEU A C 1
ATOM 5335 O O . LEU A 1 654 ? 2.180 -13.532 -3.210 1.00 82.19 654 LEU A O 1
ATOM 5339 N N . MET A 1 655 ? 1.606 -12.432 -1.346 1.00 71.12 655 MET A N 1
ATOM 5340 C CA . MET A 1 655 ? 1.503 -13.625 -0.493 1.00 71.12 655 MET A CA 1
ATOM 5341 C C . MET A 1 655 ? 0.123 -14.292 -0.510 1.00 71.12 655 MET A C 1
ATOM 5343 O O . MET A 1 655 ? 0.048 -15.508 -0.283 1.00 71.12 655 MET A O 1
ATOM 5347 N N . THR A 1 656 ? -0.933 -13.512 -0.770 1.00 67.75 656 THR A N 1
ATOM 5348 C CA . THR A 1 656 ? -2.338 -13.951 -0.770 1.00 67.75 656 THR A CA 1
ATOM 5349 C C . THR A 1 656 ? -2.745 -14.519 -2.127 1.00 67.75 656 THR A C 1
ATOM 5351 O O . THR A 1 656 ? -3.190 -15.660 -2.203 1.00 67.75 656 THR A O 1
ATOM 5354 N N . TYR A 1 657 ? -2.563 -13.745 -3.199 1.00 65.50 657 TYR A N 1
ATOM 5355 C CA . TYR A 1 657 ? -3.051 -14.038 -4.552 1.00 65.50 657 TYR A CA 1
ATOM 5356 C C . TYR A 1 657 ? -2.070 -14.935 -5.335 1.00 65.50 657 TYR A C 1
ATOM 5358 O O . TYR A 1 657 ? -1.813 -14.711 -6.525 1.00 65.50 657 TYR A O 1
ATOM 5366 N N . ARG A 1 658 ? -1.468 -15.937 -4.678 1.00 59.00 658 ARG A N 1
ATOM 5367 C CA . ARG A 1 658 ? -0.630 -16.912 -5.393 1.00 59.00 658 ARG A CA 1
ATOM 5368 C C . ARG A 1 658 ? -1.481 -17.688 -6.404 1.00 59.00 658 ARG A C 1
ATOM 5370 O O . ARG A 1 658 ? -2.653 -17.944 -6.148 1.00 59.00 658 ARG A O 1
ATOM 5377 N N . SER A 1 659 ? -0.860 -17.958 -7.553 1.00 47.69 659 SER A N 1
ATOM 5378 C CA . SER A 1 659 ? -1.329 -18.855 -8.619 1.00 47.69 659 SER A CA 1
ATOM 5379 C C . SER A 1 659 ? -1.792 -20.202 -8.075 1.00 47.69 659 SER A C 1
ATOM 5381 O O . SER A 1 659 ? -1.006 -20.756 -7.270 1.00 47.69 659 SER A O 1
#